Protein 1NVT (pdb70)

Secondary structure (DSSP, 8-state):
--SSB---TT-EEEEEEESS-TT-SHHHHHHHHHHHTT--EEEEEEE--GGGGGGHHHHHHHHT--EEEE-TTSTTGGGGG-SEE-HHHHHHT---EEEEETTEEEEE--HHHHHHHHHHHHH----S-EEEEE--SHHHHHHHHHHTSSSEEEEE-SSHHHHHHHHHHHHHHHT--HHHHEEEE-TT---TT--EEEE-S-TT-TT--SSPPSS-STT--SSSEEEE---SSSS-HHHHHHHTTT-EEE-THHHHHHHHHHHHHHHHSS---HHHHHHHHHHHH--/--SSB---TT-EEEEEEESS-TT-SHHHHHHHHHHHTT--EEEEEEE--TTTGGGHHHHHHHHT--EEEE-TT-TTGGGGG-SEE-HHHHHHT---EEEEETTEEEEE--HHHHHHHHHHHHHS---S-EEEEE--SHHHHHHHHHHTTTSEEEEE-SSHHHHHHHHHHHHHHHT--TTTTEEEE-TT---TT--EEEE-S-TT-TT-TTS--SS-TTT--TT-EEEES--SSSS-HHHHHHHTTT-EEE-SHHHHHHHHHHHHHHHHSSPPPHHHHHHHHHHHH--

Structure (mmCIF, N/CA/C/O backbone):
data_1NVT
#
_entry.id   1NVT
#
_cell.length_a   74.650
_cell.length_b   75.620
_cell.length_c   118.790
_cell.angle_alpha   90.00
_cell.angle_beta   90.00
_cell.angle_gamma   90.00
#
_symmetry.space_group_name_H-M   'P 21 21 21'
#
loop_
_entity.id
_entity.type
_entity.pdbx_description
1 polymer "Shikimate 5'-dehydrogenase"
2 non-polymer 'ZINC ION'
3 non-polymer 'NADP NICOTINAMIDE-ADENINE-DINUCLEOTIDE PHOSPHATE'
4 water water
#
loop_
_atom_site.group_PDB
_atom_site.id
_atom_site.type_symbol
_atom_site.label_atom_id
_atom_site.label_alt_id
_atom_site.label_comp_id
_atom_site.label_asym_id
_atom_site.label_entity_id
_atom_site.label_seq_id
_atom_site.pdbx_PDB_ins_code
_atom_site.Cartn_x
_atom_site.Cartn_y
_atom_site.Cartn_z
_atom_site.occupancy
_atom_site.B_iso_or_equiv
_atom_site.auth_seq_id
_atom_site.auth_comp_id
_atom_site.auth_asym_id
_atom_site.auth_atom_id
_atom_site.pdbx_PDB_model_num
ATOM 1 N N . GLY A 1 1 ? 12.117 -29.715 32.964 1.00 50.08 1 GLY A N 1
ATOM 2 C CA . GLY A 1 1 ? 10.673 -29.609 33.318 1.00 50.62 1 GLY A CA 1
ATOM 3 C C . GLY A 1 1 ? 9.809 -29.030 32.208 1.00 51.55 1 GLY A C 1
ATOM 4 O O . GLY A 1 1 ? 10.201 -29.045 31.037 1.00 51.76 1 GLY A O 1
ATOM 5 N N . PRO A 1 2 ? 8.619 -28.507 32.547 1.00 51.64 2 PRO A N 1
ATOM 6 C CA . PRO A 1 2 ? 7.686 -27.919 31.576 1.00 50.82 2 PRO A CA 1
ATOM 7 C C . PRO A 1 2 ? 8.268 -26.693 30.867 1.00 50.30 2 PRO A C 1
ATOM 8 O O . PRO A 1 2 ? 9.233 -26.084 31.344 1.00 50.18 2 PRO A O 1
ATOM 12 N N . LEU A 1 3 ? 7.671 -26.336 29.732 1.00 48.89 3 LEU A N 1
ATOM 13 C CA . LEU A 1 3 ? 8.094 -25.159 28.976 1.00 46.18 3 LEU A CA 1
ATOM 14 C C . LEU A 1 3 ? 7.249 -23.974 29.440 1.00 44.73 3 LEU A C 1
ATOM 15 O O . LEU A 1 3 ? 6.051 -24.116 29.701 1.00 43.15 3 LEU A O 1
ATOM 20 N N . GLY A 1 4 ? 7.865 -22.802 29.541 1.00 44.51 4 GLY A N 1
ATOM 21 C CA . GLY A 1 4 ? 7.125 -21.641 29.999 1.00 44.50 4 GLY A CA 1
ATOM 22 C C . GLY A 1 4 ? 7.166 -21.603 31.515 1.00 44.72 4 GLY A C 1
ATOM 23 O O . GLY A 1 4 ? 7.269 -22.643 32.167 1.00 44.89 4 GLY A O 1
ATOM 24 N N . SER A 1 5 ? 7.072 -20.401 32.072 1.00 44.07 5 SER A N 1
ATOM 25 C CA . SER A 1 5 ? 7.134 -20.185 33.511 1.00 43.62 5 SER A CA 1
ATOM 26 C C . SER A 1 5 ? 5.905 -20.667 34.286 1.00 42.98 5 SER A C 1
ATOM 27 O O . SER A 1 5 ? 4.767 -20.333 33.934 1.00 42.58 5 SER A O 1
ATOM 30 N N . MET A 1 6 ? 6.146 -21.449 35.341 1.00 41.15 6 MET A N 1
ATOM 31 C CA . MET A 1 6 ? 5.069 -21.973 36.194 1.00 40.71 6 MET A CA 1
ATOM 32 C C . MET A 1 6 ? 4.823 -20.933 37.282 1.00 38.23 6 MET A C 1
ATOM 3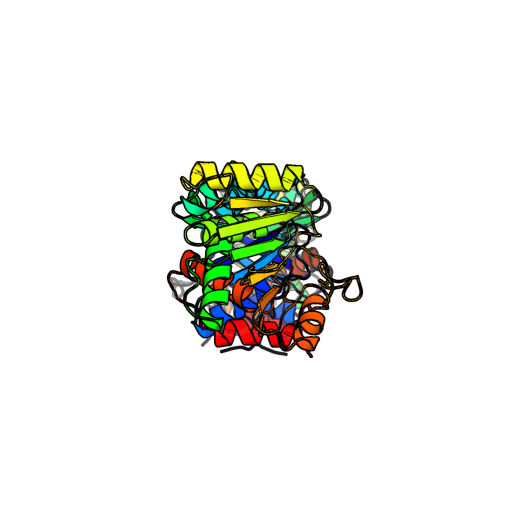3 O O . MET A 1 6 ? 5.400 -21.006 38.368 1.00 38.77 6 MET A O 1
ATOM 38 N N . ILE A 1 7 ? 3.957 -19.974 36.974 1.00 34.18 7 ILE A N 1
ATOM 39 C CA . ILE A 1 7 ? 3.635 -18.869 37.869 1.00 31.62 7 ILE A CA 1
ATOM 40 C C . ILE A 1 7 ? 2.604 -19.153 38.953 1.00 30.63 7 ILE A C 1
ATOM 41 O O . ILE A 1 7 ? 1.609 -19.844 38.729 1.00 30.82 7 ILE A O 1
ATOM 46 N N . ASN A 1 8 ? 2.856 -18.609 40.136 1.00 28.14 8 ASN A N 1
ATOM 47 C CA . ASN A 1 8 ? 1.945 -18.761 41.255 1.00 27.05 8 ASN A CA 1
ATOM 48 C C . ASN A 1 8 ? 2.007 -17.455 42.025 1.00 25.93 8 ASN A C 1
ATOM 49 O O . ASN A 1 8 ? 2.747 -16.545 41.640 1.00 25.38 8 ASN A O 1
ATOM 54 N N . ALA A 1 9 ? 1.250 -17.370 43.115 1.00 25.42 9 ALA A N 1
ATOM 55 C CA . ALA A 1 9 ? 1.175 -16.154 43.917 1.00 24.76 9 ALA A CA 1
ATOM 56 C C . ALA A 1 9 ? 2.475 -15.668 44.565 1.00 24.39 9 ALA A C 1
ATOM 57 O O . ALA A 1 9 ? 2.535 -14.544 45.067 1.00 26.44 9 ALA A O 1
ATOM 59 N N . LYS A 1 10 ? 3.516 -16.491 44.545 1.00 23.97 10 LYS A N 1
ATOM 60 C CA . LYS A 1 10 ? 4.798 -16.122 45.146 1.00 25.24 10 LYS A CA 1
ATOM 61 C C . LYS A 1 10 ? 5.864 -15.774 44.109 1.00 25.67 10 LYS A C 1
ATOM 62 O O . LYS A 1 10 ? 6.998 -15.447 44.464 1.00 24.20 10 LYS A O 1
ATOM 68 N N . THR A 1 11 ? 5.508 -15.854 42.828 1.00 26.07 11 THR A N 1
ATOM 69 C CA . THR A 1 11 ? 6.456 -15.546 41.761 1.00 26.84 11 THR A CA 1
ATOM 70 C C . THR A 1 11 ? 6.928 -14.091 41.847 1.00 27.47 11 THR A C 1
ATOM 71 O O . THR A 1 11 ? 6.109 -13.180 42.021 1.00 26.83 11 THR A O 1
ATOM 75 N N . LYS A 1 12 ? 8.239 -13.882 41.721 1.00 27.85 12 LYS A N 1
ATOM 76 C CA . LYS A 1 12 ? 8.833 -12.543 41.769 1.00 29.60 12 LYS A CA 1
ATOM 77 C C . LYS A 1 12 ? 9.035 -11.988 40.352 1.00 29.39 12 LYS A C 1
ATOM 78 O O . LYS A 1 12 ? 9.374 -12.723 39.414 1.00 28.45 12 LYS A O 1
ATOM 84 N N . VAL A 1 13 ? 8.844 -10.680 40.212 1.00 28.73 13 VAL A N 1
ATOM 85 C CA . VAL A 1 13 ? 8.957 -10.029 38.918 1.00 27.32 13 VAL A CA 1
ATOM 86 C C . VAL A 1 13 ? 10.228 -9.232 38.710 1.00 29.01 13 VAL A C 1
ATOM 87 O O . VAL A 1 13 ? 10.670 -8.482 39.588 1.00 29.05 13 VAL A O 1
ATOM 91 N N . ILE A 1 14 ? 10.793 -9.403 37.522 1.00 28.66 14 ILE A N 1
ATOM 92 C CA . ILE A 1 14 ? 11.983 -8.689 37.087 1.00 29.91 14 ILE A CA 1
ATOM 93 C C . ILE A 1 14 ? 11.608 -8.216 35.688 1.00 29.33 14 ILE A C 1
ATOM 94 O O . ILE A 1 14 ? 10.996 -8.966 34.928 1.00 29.88 14 ILE A O 1
ATOM 99 N N . GLY A 1 15 ? 11.954 -6.986 35.337 1.00 28.68 15 GLY A N 1
ATOM 100 C CA . GLY A 1 15 ? 11.590 -6.527 34.009 1.00 29.93 15 GLY A CA 1
ATOM 101 C C . GLY A 1 15 ? 12.614 -5.692 33.278 1.00 28.99 15 GLY A C 1
ATOM 102 O O . GLY A 1 15 ? 13.599 -5.245 33.848 1.00 30.38 15 GLY A O 1
ATOM 103 N N . LEU A 1 16 ? 12.383 -5.510 31.987 1.00 29.19 16 LEU A N 1
ATOM 104 C CA . LEU A 1 16 ? 13.242 -4.683 31.156 1.00 29.66 16 LEU A CA 1
ATOM 105 C C . LEU A 1 16 ? 12.485 -3.383 30.945 1.00 29.86 16 LEU A C 1
ATOM 106 O O . LEU A 1 16 ? 11.301 -3.393 30.586 1.00 26.59 16 LEU A O 1
ATOM 111 N N . ILE A 1 17 ? 13.141 -2.259 31.193 1.00 30.21 17 ILE A N 1
ATOM 112 C CA . ILE A 1 17 ? 12.478 -0.997 30.950 1.00 31.12 17 ILE A CA 1
ATOM 113 C C . ILE A 1 17 ? 13.225 -0.292 29.834 1.00 30.09 17 ILE A C 1
ATOM 114 O O . ILE A 1 17 ? 14.454 -0.286 29.792 1.00 31.85 17 ILE A O 1
ATOM 119 N N . GLY A 1 18 ? 12.459 0.261 28.905 1.00 28.63 18 GLY A N 1
ATOM 120 C CA . GLY A 1 18 ? 13.020 0.968 27.776 1.00 25.85 18 GLY A CA 1
ATOM 121 C C . GLY A 1 18 ? 11.868 1.360 26.879 1.00 25.83 18 GLY A C 1
ATOM 122 O O . GLY A 1 18 ? 10.700 1.147 27.236 1.00 23.66 18 GLY A O 1
ATOM 123 N N . HIS A 1 19 ? 12.187 1.936 25.723 1.00 24.77 19 HIS A N 1
ATOM 124 C CA . HIS A 1 19 ? 11.174 2.334 24.746 1.00 23.90 19 HIS A CA 1
ATOM 125 C C . HIS A 1 19 ? 11.836 2.410 23.373 1.00 25.29 19 HIS A C 1
ATOM 126 O O . HIS A 1 19 ? 12.567 3.359 23.093 1.00 26.35 19 HIS A O 1
ATOM 133 N N . PRO A 1 20 ? 11.573 1.435 22.486 1.00 24.66 20 PRO A N 1
ATOM 134 C CA . PRO A 1 20 ? 10.711 0.251 22.620 1.00 24.37 20 PRO A CA 1
ATOM 135 C C . PRO A 1 20 ? 11.441 -0.942 23.218 1.00 24.22 20 PRO A C 1
ATOM 136 O O . PRO A 1 20 ? 12.656 -0.894 23.420 1.00 26.32 20 PRO A O 1
ATOM 140 N N . VAL A 1 21 ? 10.706 -2.018 23.492 1.00 24.11 21 VAL A N 1
ATOM 141 C CA . VAL A 1 21 ? 11.311 -3.218 24.074 1.00 26.60 21 VAL A CA 1
ATOM 142 C C . VAL A 1 21 ? 10.678 -4.508 23.563 1.00 27.97 21 VAL A C 1
ATOM 143 O O . VAL A 1 21 ? 11.117 -5.605 23.920 1.00 26.28 21 VAL A O 1
ATOM 147 N N . GLU A 1 22 ? 9.650 -4.376 22.731 1.00 29.80 22 GLU A N 1
ATOM 148 C CA . GLU A 1 22 ? 8.937 -5.542 22.229 1.00 35.49 22 GLU A CA 1
ATOM 149 C C . GLU A 1 22 ? 9.753 -6.537 21.408 1.00 36.37 22 GLU A C 1
ATOM 150 O O . GLU A 1 22 ? 9.259 -7.618 21.089 1.00 37.13 22 GLU A O 1
ATOM 156 N N . HIS A 1 23 ? 10.992 -6.187 21.075 1.00 37.27 23 HIS A N 1
ATOM 157 C CA . HIS A 1 23 ? 11.846 -7.077 20.294 1.00 37.78 23 HIS A CA 1
ATOM 158 C C . HIS A 1 23 ? 13.048 -7.596 21.087 1.00 37.26 23 HIS A C 1
ATOM 159 O O . HIS A 1 23 ? 13.939 -8.240 20.531 1.00 36.02 23 HIS A O 1
ATOM 166 N N . SER A 1 24 ? 13.083 -7.325 22.383 1.00 36.08 24 SER A N 1
ATOM 167 C CA . SER A 1 24 ? 14.198 -7.796 23.198 1.00 36.66 24 SER A CA 1
ATOM 168 C C . SER A 1 24 ? 14.203 -9.315 23.336 1.00 36.78 24 SER A C 1
ATOM 169 O O . SER A 1 24 ? 13.152 -9.944 23.393 1.00 36.61 24 SER A O 1
ATOM 172 N N . PHE A 1 25 ? 15.392 -9.898 23.392 1.00 37.48 25 PHE A N 1
ATOM 173 C CA . PHE A 1 25 ? 15.517 -11.341 23.547 1.00 40.50 25 PHE A CA 1
ATOM 174 C C . PHE A 1 25 ? 15.673 -11.643 25.028 1.00 38.05 25 PHE A C 1
ATOM 175 O O . PHE A 1 25 ? 15.671 -12.801 25.441 1.00 38.62 25 PHE A O 1
ATOM 183 N N . SER A 1 26 ? 15.803 -10.585 25.823 1.00 36.01 26 SER A N 1
ATOM 184 C CA . SER A 1 26 ? 15.979 -10.722 27.260 1.00 33.41 26 SER A CA 1
ATOM 185 C C . SER A 1 26 ? 14.958 -11.599 27.981 1.00 32.09 26 SER A C 1
ATOM 186 O O . SER A 1 26 ? 15.331 -12.491 28.746 1.00 32.01 26 SER A O 1
ATOM 189 N N . PRO A 1 27 ? 13.657 -11.356 27.765 1.00 29.04 27 PRO A N 1
ATOM 190 C CA . PRO A 1 27 ? 12.687 -12.204 28.469 1.00 28.97 27 PRO A CA 1
ATOM 191 C C . PRO A 1 27 ? 12.950 -13.691 28.221 1.00 30.53 27 PRO A C 1
ATOM 192 O O . PRO A 1 27 ? 13.120 -14.477 29.169 1.00 27.85 27 PRO A O 1
ATOM 196 N N . ILE A 1 28 ? 12.987 -14.059 26.940 1.00 31.49 28 ILE A N 1
ATOM 197 C CA . ILE A 1 28 ? 13.225 -15.440 26.526 1.00 34.02 28 ILE A CA 1
ATOM 198 C C . ILE A 1 28 ? 14.433 -16.020 27.233 1.00 33.96 28 ILE A C 1
ATOM 199 O O . ILE A 1 28 ? 14.370 -17.084 27.839 1.00 34.87 28 ILE A O 1
ATOM 204 N N . MET A 1 29 ? 15.533 -15.288 27.146 1.00 35.50 29 MET A N 1
ATOM 205 C CA . MET A 1 29 ? 16.801 -15.684 27.735 1.00 36.34 29 MET A CA 1
ATOM 206 C C . MET A 1 29 ? 16.717 -15.930 29.239 1.00 35.50 29 MET A C 1
ATOM 207 O O . MET A 1 29 ? 17.074 -17.003 29.713 1.00 37.62 29 MET A O 1
ATOM 212 N N . HIS A 1 30 ? 16.235 -14.947 29.989 1.00 33.78 30 HIS A N 1
ATOM 213 C CA . HIS A 1 30 ? 16.144 -15.088 31.439 1.00 34.13 30 HIS A CA 1
ATOM 214 C C . HIS A 1 30 ? 15.094 -16.062 31.968 1.00 32.90 30 HIS A C 1
ATOM 215 O O . HIS A 1 30 ? 15.308 -16.689 33.002 1.00 31.47 30 HIS A O 1
ATOM 222 N N . ASN A 1 31 ? 13.960 -16.195 31.288 1.00 32.06 31 ASN A N 1
ATOM 223 C CA . ASN A 1 31 ? 12.948 -17.119 31.784 1.00 33.02 31 ASN A CA 1
ATOM 224 C C . ASN A 1 31 ? 13.435 -18.570 31.701 1.00 34.04 31 ASN A C 1
ATOM 225 O O . ASN A 1 31 ? 13.143 -19.382 32.582 1.00 34.32 31 ASN A O 1
ATOM 230 N N . ALA A 1 32 ? 14.189 -18.884 30.653 1.00 33.60 32 ALA A N 1
ATOM 231 C CA . ALA A 1 32 ? 14.749 -20.222 30.481 1.00 34.60 32 ALA A CA 1
ATOM 232 C C . ALA A 1 32 ? 15.777 -20.481 31.581 1.00 35.12 32 ALA A C 1
ATOM 233 O O . ALA A 1 32 ? 15.875 -21.587 32.107 1.00 36.17 32 ALA A O 1
ATOM 235 N N . ALA A 1 33 ? 16.537 -19.452 31.935 1.00 36.57 33 ALA A N 1
ATOM 236 C CA . ALA A 1 33 ? 17.555 -19.590 32.965 1.00 37.62 33 ALA A CA 1
ATOM 237 C C . ALA A 1 33 ? 16.940 -19.713 34.350 1.00 38.70 33 ALA A C 1
ATOM 238 O O . ALA A 1 33 ? 17.536 -20.315 35.248 1.00 37.37 33 ALA A O 1
ATOM 240 N N . PHE A 1 34 ? 15.753 -19.135 34.526 1.00 39.91 34 PHE A N 1
ATOM 241 C CA . PHE A 1 34 ? 15.055 -19.214 35.809 1.00 40.24 34 PHE A CA 1
ATOM 242 C C . PHE A 1 34 ? 14.560 -20.647 35.982 1.00 41.84 34 PHE A C 1
ATOM 243 O O . PHE A 1 34 ? 14.775 -21.269 37.027 1.00 41.42 34 PHE A O 1
ATOM 251 N N . LYS A 1 35 ? 13.894 -21.169 34.953 1.00 42.41 35 LYS A N 1
ATOM 252 C CA . LYS A 1 35 ? 13.383 -22.530 35.013 1.00 44.58 35 LYS A CA 1
ATOM 253 C C . LYS A 1 35 ? 14.499 -23.509 35.339 1.00 45.51 35 LYS A C 1
ATOM 254 O O . LYS A 1 35 ? 14.433 -24.228 36.337 1.00 45.14 35 LYS A O 1
ATOM 260 N N . ASP A 1 36 ? 15.522 -23.526 34.487 1.00 46.62 36 ASP A N 1
ATOM 261 C CA . ASP A 1 36 ? 16.671 -24.412 34.652 1.00 47.46 36 ASP A CA 1
ATOM 262 C C . ASP A 1 36 ? 17.146 -24.491 36.102 1.00 47.13 36 ASP A C 1
ATOM 263 O O . ASP A 1 36 ? 17.311 -25.588 36.640 1.00 48.60 36 ASP A O 1
ATOM 268 N N . LYS A 1 37 ? 17.365 -23.333 36.726 1.00 44.60 37 LYS A N 1
ATOM 269 C CA . LYS A 1 37 ? 17.819 -23.272 38.115 1.00 43.73 37 LYS A CA 1
ATOM 270 C C . LYS A 1 37 ? 16.662 -23.380 39.111 1.00 44.03 37 LYS A C 1
ATOM 271 O O . LYS A 1 37 ? 16.856 -23.226 40.323 1.00 43.04 37 LYS A O 1
ATOM 277 N N . GLY A 1 38 ? 15.462 -23.646 38.595 1.00 43.50 38 GLY A N 1
ATOM 278 C CA . GLY A 1 38 ? 14.286 -23.781 39.445 1.00 42.41 38 GLY A CA 1
ATOM 279 C C . GLY A 1 38 ? 13.942 -22.570 40.300 1.00 42.66 38 GLY A C 1
ATOM 280 O O . GLY A 1 38 ? 13.402 -22.715 41.402 1.00 43.66 38 GLY A O 1
ATOM 281 N N . LEU A 1 39 ? 14.245 -21.370 39.807 1.00 41.86 39 LEU A N 1
ATOM 282 C CA . LEU A 1 39 ? 13.945 -20.154 40.557 1.00 38.89 39 LEU A CA 1
ATOM 283 C C . LEU A 1 39 ? 12.565 -19.629 40.189 1.00 38.68 39 LEU A C 1
ATOM 284 O O . LEU A 1 39 ? 12.191 -19.628 39.010 1.00 37.85 39 LEU A O 1
ATOM 289 N N . ASN A 1 40 ? 11.814 -19.186 41.198 1.00 36.44 40 ASN A N 1
ATOM 290 C CA . ASN A 1 40 ? 10.462 -18.678 40.986 1.00 34.36 40 ASN A CA 1
ATOM 291 C C . ASN A 1 40 ? 10.432 -17.175 40.663 1.00 32.92 40 ASN A C 1
ATOM 292 O O . ASN A 1 40 ? 9.977 -16.354 41.465 1.00 28.57 40 ASN A O 1
ATOM 297 N N . TYR A 1 41 ? 10.925 -16.839 39.471 1.00 32.38 41 TYR A N 1
ATOM 298 C CA . TYR A 1 41 ? 10.959 -15.464 38.975 1.00 31.01 41 TYR A CA 1
ATOM 299 C C . TYR A 1 41 ? 10.440 -15.462 37.546 1.00 28.18 41 TYR A C 1
ATOM 300 O O . TYR A 1 41 ? 10.470 -16.488 36.855 1.00 23.99 41 TYR A O 1
ATOM 309 N N . VAL A 1 42 ? 9.979 -14.304 37.094 1.00 26.72 42 VAL A N 1
ATOM 310 C CA . VAL A 1 42 ? 9.522 -14.184 35.723 1.00 25.66 42 VAL A CA 1
ATOM 311 C C . VAL A 1 42 ? 10.101 -12.884 35.177 1.00 25.09 42 VAL A C 1
ATOM 312 O O . VAL A 1 42 ? 10.246 -11.892 35.910 1.00 23.60 42 VAL A O 1
ATOM 316 N N . TYR A 1 43 ? 10.450 -12.890 33.896 1.00 25.60 43 TYR A N 1
ATOM 317 C CA . TYR A 1 43 ? 11.028 -11.713 33.263 1.00 23.52 43 TYR A CA 1
ATOM 318 C C . TYR A 1 43 ? 10.078 -11.181 32.202 1.00 24.73 43 TYR A C 1
ATOM 319 O O . TYR A 1 43 ? 9.702 -11.905 31.272 1.00 25.61 43 TYR A O 1
ATOM 328 N N . VAL A 1 44 ? 9.709 -9.910 32.321 1.00 24.64 44 VAL A N 1
ATOM 329 C CA . VAL A 1 44 ? 8.784 -9.306 31.371 1.00 24.69 44 VAL A CA 1
ATOM 330 C C . VAL A 1 44 ? 9.320 -7.995 30.826 1.00 25.72 44 VAL A C 1
ATOM 331 O O . VAL A 1 44 ? 10.268 -7.432 31.365 1.00 26.08 44 VAL A O 1
ATOM 335 N N . ALA A 1 45 ? 8.713 -7.507 29.751 1.00 26.16 45 ALA A N 1
ATOM 336 C CA . ALA A 1 45 ? 9.174 -6.270 29.145 1.00 27.27 45 ALA A CA 1
ATOM 337 C C . ALA A 1 45 ? 8.182 -5.132 29.354 1.00 24.79 45 ALA A C 1
ATOM 338 O O . ALA A 1 45 ? 6.990 -5.275 29.103 1.00 25.10 45 ALA A O 1
ATOM 340 N N . PHE A 1 46 ? 8.688 -4.002 29.825 1.00 24.84 46 PHE A N 1
ATOM 341 C CA . PHE A 1 46 ? 7.856 -2.836 30.080 1.00 25.25 46 PHE A CA 1
ATOM 342 C C . PHE A 1 46 ? 8.240 -1.677 29.174 1.00 25.24 46 PHE A C 1
ATOM 343 O O . PHE A 1 46 ? 9.354 -1.167 29.253 1.00 27.17 46 PHE A O 1
ATOM 351 N N . ASP A 1 47 ? 7.320 -1.250 28.320 1.00 26.34 47 ASP A N 1
ATOM 352 C CA . ASP A 1 47 ? 7.597 -0.127 27.438 1.00 26.97 47 ASP A CA 1
ATOM 353 C C . ASP A 1 47 ? 7.289 1.142 28.238 1.00 25.63 47 ASP A C 1
ATOM 354 O O . ASP A 1 47 ? 6.127 1.450 28.520 1.00 25.98 47 ASP A O 1
ATOM 359 N N . VAL A 1 48 ? 8.336 1.874 28.606 1.00 26.11 48 VAL A N 1
ATOM 360 C CA . VAL A 1 48 ? 8.181 3.093 29.401 1.00 25.25 48 VAL A CA 1
ATOM 361 C C . VAL A 1 48 ? 8.492 4.385 28.659 1.00 24.78 48 VAL A C 1
ATOM 362 O O . VAL A 1 48 ? 9.573 4.550 28.099 1.00 24.51 48 VAL A O 1
ATOM 366 N N . LEU A 1 49 ? 7.535 5.304 28.653 1.00 25.05 49 LEU A N 1
ATOM 367 C CA . LEU A 1 49 ? 7.739 6.593 28.002 1.00 27.53 49 LEU A CA 1
ATOM 368 C C . LEU A 1 49 ? 8.623 7.456 28.904 1.00 28.92 49 LEU A C 1
ATOM 369 O O . LEU A 1 49 ? 8.530 7.376 30.133 1.00 30.81 49 LEU A O 1
ATOM 374 N N . PRO A 1 50 ? 9.504 8.281 28.304 1.00 28.87 50 PRO A N 1
ATOM 375 C CA . PRO A 1 50 ? 10.425 9.165 29.021 1.00 27.79 50 PRO A CA 1
ATOM 376 C C . PRO A 1 50 ? 9.839 9.965 30.179 1.00 27.67 50 PRO A C 1
ATOM 377 O O . PRO A 1 50 ? 10.482 10.101 31.214 1.00 25.00 50 PRO A O 1
ATOM 381 N N . GLU A 1 51 ? 8.629 10.491 30.006 1.00 29.13 51 GLU A N 1
ATOM 382 C CA . GLU A 1 51 ? 7.984 11.300 31.049 1.00 31.00 51 GLU A CA 1
ATOM 383 C C . GLU A 1 51 ? 7.534 10.467 32.227 1.00 31.40 51 GLU A C 1
ATOM 384 O O . GLU A 1 51 ? 7.309 10.994 33.318 1.00 31.37 51 GLU A O 1
ATOM 390 N N . ASN A 1 52 ? 7.383 9.168 32.004 1.00 29.66 52 ASN A N 1
ATOM 391 C CA . ASN A 1 52 ? 6.928 8.284 33.061 1.00 29.77 52 ASN A CA 1
ATOM 392 C C . ASN A 1 52 ? 8.060 7.592 33.805 1.00 27.91 52 ASN A C 1
ATOM 393 O O . ASN A 1 52 ? 7.814 6.855 34.751 1.00 25.43 52 ASN A O 1
ATOM 398 N N . LEU A 1 53 ? 9.297 7.833 33.385 1.00 27.07 53 LEU A N 1
ATOM 399 C CA . LEU A 1 53 ? 10.432 7.188 34.028 1.00 27.49 53 LEU A CA 1
ATOM 400 C C . LEU A 1 53 ? 10.526 7.555 35.508 1.00 27.19 53 LEU A C 1
ATOM 401 O O . LEU A 1 53 ? 10.975 6.757 36.335 1.00 27.99 53 LEU A O 1
ATOM 406 N N . LYS A 1 54 ? 10.076 8.756 35.843 1.00 27.42 54 LYS A N 1
ATOM 407 C CA . LYS A 1 54 ? 10.125 9.223 37.222 1.00 29.28 54 LYS A CA 1
ATOM 408 C C . LYS A 1 54 ? 9.235 8.425 38.180 1.00 28.94 54 LYS A C 1
ATOM 409 O O . LYS A 1 54 ? 9.369 8.554 39.392 1.00 29.98 54 LYS A O 1
ATOM 415 N N . TYR A 1 55 ? 8.338 7.596 37.652 1.00 31.06 55 TYR A N 1
ATOM 416 C CA . TYR A 1 55 ? 7.434 6.819 38.508 1.00 30.71 55 TYR A CA 1
ATOM 417 C C . TYR A 1 55 ? 7.785 5.344 38.681 1.00 30.56 55 TYR A C 1
ATOM 418 O O . TYR A 1 55 ? 7.149 4.651 39.479 1.00 30.28 55 TYR A O 1
ATOM 427 N N . VAL A 1 56 ? 8.784 4.858 37.953 1.00 29.09 56 VAL A N 1
ATOM 428 C CA . VAL A 1 56 ? 9.102 3.440 38.020 1.00 29.81 56 VAL A CA 1
ATOM 429 C C . VAL A 1 56 ? 9.754 2.916 39.289 1.00 29.74 56 VAL A C 1
ATOM 430 O O . VAL A 1 56 ? 9.311 1.900 39.828 1.00 31.90 56 VAL A O 1
ATOM 434 N N . ILE A 1 57 ? 10.786 3.589 39.780 1.00 28.94 57 ILE A N 1
ATOM 435 C CA . ILE A 1 57 ? 11.468 3.111 40.972 1.00 29.63 57 ILE A CA 1
ATOM 436 C C . ILE A 1 57 ? 10.532 2.983 42.165 1.00 30.70 57 ILE A C 1
ATOM 437 O O . ILE A 1 57 ? 10.460 1.923 42.784 1.00 30.94 57 ILE A O 1
ATOM 442 N N . ASP A 1 58 ? 9.804 4.043 42.491 1.00 31.20 58 ASP A N 1
ATOM 443 C CA . ASP A 1 58 ? 8.882 3.961 43.620 1.00 33.79 58 ASP A CA 1
ATOM 444 C C . ASP A 1 58 ? 7.744 2.977 43.359 1.00 33.41 58 ASP A C 1
ATOM 445 O O . ASP A 1 58 ? 7.124 2.479 44.290 1.00 33.74 58 ASP A O 1
ATOM 450 N N . GLY A 1 59 ? 7.466 2.695 42.092 1.00 33.35 59 GLY A N 1
ATOM 451 C CA . GLY A 1 59 ? 6.402 1.755 41.790 1.00 31.63 59 GLY A CA 1
ATOM 452 C C . GLY A 1 59 ? 6.931 0.355 42.027 1.00 30.63 59 GLY A C 1
ATOM 453 O O . GLY A 1 59 ? 6.255 -0.509 42.602 1.00 29.95 59 GLY A O 1
ATOM 454 N N . ALA A 1 60 ? 8.161 0.132 41.581 1.00 28.24 60 ALA A N 1
ATOM 455 C CA . ALA A 1 60 ? 8.800 -1.161 41.747 1.00 28.31 60 ALA A CA 1
ATOM 456 C C . ALA A 1 60 ? 8.955 -1.477 43.237 1.00 29.45 60 ALA A C 1
ATOM 457 O O . ALA A 1 60 ? 8.731 -2.612 43.669 1.00 29.66 60 ALA A O 1
ATOM 459 N N . LYS A 1 61 ? 9.336 -0.467 44.017 1.00 27.16 61 LYS A N 1
ATOM 460 C CA . LYS A 1 61 ? 9.526 -0.645 45.453 1.00 27.93 61 LYS A CA 1
ATOM 461 C C . LYS A 1 61 ? 8.213 -0.979 46.121 1.00 25.78 61 LYS A C 1
ATOM 462 O O . LYS A 1 61 ? 8.146 -1.872 46.965 1.00 25.11 61 LYS A O 1
ATOM 468 N N . ALA A 1 62 ? 7.170 -0.257 45.736 1.00 24.52 62 ALA A N 1
ATOM 469 C CA . ALA A 1 62 ? 5.848 -0.474 46.290 1.00 22.77 62 ALA A CA 1
ATOM 470 C C . ALA A 1 62 ? 5.293 -1.852 45.911 1.00 25.71 62 ALA A C 1
ATOM 471 O O . ALA A 1 62 ? 4.630 -2.512 46.716 1.00 25.22 62 ALA A O 1
ATOM 473 N N . LEU A 1 63 ? 5.584 -2.284 44.687 1.00 25.47 63 LEU A N 1
ATOM 474 C CA . LEU A 1 63 ? 5.088 -3.553 44.172 1.00 25.63 63 LEU A CA 1
ATOM 475 C C . LEU A 1 63 ? 5.896 -4.754 44.604 1.00 24.56 63 LEU A C 1
ATOM 476 O O . LEU A 1 63 ? 5.363 -5.848 44.730 1.00 23.32 63 LEU A O 1
ATOM 481 N N . GLY A 1 64 ? 7.185 -4.562 44.829 1.00 24.69 64 GLY A N 1
ATOM 482 C CA . GLY A 1 64 ? 7.992 -5.689 45.235 1.00 26.43 64 GLY A CA 1
ATOM 483 C C . GLY A 1 64 ? 8.700 -6.280 44.038 1.00 27.74 64 GLY A C 1
ATOM 484 O O . GLY A 1 64 ? 9.135 -7.442 44.061 1.00 25.52 64 GLY A O 1
ATOM 485 N N . ILE A 1 65 ? 8.793 -5.487 42.975 1.00 26.71 65 ILE A N 1
ATOM 486 C CA . ILE A 1 65 ? 9.489 -5.932 41.787 1.00 28.16 65 ILE A CA 1
ATOM 487 C C . ILE A 1 65 ? 10.945 -6.000 42.240 1.00 31.34 65 ILE A C 1
ATOM 488 O O . ILE A 1 65 ? 11.460 -5.045 42.830 1.00 32.24 65 ILE A O 1
ATOM 493 N N . VAL A 1 66 ? 11.605 -7.126 41.982 1.00 33.51 66 VAL A N 1
ATOM 494 C CA . VAL A 1 66 ? 12.979 -7.310 42.429 1.00 35.26 66 VAL A CA 1
ATOM 495 C C . VAL A 1 66 ? 14.061 -6.538 41.694 1.00 36.04 66 VAL A C 1
ATOM 496 O O . VAL A 1 66 ? 15.066 -6.173 42.298 1.00 37.90 66 VAL A O 1
ATOM 500 N N . GLY A 1 67 ? 13.875 -6.291 40.401 1.00 36.35 67 GLY A N 1
ATOM 501 C CA . GLY A 1 67 ? 14.885 -5.563 39.650 1.00 33.05 67 GLY A CA 1
ATOM 502 C C . GLY A 1 67 ? 14.503 -5.310 38.206 1.00 33.11 67 GLY A C 1
ATOM 503 O O . GLY A 1 67 ? 13.396 -5.633 37.788 1.00 35.04 67 GLY A O 1
ATOM 504 N N . PHE A 1 68 ? 15.424 -4.726 37.445 1.00 31.18 68 PHE A N 1
ATOM 505 C CA . PHE A 1 68 ? 15.199 -4.414 36.044 1.00 28.47 68 PHE A CA 1
ATOM 506 C C . PHE A 1 68 ? 16.482 -4.447 35.252 1.00 28.82 68 PHE A C 1
ATOM 507 O O . PHE A 1 68 ? 17.594 -4.482 35.788 1.00 27.54 68 PHE A O 1
ATOM 515 N N . ASN A 1 69 ? 16.283 -4.398 33.943 1.00 29.02 69 ASN A N 1
ATOM 516 C CA . ASN A 1 69 ? 17.357 -4.260 32.987 1.00 28.99 69 ASN A CA 1
ATOM 517 C C . ASN A 1 69 ? 16.867 -2.927 32.418 1.00 27.65 69 ASN A C 1
ATOM 518 O O . ASN A 1 69 ? 15.668 -2.671 32.414 1.00 24.64 69 ASN A O 1
ATOM 523 N N . VAL A 1 70 ? 17.787 -2.074 31.992 1.00 27.97 70 VAL A N 1
ATOM 524 C CA . VAL A 1 70 ? 17.443 -0.775 31.441 1.00 26.18 70 VAL A CA 1
ATOM 525 C C . VAL A 1 70 ? 18.093 -0.660 30.083 1.00 27.50 70 VAL A C 1
ATOM 526 O O . VAL A 1 70 ? 19.249 -1.044 29.915 1.00 27.79 70 VAL A O 1
ATOM 530 N N . THR A 1 71 ? 17.354 -0.141 29.110 1.00 26.60 71 THR A N 1
ATOM 531 C CA . THR A 1 71 ? 17.911 0.017 27.783 1.00 27.22 71 THR A CA 1
ATOM 532 C C . THR A 1 71 ? 17.480 1.373 27.205 1.00 27.91 71 THR A C 1
ATOM 533 O O . THR A 1 71 ? 16.898 2.189 27.921 1.00 26.29 71 THR A O 1
ATOM 537 N N . ILE A 1 72 ? 17.785 1.625 25.933 1.00 29.30 72 ILE A N 1
ATOM 538 C CA . ILE A 1 72 ? 17.437 2.902 25.306 1.00 30.26 72 ILE A CA 1
ATOM 539 C C . ILE A 1 72 ? 15.961 3.202 25.561 1.00 30.40 72 ILE A C 1
ATOM 540 O O . ILE A 1 72 ? 15.118 2.317 25.411 1.00 31.63 72 ILE A O 1
ATOM 545 N N . PRO A 1 73 ? 15.624 4.454 25.927 1.00 30.78 73 PRO A N 1
ATOM 546 C CA . PRO A 1 73 ? 16.515 5.610 26.118 1.00 31.76 73 PRO A CA 1
ATOM 547 C C . PRO A 1 73 ? 16.568 6.050 27.566 1.00 32.41 73 PRO A C 1
ATOM 548 O O . PRO A 1 73 ? 16.541 7.251 27.860 1.00 32.92 73 PRO A O 1
ATOM 552 N N . HIS A 1 74 ? 16.662 5.082 28.470 1.00 32.69 74 HIS A N 1
ATOM 553 C CA . HIS A 1 74 ? 16.657 5.403 29.889 1.00 31.58 74 HIS A CA 1
ATOM 554 C C . HIS A 1 74 ? 17.934 5.128 30.678 1.00 32.11 74 HIS A C 1
ATOM 555 O O . HIS A 1 74 ? 17.998 5.523 31.846 1.00 32.52 74 HIS A O 1
ATOM 562 N N . LYS A 1 75 ? 18.956 4.485 30.104 1.00 32.39 75 LYS A N 1
ATOM 563 C CA . LYS A 1 75 ? 20.123 4.189 30.960 1.00 35.58 75 LYS A CA 1
ATOM 564 C C . LYS A 1 75 ? 20.894 5.348 31.576 1.00 34.32 75 LYS A C 1
ATOM 565 O O . LYS A 1 75 ? 21.646 5.136 32.520 1.00 34.70 75 LYS A O 1
ATOM 571 N N . ILE A 1 76 ? 20.718 6.555 31.046 1.00 35.67 76 ILE A N 1
ATOM 572 C CA . ILE A 1 76 ? 21.375 7.742 31.595 1.00 37.09 76 ILE A CA 1
ATOM 573 C C . ILE A 1 76 ? 20.412 8.432 32.581 1.00 37.99 76 ILE A C 1
ATOM 574 O O . ILE A 1 76 ? 20.793 8.795 33.698 1.00 38.88 76 ILE A O 1
ATOM 579 N N . GLU A 1 77 ? 19.157 8.581 32.162 1.00 38.11 77 GLU A N 1
ATOM 580 C CA . GLU A 1 77 ? 18.136 9.257 32.966 1.00 37.39 77 GLU A CA 1
ATOM 581 C C . GLU A 1 77 ? 17.620 8.526 34.201 1.00 36.18 77 GLU A C 1
ATOM 582 O O . GLU A 1 77 ? 17.108 9.165 35.128 1.00 34.87 77 GLU A O 1
ATOM 588 N N . ILE A 1 78 ? 17.721 7.200 34.214 1.00 34.61 78 ILE A N 1
ATOM 589 C CA . ILE A 1 78 ? 17.242 6.416 35.360 1.00 33.84 78 ILE A CA 1
ATOM 590 C C . ILE A 1 78 ? 18.133 6.665 36.589 1.00 34.89 78 ILE A C 1
ATOM 591 O O . ILE A 1 78 ? 17.687 6.554 37.725 1.00 34.90 78 ILE A O 1
ATOM 596 N N . MET A 1 79 ? 19.394 7.011 36.350 1.00 36.42 79 MET A N 1
ATOM 597 C CA . MET A 1 79 ? 20.338 7.245 37.435 1.00 37.66 79 MET A CA 1
ATOM 598 C C . MET A 1 79 ? 19.897 8.230 38.513 1.00 38.65 79 MET A C 1
ATOM 599 O O . MET A 1 79 ? 20.228 8.047 39.687 1.00 38.79 79 MET A O 1
ATOM 604 N N . LYS A 1 80 ? 19.147 9.263 38.140 1.00 38.83 80 LYS A N 1
ATOM 605 C CA . LYS A 1 80 ? 18.717 10.245 39.133 1.00 39.69 80 LYS A CA 1
ATOM 606 C C . LYS A 1 80 ? 17.558 9.773 40.005 1.00 39.33 80 LYS A C 1
ATOM 607 O O . LYS A 1 80 ? 17.125 10.480 40.920 1.00 38.13 80 LYS A O 1
ATOM 613 N N . TYR A 1 81 ? 17.068 8.568 39.736 1.00 39.22 81 TYR A N 1
ATOM 614 C CA . TYR A 1 81 ? 15.953 8.016 40.501 1.00 38.53 81 TYR A CA 1
ATOM 615 C C . TYR A 1 81 ? 16.378 6.867 41.410 1.00 37.51 81 TYR A C 1
ATOM 616 O O . TYR A 1 81 ? 15.578 6.357 42.194 1.00 37.59 81 TYR A O 1
ATOM 625 N N . LEU A 1 82 ? 17.641 6.471 41.299 1.00 38.59 82 LEU A N 1
ATOM 626 C CA . LEU A 1 82 ? 18.189 5.378 42.098 1.00 40.62 82 LEU A CA 1
ATOM 627 C C . LEU A 1 82 ? 18.807 5.888 43.402 1.00 42.92 82 LEU A C 1
ATOM 628 O O . LEU A 1 82 ? 19.171 7.063 43.510 1.00 43.48 82 LEU A O 1
ATOM 633 N N . ASP A 1 83 ? 18.924 4.996 44.383 1.00 45.08 83 ASP A N 1
ATOM 634 C CA . ASP A 1 83 ? 19.491 5.331 45.689 1.00 47.10 83 ASP A CA 1
ATOM 635 C C . ASP A 1 83 ? 21.013 5.272 45.689 1.00 48.99 83 ASP A C 1
ATOM 636 O O . ASP A 1 83 ? 21.673 6.034 46.393 1.00 48.92 83 ASP A O 1
ATOM 641 N N . GLU A 1 84 ? 21.564 4.351 44.907 1.00 50.55 84 GLU A N 1
ATOM 642 C CA . GLU A 1 84 ? 23.008 4.185 44.816 1.00 52.55 84 GLU A CA 1
ATOM 643 C C . GLU A 1 84 ? 23.378 3.749 43.410 1.00 53.28 84 GLU A C 1
ATOM 644 O O . GLU A 1 84 ? 22.534 3.266 42.658 1.00 54.03 84 GLU A O 1
ATOM 650 N N . ILE A 1 85 ? 24.649 3.909 43.064 1.00 52.87 85 ILE A N 1
ATOM 651 C CA . ILE A 1 85 ? 25.134 3.498 41.761 1.00 52.66 85 ILE A CA 1
ATOM 652 C C . ILE A 1 85 ? 26.524 2.892 41.891 1.00 53.34 85 ILE A C 1
ATOM 653 O O . ILE A 1 85 ? 27.412 3.466 42.517 1.00 53.73 85 ILE A O 1
ATOM 658 N N . ASP A 1 86 ? 26.689 1.713 41.306 1.00 54.60 86 ASP A N 1
ATOM 659 C CA . ASP A 1 86 ? 27.951 0.989 41.330 1.00 56.59 86 ASP A CA 1
ATOM 660 C C . ASP A 1 86 ? 29.040 1.813 40.647 1.00 57.57 86 ASP A C 1
ATOM 661 O O . ASP A 1 86 ? 28.776 2.502 39.660 1.00 57.39 86 ASP A O 1
ATOM 666 N N . LYS A 1 87 ? 30.259 1.742 41.177 1.00 59.18 87 LYS A N 1
ATOM 667 C CA . LYS A 1 87 ? 31.396 2.475 40.612 1.00 60.62 87 LYS A CA 1
ATOM 668 C C . LYS A 1 87 ? 31.521 2.234 39.112 1.00 60.14 87 LYS A C 1
ATOM 669 O O . LYS A 1 87 ? 31.551 3.175 38.315 1.00 60.32 87 LYS A O 1
ATOM 675 N N . ASP A 1 88 ? 31.614 0.958 38.751 1.00 59.72 88 ASP A N 1
ATOM 676 C CA . ASP A 1 88 ? 31.748 0.536 37.365 1.00 58.90 88 ASP A CA 1
ATOM 677 C C . ASP A 1 88 ? 30.651 1.206 36.540 1.00 57.57 88 ASP A C 1
ATOM 678 O O . ASP A 1 88 ? 30.810 1.462 35.341 1.00 57.76 88 ASP A O 1
ATOM 683 N N . ALA A 1 89 ? 29.537 1.502 37.202 1.00 55.60 89 ALA A N 1
ATOM 684 C CA . ALA A 1 89 ? 28.419 2.156 36.550 1.00 54.01 89 ALA A CA 1
ATOM 685 C C . ALA A 1 89 ? 28.677 3.655 36.503 1.00 53.05 89 ALA A C 1
ATOM 686 O O . ALA A 1 89 ? 28.510 4.280 35.456 1.00 52.31 89 ALA A O 1
ATOM 688 N N . GLN A 1 90 ? 29.096 4.224 37.634 1.00 52.37 90 GLN A N 1
ATOM 689 C CA . GLN A 1 90 ? 29.377 5.659 37.713 1.00 51.80 90 GLN A CA 1
ATOM 690 C C . GLN A 1 90 ? 30.460 6.058 36.716 1.00 50.94 90 GLN A C 1
ATOM 691 O O . GLN A 1 90 ? 30.450 7.172 36.191 1.00 49.77 90 GLN A O 1
ATOM 697 N N . LEU A 1 91 ? 31.390 5.141 36.455 1.00 50.22 91 LEU A N 1
ATOM 698 C CA . LEU A 1 91 ? 32.469 5.402 35.511 1.00 49.27 91 LEU A CA 1
ATOM 699 C C . LEU A 1 91 ? 31.927 5.556 34.104 1.00 48.49 91 LEU A C 1
ATOM 700 O O . LEU A 1 91 ? 32.108 6.596 33.477 1.00 48.98 91 LEU A O 1
ATOM 705 N N . ILE A 1 92 ? 31.260 4.514 33.612 1.00 47.28 92 ILE A N 1
ATOM 706 C CA . ILE A 1 92 ? 30.692 4.523 32.267 1.00 44.81 92 ILE A CA 1
ATOM 707 C C . ILE A 1 92 ? 29.610 5.587 32.111 1.00 43.57 92 ILE A C 1
ATOM 708 O O . ILE A 1 92 ? 29.338 6.047 31.002 1.00 43.41 92 ILE A O 1
ATOM 713 N N . GLY A 1 93 ? 28.994 5.971 33.226 1.00 42.19 93 GLY A N 1
ATOM 714 C CA . GLY A 1 93 ? 27.951 6.982 33.196 1.00 40.21 93 GLY A CA 1
ATOM 715 C C . GLY A 1 93 ? 26.591 6.481 32.744 1.00 40.54 93 GLY A C 1
ATOM 716 O O . GLY A 1 93 ? 25.742 7.275 32.331 1.00 39.80 93 GLY A O 1
ATOM 717 N N . ALA A 1 94 ? 26.368 5.171 32.832 1.00 39.51 94 ALA A N 1
ATOM 718 C CA . ALA A 1 94 ? 25.093 4.590 32.410 1.00 39.47 94 ALA A CA 1
ATOM 719 C C . ALA A 1 94 ? 24.758 3.295 33.152 1.00 38.04 94 ALA A C 1
ATOM 720 O O . ALA A 1 94 ? 25.636 2.480 33.434 1.00 38.18 94 ALA A O 1
ATOM 722 N N . VAL A 1 95 ? 23.478 3.112 33.458 1.00 37.13 95 VAL A N 1
ATOM 723 C CA . VAL A 1 95 ? 23.006 1.923 34.170 1.00 36.40 95 VAL A CA 1
ATOM 724 C C . VAL A 1 95 ? 22.163 1.025 33.255 1.00 35.20 95 VAL A C 1
ATOM 725 O O . VAL A 1 95 ? 21.295 1.515 32.532 1.00 35.19 95 VAL A O 1
ATOM 729 N N . ASN A 1 96 ? 22.416 -0.282 33.275 1.00 33.36 96 ASN A N 1
ATOM 730 C CA . ASN A 1 96 ? 21.637 -1.208 32.444 1.00 32.04 96 ASN A CA 1
ATOM 731 C C . ASN A 1 96 ? 21.070 -2.349 33.283 1.00 31.16 96 ASN A C 1
ATOM 732 O O . ASN A 1 96 ? 20.419 -3.246 32.748 1.00 29.35 96 ASN A O 1
ATOM 737 N N . THR A 1 97 ? 21.321 -2.305 34.591 1.00 30.00 97 THR A N 1
ATOM 738 C CA . THR A 1 97 ? 20.852 -3.333 35.514 1.00 31.89 97 THR A CA 1
ATOM 739 C C . THR A 1 97 ? 20.507 -2.700 36.845 1.00 34.50 97 THR A C 1
ATOM 740 O O . THR A 1 97 ? 21.268 -1.882 37.362 1.00 36.63 97 THR A O 1
ATOM 744 N N . ILE A 1 98 ? 19.360 -3.074 37.401 1.00 35.61 98 ILE A N 1
ATOM 745 C CA . ILE A 1 98 ? 18.931 -2.514 38.675 1.00 37.18 98 ILE A CA 1
ATOM 746 C C . ILE A 1 98 ? 18.442 -3.593 39.624 1.00 37.88 98 ILE A C 1
ATOM 747 O O . ILE A 1 98 ? 17.790 -4.549 39.220 1.00 37.24 98 ILE A O 1
ATOM 752 N N . LYS A 1 99 ? 18.767 -3.424 40.896 1.00 41.20 99 LYS A N 1
ATOM 753 C CA . LYS A 1 99 ? 18.371 -4.373 41.917 1.00 43.21 99 LYS A CA 1
ATOM 754 C C . LYS A 1 99 ? 17.747 -3.558 43.029 1.00 43.66 99 LYS A C 1
ATOM 755 O O . LYS A 1 99 ? 18.311 -2.555 43.457 1.00 42.83 99 LYS A O 1
ATOM 761 N N . ILE A 1 100 ? 16.566 -3.971 43.470 1.00 46.36 100 ILE A N 1
ATOM 762 C CA . ILE A 1 100 ? 15.870 -3.286 44.551 1.00 49.32 100 ILE A CA 1
ATOM 763 C C . ILE A 1 100 ? 15.846 -4.208 45.770 1.00 51.89 100 ILE A C 1
ATOM 764 O O . ILE A 1 100 ? 15.316 -5.318 45.707 1.00 51.28 100 ILE A O 1
ATOM 769 N N . GLU A 1 101 ? 16.428 -3.746 46.874 1.00 54.86 101 GLU A N 1
ATOM 770 C CA . GLU A 1 101 ? 16.482 -4.543 48.094 1.00 57.69 101 GLU A CA 1
ATOM 771 C C . GLU A 1 101 ? 16.542 -3.669 49.335 1.00 58.41 101 GLU A C 1
ATOM 772 O O . GLU A 1 101 ? 17.433 -2.824 49.471 1.00 58.62 101 GLU A O 1
ATOM 778 N N . ASP A 1 102 ? 15.590 -3.881 50.239 1.00 58.33 102 ASP A N 1
ATOM 779 C CA . ASP A 1 102 ? 15.528 -3.119 51.477 1.00 58.13 102 ASP A CA 1
ATOM 780 C C . ASP A 1 102 ? 15.239 -1.647 51.235 1.00 56.59 102 ASP A C 1
ATOM 781 O O . ASP A 1 102 ? 15.857 -0.777 51.849 1.00 56.60 102 ASP A O 1
ATOM 786 N N . GLY A 1 103 ? 14.300 -1.377 50.334 1.00 54.84 103 GLY A N 1
ATOM 787 C CA . GLY A 1 103 ? 13.924 -0.005 50.039 1.00 52.58 103 GLY A CA 1
ATOM 788 C C . GLY A 1 103 ? 14.969 0.777 49.275 1.00 50.81 103 GLY A C 1
ATOM 789 O O . GLY A 1 103 ? 14.763 1.948 48.964 1.00 51.52 103 GLY A O 1
ATOM 790 N N . LYS A 1 104 ? 16.090 0.130 48.979 1.00 49.55 104 LYS A N 1
ATOM 791 C CA . LYS A 1 104 ? 17.179 0.756 48.244 1.00 48.71 104 LYS A CA 1
ATOM 792 C C . LYS A 1 104 ? 17.278 0.207 46.825 1.00 46.71 104 LYS A C 1
ATOM 793 O O . LYS A 1 104 ? 17.359 -1.005 46.629 1.00 45.90 104 LYS A O 1
ATOM 799 N N . ALA A 1 105 ? 17.267 1.101 45.841 1.00 44.28 105 ALA A N 1
ATOM 800 C CA . ALA A 1 105 ? 17.390 0.699 44.443 1.00 43.52 105 ALA A CA 1
ATOM 801 C C . ALA A 1 105 ? 18.821 1.008 44.017 1.00 43.26 105 ALA A C 1
ATOM 802 O O . ALA A 1 105 ? 19.239 2.167 44.021 1.00 43.13 105 ALA A O 1
ATOM 804 N N . ILE A 1 106 ? 19.572 -0.027 43.655 1.00 43.46 106 ILE A N 1
ATOM 805 C CA . ILE A 1 106 ? 20.966 0.148 43.255 1.00 43.68 106 ILE A CA 1
ATOM 806 C C . ILE A 1 106 ? 21.172 -0.060 41.760 1.00 42.43 106 ILE A C 1
ATOM 807 O O . ILE A 1 106 ? 20.637 -1.002 41.177 1.00 43.23 106 ILE A O 1
ATOM 812 N N . GLY A 1 107 ? 21.965 0.816 41.151 1.00 42.20 107 GLY A N 1
ATOM 813 C CA . GLY A 1 107 ? 22.247 0.708 39.732 1.00 41.84 107 GLY A CA 1
ATOM 814 C C . GLY A 1 107 ? 23.569 0.010 39.458 1.00 42.77 107 GLY A C 1
ATOM 815 O O . GLY A 1 107 ? 24.535 0.157 40.205 1.00 44.31 107 GLY A O 1
ATOM 816 N N . TYR A 1 108 ? 23.610 -0.756 38.375 1.00 42.07 108 TYR A N 1
ATOM 817 C CA . TYR A 1 108 ? 24.803 -1.490 37.979 1.00 40.69 108 TYR A CA 1
ATOM 818 C C . TYR A 1 108 ? 24.904 -1.378 36.469 1.00 40.92 108 TYR A C 1
ATOM 819 O O . TYR A 1 108 ? 23.986 -0.888 35.813 1.00 42.20 108 TYR A O 1
ATOM 828 N N . ASN A 1 109 ? 26.024 -1.829 35.920 1.00 39.13 109 ASN A N 1
ATOM 829 C CA . ASN A 1 109 ? 26.223 -1.826 34.480 1.00 38.53 109 ASN A CA 1
ATOM 830 C C . ASN A 1 109 ? 27.094 -3.035 34.204 1.00 39.13 109 ASN A C 1
ATOM 831 O O . ASN A 1 109 ? 28.260 -3.072 34.593 1.00 40.73 109 ASN A O 1
ATOM 836 N N . THR A 1 110 ? 26.510 -4.026 33.540 1.00 39.98 110 THR A N 1
ATOM 837 C CA . THR A 1 110 ? 27.202 -5.269 33.238 1.00 39.68 110 THR A CA 1
ATOM 838 C C . THR A 1 110 ? 27.645 -5.362 31.796 1.00 39.34 110 THR A C 1
ATOM 839 O O . THR A 1 110 ? 28.242 -6.356 31.401 1.00 40.65 110 THR A O 1
ATOM 843 N N . ASP A 1 111 ? 27.352 -4.340 31.003 1.00 40.63 111 ASP A N 1
ATOM 844 C CA . ASP A 1 111 ? 27.758 -4.359 29.607 1.00 42.18 111 ASP A CA 1
ATOM 845 C C . ASP A 1 111 ? 29.276 -4.485 29.517 1.00 43.25 111 ASP A C 1
ATOM 846 O O . ASP A 1 111 ? 29.802 -5.176 28.639 1.00 41.04 111 ASP A O 1
ATOM 851 N N . GLY A 1 112 ? 29.972 -3.820 30.440 1.00 44.47 112 GLY A N 1
ATOM 852 C CA . GLY A 1 112 ? 31.421 -3.875 30.465 1.00 45.67 112 GLY A CA 1
ATOM 853 C C . GLY A 1 112 ? 31.935 -5.278 30.731 1.00 45.29 112 GLY A C 1
ATOM 854 O O . GLY A 1 112 ? 32.642 -5.850 29.907 1.00 44.26 112 GLY A O 1
ATOM 855 N N . ILE A 1 113 ? 31.583 -5.837 31.883 1.00 47.67 113 ILE A N 1
ATOM 856 C CA . ILE A 1 113 ? 32.026 -7.184 32.236 1.00 50.21 113 ILE A CA 1
ATOM 857 C C . ILE A 1 113 ? 31.630 -8.186 31.154 1.00 50.33 113 ILE A C 1
ATOM 858 O O . ILE A 1 113 ? 32.403 -9.075 30.797 1.00 52.86 113 ILE A O 1
ATOM 863 N N . GLY A 1 114 ? 30.418 -8.035 30.636 1.00 49.94 114 GLY A N 1
ATOM 864 C CA . GLY A 1 114 ? 29.940 -8.930 29.604 1.00 49.03 114 GLY A CA 1
ATOM 865 C C . GLY A 1 114 ? 30.890 -9.073 28.433 1.00 48.62 114 GLY A C 1
ATOM 866 O O . GLY A 1 114 ? 31.264 -10.187 28.074 1.00 48.49 114 GLY A O 1
ATOM 867 N N . ALA A 1 115 ? 31.276 -7.951 27.832 1.00 49.42 115 ALA A N 1
ATOM 868 C CA . ALA A 1 115 ? 32.189 -7.963 26.687 1.00 50.09 115 ALA A CA 1
ATOM 869 C C . ALA A 1 115 ? 33.543 -8.573 27.059 1.00 50.39 115 ALA A C 1
ATOM 870 O O . ALA A 1 115 ? 34.271 -9.060 26.193 1.00 49.73 115 ALA A O 1
ATOM 872 N N . ARG A 1 116 ? 33.882 -8.534 28.344 1.00 51.14 116 ARG A N 1
ATOM 873 C CA . ARG A 1 116 ? 35.135 -9.114 28.800 1.00 53.32 116 ARG A CA 1
ATOM 874 C C . ARG A 1 116 ? 34.954 -10.622 28.843 1.00 54.57 116 ARG A C 1
ATOM 875 O O . ARG A 1 116 ? 35.721 -11.363 28.224 1.00 55.13 116 ARG A O 1
ATOM 883 N N . MET A 1 117 ? 33.932 -11.069 29.573 1.00 54.94 117 MET A N 1
ATOM 884 C CA . MET A 1 117 ? 33.652 -12.494 29.689 1.00 54.66 117 MET A CA 1
ATOM 885 C C . MET A 1 117 ? 33.482 -13.085 28.297 1.00 54.58 117 MET A C 1
ATOM 886 O O . MET A 1 117 ? 33.906 -14.209 28.039 1.00 55.37 117 MET A O 1
ATOM 891 N N . ALA A 1 118 ? 32.867 -12.325 27.397 1.00 54.57 118 ALA A N 1
ATOM 892 C CA . ALA A 1 118 ? 32.665 -12.796 26.030 1.00 56.24 118 ALA A CA 1
ATOM 893 C C . ALA A 1 118 ? 34.009 -13.216 25.444 1.00 57.32 118 ALA A C 1
ATOM 894 O O . ALA A 1 118 ? 34.086 -14.137 24.628 1.00 56.64 118 ALA A O 1
ATOM 896 N N . LEU A 1 119 ? 35.062 -12.525 25.875 1.00 58.67 119 LEU A N 1
ATOM 897 C CA . LEU A 1 119 ? 36.419 -12.792 25.420 1.00 59.16 119 LEU A CA 1
ATOM 898 C C . LEU A 1 119 ? 37.102 -13.868 26.245 1.00 59.91 119 LEU A C 1
ATOM 899 O O . LEU A 1 119 ? 37.353 -14.963 25.751 1.00 61.03 119 LEU A O 1
ATOM 904 N N . GLU A 1 120 ? 37.404 -13.553 27.502 1.00 60.57 120 GLU A N 1
ATOM 905 C CA . GLU A 1 120 ? 38.083 -14.496 28.381 1.00 62.55 120 GLU A CA 1
ATOM 906 C C . GLU A 1 120 ? 37.515 -15.914 28.263 1.00 64.61 120 GLU A C 1
ATOM 907 O O . GLU A 1 120 ? 38.234 -16.848 27.907 1.00 65.20 120 GLU A O 1
ATOM 913 N N . GLU A 1 121 ? 36.226 -16.074 28.539 1.00 66.60 121 GLU A N 1
ATOM 914 C CA . GLU A 1 121 ? 35.583 -17.384 28.457 1.00 68.42 121 GLU A CA 1
ATOM 915 C C . GLU A 1 121 ? 35.905 -18.104 27.150 1.00 69.04 121 GLU A C 1
ATOM 916 O O . GLU A 1 121 ? 35.630 -19.296 27.007 1.00 69.84 121 GLU A O 1
ATOM 922 N N . GLU A 1 122 ? 36.497 -17.379 26.206 1.00 68.92 122 GLU A N 1
ATOM 923 C CA . GLU A 1 122 ? 36.837 -17.942 24.905 1.00 69.07 122 GLU A CA 1
ATOM 924 C C . GLU A 1 122 ? 38.348 -17.964 24.623 1.00 68.51 122 GLU A C 1
ATOM 925 O O . GLU A 1 122 ? 38.810 -18.733 23.775 1.00 69.26 122 GLU A O 1
ATOM 931 N N . ILE A 1 123 ? 39.114 -17.125 25.323 1.00 66.31 123 ILE A N 1
ATOM 932 C CA . ILE A 1 123 ? 40.566 -17.060 25.120 1.00 63.85 123 ILE A CA 1
ATOM 933 C C . ILE A 1 123 ? 41.341 -16.806 26.411 1.00 62.47 123 ILE A C 1
ATOM 934 O O . ILE A 1 123 ? 42.505 -16.404 26.378 1.00 62.88 123 ILE A O 1
ATOM 939 N N . GLY A 1 124 ? 40.692 -17.032 27.545 1.00 60.85 124 GLY A N 1
ATOM 940 C CA . GLY A 1 124 ? 41.346 -16.832 28.824 1.00 58.94 124 GLY A CA 1
ATOM 941 C C . GLY A 1 124 ? 41.595 -15.384 29.197 1.00 58.18 124 GLY A C 1
ATOM 942 O O . GLY A 1 124 ? 41.446 -14.477 28.376 1.00 57.31 124 GLY A O 1
ATOM 943 N N . ARG A 1 125 ? 41.981 -15.188 30.455 1.00 58.06 125 ARG A N 1
ATOM 944 C CA . ARG A 1 125 ? 42.275 -13.878 31.028 1.00 58.66 125 ARG A CA 1
ATOM 945 C C . ARG A 1 125 ? 42.864 -12.907 30.007 1.00 59.64 125 ARG A C 1
ATOM 946 O O . ARG A 1 125 ? 43.750 -13.269 29.234 1.00 59.97 125 ARG A O 1
ATOM 954 N N . VAL A 1 126 ? 42.361 -11.675 30.008 1.00 61.45 126 VAL A N 1
ATOM 955 C CA . VAL A 1 126 ? 42.846 -10.642 29.099 1.00 62.35 126 VAL A CA 1
ATOM 956 C C . VAL A 1 126 ? 43.405 -9.455 29.883 1.00 63.78 126 VAL A C 1
ATOM 957 O O . VAL A 1 126 ? 42.667 -8.634 30.437 1.00 62.99 126 VAL A O 1
ATOM 961 N N . LYS A 1 127 ? 44.729 -9.390 29.923 1.00 65.66 127 LYS A N 1
ATOM 962 C CA . LYS A 1 127 ? 45.443 -8.336 30.623 1.00 66.41 127 LYS A CA 1
ATOM 963 C C . LYS A 1 127 ? 46.708 -8.041 29.818 1.00 66.22 127 LYS A C 1
ATOM 964 O O . LYS A 1 127 ? 47.217 -8.908 29.097 1.00 64.25 127 LYS A O 1
ATOM 970 N N . ASP A 1 128 ? 47.196 -6.809 29.929 1.00 67.33 128 ASP A N 1
ATOM 971 C CA . ASP A 1 128 ? 48.394 -6.386 29.211 1.00 68.95 128 ASP A CA 1
ATOM 972 C C . ASP A 1 128 ? 48.399 -6.918 27.783 1.00 68.01 128 ASP A C 1
ATOM 973 O O . ASP A 1 128 ? 49.088 -7.889 27.466 1.00 69.23 128 ASP A O 1
ATOM 978 N N . LYS A 1 129 ? 47.605 -6.283 26.931 1.00 65.96 129 LYS A N 1
ATOM 979 C CA . LYS A 1 129 ? 47.519 -6.665 25.534 1.00 63.89 129 LYS A CA 1
ATOM 980 C C . LYS A 1 129 ? 47.138 -5.459 24.697 1.00 62.49 129 LYS A C 1
ATOM 981 O O . LYS A 1 129 ? 46.664 -4.451 25.222 1.00 61.53 129 LYS A O 1
ATOM 987 N N . ASN A 1 130 ? 47.361 -5.569 23.392 1.00 61.24 130 ASN A N 1
ATOM 988 C CA . ASN A 1 130 ? 47.047 -4.500 22.456 1.00 59.64 130 ASN A CA 1
ATOM 989 C C . ASN A 1 130 ? 45.665 -4.756 21.886 1.00 58.09 130 ASN A C 1
ATOM 990 O O . ASN A 1 130 ? 45.478 -5.675 21.086 1.00 57.49 130 ASN A O 1
ATOM 995 N N . ILE A 1 131 ? 44.699 -3.940 22.298 1.00 55.93 131 ILE A N 1
ATOM 996 C CA . ILE A 1 131 ? 43.325 -4.097 21.833 1.00 54.10 131 ILE A CA 1
ATOM 997 C C . ILE A 1 131 ? 42.780 -2.842 21.162 1.00 51.85 131 ILE A C 1
ATOM 998 O O . ILE A 1 131 ? 42.860 -1.742 21.710 1.00 50.61 131 ILE A O 1
ATOM 1003 N N . VAL A 1 132 ? 42.221 -3.026 19.972 1.00 50.45 132 VAL A N 1
ATOM 1004 C CA . VAL A 1 132 ? 41.639 -1.931 19.206 1.00 50.38 132 VAL A CA 1
ATOM 1005 C C . VAL A 1 132 ? 40.110 -2.038 19.211 1.00 49.85 132 VAL A C 1
ATOM 1006 O O . VAL A 1 132 ? 39.547 -3.093 18.903 1.00 49.54 132 VAL A O 1
ATOM 1010 N N . ILE A 1 133 ? 39.450 -0.941 19.576 1.00 49.61 133 ILE A N 1
ATOM 1011 C CA . ILE A 1 133 ? 37.990 -0.878 19.630 1.00 47.44 133 ILE A CA 1
ATOM 1012 C C . ILE A 1 133 ? 37.452 0.051 18.547 1.00 46.20 133 ILE A C 1
ATOM 1013 O O . ILE A 1 133 ? 37.633 1.265 18.622 1.00 45.92 133 ILE A O 1
ATOM 1018 N N . TYR A 1 134 ? 36.804 -0.522 17.540 1.00 46.04 134 TYR A N 1
ATOM 1019 C CA . TYR A 1 134 ? 36.220 0.270 16.463 1.00 46.62 134 TYR A CA 1
ATOM 1020 C C . TYR A 1 134 ? 34.868 0.790 16.934 1.00 45.10 134 TYR A C 1
ATOM 1021 O O . TYR A 1 134 ? 34.005 0.015 17.340 1.00 45.59 134 TYR A O 1
ATOM 1030 N N . GLY A 1 135 ? 34.692 2.105 16.890 1.00 43.50 135 GLY A N 1
ATOM 1031 C CA . GLY A 1 135 ? 33.440 2.694 17.328 1.00 41.62 135 GLY A CA 1
ATOM 1032 C C . GLY A 1 135 ? 33.662 3.526 18.574 1.00 39.78 135 GLY A C 1
ATOM 1033 O O . GLY A 1 135 ? 34.717 3.441 19.197 1.00 40.87 135 GLY A O 1
ATOM 1034 N N . ALA A 1 136 ? 32.674 4.324 18.952 1.00 38.17 136 ALA A N 1
ATOM 1035 C CA . ALA A 1 136 ? 32.822 5.164 20.128 1.00 37.81 136 ALA A CA 1
ATOM 1036 C C . ALA A 1 136 ? 31.487 5.439 20.807 1.00 36.59 136 ALA A C 1
ATOM 1037 O O . ALA A 1 136 ? 31.394 6.303 21.680 1.00 36.99 136 ALA A O 1
ATOM 1039 N N . GLY A 1 137 ? 30.458 4.697 20.410 1.00 37.22 137 GLY A N 1
ATOM 1040 C CA . GLY A 1 137 ? 29.142 4.880 20.996 1.00 34.83 137 GLY A CA 1
ATOM 1041 C C . GLY A 1 137 ? 29.035 4.206 22.350 1.00 36.21 137 GLY A C 1
ATOM 1042 O O . GLY A 1 137 ? 30.049 3.925 22.998 1.00 37.29 137 GLY A O 1
ATOM 1043 N N . GLY A 1 138 ? 27.807 3.938 22.777 1.00 34.59 138 GLY A N 1
ATOM 1044 C CA . GLY A 1 138 ? 27.591 3.293 24.058 1.00 36.20 138 GLY A CA 1
ATOM 1045 C C . GLY A 1 138 ? 28.274 1.946 24.233 1.00 35.56 138 GLY A C 1
ATOM 1046 O O . GLY A 1 138 ? 28.771 1.642 25.318 1.00 35.05 138 GLY A O 1
ATOM 1047 N N . ALA A 1 139 ? 28.297 1.132 23.185 1.00 35.68 139 ALA A N 1
ATOM 1048 C CA . ALA A 1 139 ? 28.932 -0.186 23.281 1.00 37.55 139 ALA A CA 1
ATOM 1049 C C . ALA A 1 139 ? 30.442 -0.051 23.440 1.00 38.03 139 ALA A C 1
ATOM 1050 O O . ALA A 1 139 ? 31.019 -0.582 24.389 1.00 40.67 139 ALA A O 1
ATOM 1052 N N . ALA A 1 140 ? 31.080 0.664 22.518 1.00 38.05 140 ALA A N 1
ATOM 1053 C CA . ALA A 1 140 ? 32.523 0.857 22.578 1.00 38.10 140 ALA A CA 1
ATOM 1054 C C . ALA A 1 140 ? 32.930 1.503 23.900 1.00 39.39 140 ALA A C 1
ATOM 1055 O O . ALA A 1 140 ? 34.014 1.242 24.425 1.00 40.27 140 ALA A O 1
ATOM 1057 N N . ARG A 1 141 ? 32.053 2.341 24.442 1.00 39.04 141 ARG A N 1
ATOM 1058 C CA . ARG A 1 141 ? 32.340 3.020 25.696 1.00 38.54 141 ARG A CA 1
ATOM 1059 C C . ARG A 1 141 ? 32.396 2.055 26.882 1.00 39.65 141 ARG A C 1
ATOM 1060 O O . ARG A 1 141 ? 33.342 2.088 27.670 1.00 38.78 141 ARG A O 1
ATOM 1068 N N . ALA A 1 142 ? 31.392 1.194 27.015 1.00 40.21 142 ALA A N 1
ATOM 1069 C CA . ALA A 1 142 ? 31.374 0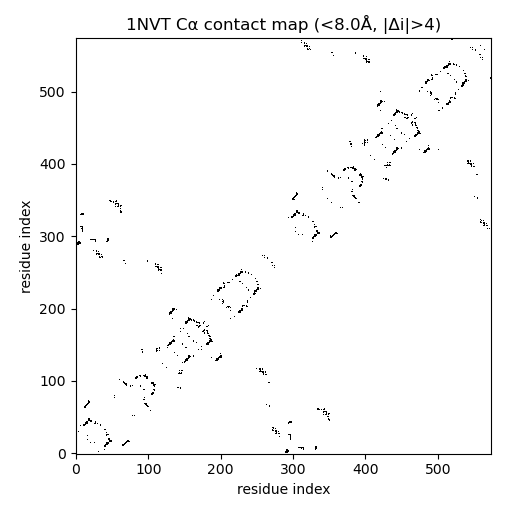.237 28.115 1.00 39.76 142 ALA A CA 1
ATOM 1070 C C . ALA A 1 142 ? 32.550 -0.734 27.980 1.00 40.56 142 ALA A C 1
ATOM 1071 O O . ALA A 1 142 ? 33.241 -1.026 28.955 1.00 40.13 142 ALA A O 1
ATOM 1073 N N . VAL A 1 143 ? 32.762 -1.237 26.769 1.00 40.97 143 VAL A N 1
ATOM 1074 C CA . VAL A 1 143 ? 33.860 -2.159 26.494 1.00 43.60 143 VAL A CA 1
ATOM 1075 C C . VAL A 1 143 ? 35.209 -1.540 26.899 1.00 45.13 143 VAL A C 1
ATOM 1076 O O . VAL A 1 143 ? 35.982 -2.125 27.670 1.00 45.83 143 VAL A O 1
ATOM 1080 N N . ALA A 1 144 ? 35.476 -0.353 26.362 1.00 44.32 144 ALA A N 1
ATOM 1081 C CA . ALA A 1 144 ? 36.708 0.376 26.629 1.00 44.09 144 ALA A CA 1
ATOM 1082 C C . ALA A 1 144 ? 36.962 0.598 28.120 1.00 45.12 144 ALA A C 1
ATOM 1083 O O . ALA A 1 144 ? 38.045 0.286 28.623 1.00 44.32 144 ALA A O 1
ATOM 1085 N N . PHE A 1 145 ? 35.974 1.134 28.832 1.00 45.53 145 PHE A N 1
ATOM 1086 C CA . PHE A 1 145 ? 36.149 1.381 30.257 1.00 48.00 145 PHE A CA 1
ATOM 1087 C C . PHE A 1 145 ? 36.514 0.119 31.028 1.00 49.16 145 PHE A C 1
ATOM 1088 O O . PHE A 1 145 ? 37.088 0.201 32.118 1.00 50.19 145 PHE A O 1
ATOM 1096 N N . GLU A 1 146 ? 36.184 -1.043 30.469 1.00 48.68 146 GLU A N 1
ATOM 1097 C CA . GLU A 1 146 ? 36.483 -2.307 31.140 1.00 50.15 146 GLU A CA 1
ATOM 1098 C C . GLU A 1 146 ? 37.826 -2.889 30.722 1.00 49.50 146 GLU A C 1
ATOM 1099 O O . GLU A 1 146 ? 38.624 -3.263 31.573 1.00 47.81 146 GLU A O 1
ATOM 1105 N N . LEU A 1 147 ? 38.069 -2.963 29.415 1.00 50.45 147 LEU A N 1
ATOM 1106 C CA . LEU A 1 147 ? 39.320 -3.507 28.899 1.00 52.11 147 LEU A CA 1
ATOM 1107 C C . LEU A 1 147 ? 40.513 -2.570 29.092 1.00 54.32 147 LEU A C 1
ATOM 1108 O O . LEU A 1 147 ? 41.659 -2.988 28.932 1.00 53.98 147 LEU A O 1
ATOM 1113 N N . ALA A 1 148 ? 40.249 -1.310 29.431 1.00 55.57 148 ALA A N 1
ATOM 1114 C CA . ALA A 1 148 ? 41.324 -0.345 29.639 1.00 56.28 148 ALA A CA 1
ATOM 1115 C C . ALA A 1 148 ? 41.874 -0.451 31.052 1.00 57.33 148 ALA A C 1
ATOM 1116 O O . ALA A 1 148 ? 42.942 0.090 31.351 1.00 58.02 148 ALA A O 1
ATOM 1118 N N . LYS A 1 149 ? 41.141 -1.144 31.921 1.00 57.52 149 LYS A N 1
ATOM 1119 C CA . LYS A 1 149 ? 41.569 -1.318 33.310 1.00 57.25 149 LYS A CA 1
ATOM 1120 C C . LYS A 1 149 ? 42.912 -2.037 33.391 1.00 56.58 149 LYS A C 1
ATOM 1121 O O . LYS A 1 149 ? 43.715 -1.772 34.291 1.00 55.58 149 LYS A O 1
ATOM 1127 N N . ASP A 1 150 ? 43.148 -2.939 32.442 1.00 55.70 150 ASP A N 1
ATOM 1128 C CA . ASP A 1 150 ? 44.370 -3.724 32.427 1.00 55.18 150 ASP A CA 1
ATOM 1129 C C . ASP A 1 150 ? 44.913 -4.003 31.030 1.00 55.40 150 ASP A C 1
ATOM 1130 O O . ASP A 1 150 ? 45.692 -4.942 30.838 1.00 55.66 150 ASP A O 1
ATOM 1135 N N . ASN A 1 151 ? 44.506 -3.201 30.053 1.00 54.38 151 ASN A N 1
ATOM 1136 C CA . ASN A 1 151 ? 44.986 -3.389 28.689 1.00 53.86 151 ASN A CA 1
ATOM 1137 C C . ASN A 1 151 ? 45.271 -2.079 27.971 1.00 53.24 151 ASN A C 1
ATOM 1138 O O . ASN A 1 151 ? 44.845 -1.001 28.393 1.00 52.09 151 ASN A O 1
ATOM 1143 N N . ASN A 1 152 ? 46.020 -2.192 26.884 1.00 53.03 152 ASN A N 1
ATOM 1144 C CA . ASN A 1 152 ? 46.340 -1.048 26.047 1.00 54.39 152 ASN A CA 1
ATOM 1145 C C . ASN A 1 152 ? 45.219 -1.041 25.015 1.00 53.37 152 ASN A C 1
ATOM 1146 O O . ASN A 1 152 ? 45.078 -1.986 24.234 1.00 52.86 152 ASN A O 1
ATOM 1151 N N . ILE A 1 153 ? 44.411 0.010 25.020 1.00 52.71 153 ILE A N 1
ATOM 1152 C CA . ILE A 1 153 ? 43.306 0.085 24.078 1.00 51.36 153 ILE A CA 1
ATOM 1153 C C . ILE A 1 153 ? 43.442 1.269 23.137 1.00 51.04 153 ILE A C 1
ATOM 1154 O O . ILE A 1 153 ? 43.956 2.329 23.510 1.00 50.07 153 ILE A O 1
ATOM 1159 N N . ILE A 1 154 ? 42.987 1.068 21.907 1.00 50.53 154 ILE A N 1
ATOM 1160 C CA . ILE A 1 154 ? 43.010 2.113 20.901 1.00 49.48 154 ILE A CA 1
ATOM 1161 C C . ILE A 1 154 ? 41.599 2.264 20.355 1.00 49.31 154 ILE A C 1
ATOM 1162 O O . ILE A 1 154 ? 41.082 1.373 19.674 1.00 49.35 154 ILE A O 1
ATOM 1167 N N . ILE A 1 155 ? 40.976 3.392 20.678 1.00 48.01 155 ILE A N 1
ATOM 1168 C CA . ILE A 1 155 ? 39.627 3.684 20.225 1.00 46.02 155 ILE A CA 1
ATOM 1169 C C . ILE A 1 155 ? 39.677 4.342 18.851 1.00 45.77 155 ILE A C 1
ATOM 1170 O O . ILE A 1 155 ? 40.055 5.505 18.731 1.00 44.67 155 ILE A O 1
ATOM 1175 N N . ALA A 1 156 ? 39.309 3.583 17.821 1.00 45.78 156 ALA A N 1
ATOM 1176 C CA . ALA A 1 156 ? 39.292 4.072 16.445 1.00 45.10 156 ALA A CA 1
ATOM 1177 C C . ALA A 1 156 ? 37.852 4.398 16.054 1.00 45.15 156 ALA A C 1
ATOM 1178 O O . ALA A 1 156 ? 36.938 3.620 16.332 1.00 45.64 156 ALA A O 1
ATOM 1180 N N . ASN A 1 157 ? 37.644 5.536 15.403 1.00 44.11 157 ASN A N 1
ATOM 1181 C CA . ASN A 1 157 ? 36.292 5.921 15.030 1.00 44.44 157 ASN A CA 1
ATOM 1182 C C . ASN A 1 157 ? 36.219 6.794 13.771 1.00 45.68 157 ASN A C 1
ATOM 1183 O O . ASN A 1 157 ? 37.201 7.432 13.375 1.00 45.44 157 ASN A O 1
ATOM 1188 N N . ARG A 1 158 ? 35.041 6.819 13.149 1.00 45.19 158 ARG A N 1
ATOM 1189 C CA . ARG A 1 158 ? 34.832 7.627 11.957 1.00 43.93 158 ARG A CA 1
ATOM 1190 C C . ARG A 1 158 ? 35.071 9.095 12.317 1.00 44.96 158 ARG A C 1
ATOM 1191 O O . ARG A 1 158 ? 35.830 9.796 11.644 1.00 45.68 158 ARG A O 1
ATOM 1199 N N . THR A 1 159 ? 34.420 9.560 13.376 1.00 44.54 159 THR A N 1
ATOM 1200 C CA . THR A 1 159 ? 34.604 10.938 13.824 1.00 46.45 159 THR A CA 1
ATOM 1201 C C . THR A 1 159 ? 35.637 10.902 14.962 1.00 45.71 159 THR A C 1
ATOM 1202 O O . THR A 1 159 ? 35.298 10.592 16.107 1.00 43.89 159 THR A O 1
ATOM 1206 N N . VAL A 1 160 ? 36.895 11.208 14.640 1.00 46.29 160 VAL A N 1
ATOM 1207 C CA . VAL A 1 160 ? 37.971 11.162 15.634 1.00 48.55 160 VAL A CA 1
ATOM 1208 C C . VAL A 1 160 ? 37.701 11.961 16.895 1.00 49.41 160 VAL A C 1
ATOM 1209 O O . VAL A 1 160 ? 38.014 11.509 17.997 1.00 50.33 160 VAL A O 1
ATOM 1213 N N . GLU A 1 161 ? 37.124 13.144 16.736 1.00 50.46 161 GLU A N 1
ATOM 1214 C CA . GLU A 1 161 ? 36.824 13.999 17.877 1.00 52.56 161 GLU A CA 1
ATOM 1215 C C . GLU A 1 161 ? 36.191 13.149 18.979 1.00 52.13 161 GLU A C 1
ATOM 1216 O O . GLU A 1 161 ? 36.551 13.264 20.152 1.00 50.88 161 GLU A O 1
ATOM 1222 N N . LYS A 1 162 ? 35.255 12.287 18.584 1.00 51.08 162 LYS A N 1
ATOM 1223 C CA . LYS A 1 162 ? 34.566 11.410 19.523 1.00 50.53 162 LYS A CA 1
ATOM 1224 C C . LYS A 1 162 ? 35.540 10.413 20.132 1.00 50.13 162 LYS A C 1
ATOM 1225 O O . LYS A 1 162 ? 35.477 10.117 21.326 1.00 49.24 162 LYS A O 1
ATOM 1231 N N . ALA A 1 163 ? 36.441 9.897 19.303 1.00 50.14 163 ALA A N 1
ATOM 1232 C CA . ALA A 1 163 ? 37.438 8.939 19.761 1.00 49.90 163 ALA A CA 1
ATOM 1233 C C . ALA A 1 163 ? 38.362 9.602 20.772 1.00 49.56 163 ALA A C 1
ATOM 1234 O O . ALA A 1 163 ? 38.595 9.060 21.849 1.00 50.04 163 ALA A O 1
ATOM 1236 N N . GLU A 1 164 ? 38.883 10.779 20.422 1.00 50.22 164 GLU A N 1
ATOM 1237 C CA . GLU A 1 164 ? 39.784 11.512 21.307 1.00 50.11 164 GLU A CA 1
ATOM 1238 C C . GLU A 1 164 ? 39.128 11.758 22.662 1.00 49.16 164 GLU A C 1
ATOM 1239 O O . GLU A 1 164 ? 39.714 11.478 23.710 1.00 48.81 164 GLU A O 1
ATOM 1245 N N . ALA A 1 165 ? 37.908 12.280 22.635 1.00 48.59 165 ALA A N 1
ATOM 1246 C CA . ALA A 1 165 ? 37.172 12.570 23.857 1.00 48.33 165 ALA A CA 1
ATOM 1247 C C . ALA A 1 165 ? 37.021 11.345 24.759 1.00 48.29 165 ALA A C 1
ATOM 1248 O O . ALA A 1 165 ? 37.186 11.442 25.977 1.00 49.17 165 ALA A O 1
ATOM 1250 N N . LEU A 1 166 ? 36.712 10.192 24.174 1.00 47.75 166 LEU A N 1
ATOM 1251 C CA . LEU A 1 166 ? 36.542 8.984 24.978 1.00 48.59 166 LEU A CA 1
ATOM 1252 C C . LEU A 1 166 ? 37.856 8.504 25.580 1.00 49.89 166 LEU A C 1
ATOM 1253 O O . LEU A 1 166 ? 37.909 8.137 26.756 1.00 49.65 166 LEU A O 1
ATOM 1258 N N . ALA A 1 167 ? 38.917 8.506 24.777 1.00 51.76 167 ALA A N 1
ATOM 1259 C CA . ALA A 1 167 ? 40.230 8.066 25.248 1.00 53.37 167 ALA A CA 1
ATOM 1260 C C . ALA A 1 167 ? 40.731 8.913 26.418 1.00 54.33 167 ALA A C 1
ATOM 1261 O O . ALA A 1 167 ? 41.358 8.392 27.338 1.00 54.66 167 ALA A O 1
ATOM 1263 N N . LYS A 1 168 ? 40.446 10.212 26.383 1.00 55.78 168 LYS A N 1
ATOM 1264 C CA . LYS A 1 168 ? 40.864 11.121 27.447 1.00 56.56 168 LYS A CA 1
ATOM 1265 C C . LYS A 1 168 ? 40.096 10.849 28.733 1.00 56.44 168 LYS A C 1
ATOM 1266 O O . LYS A 1 168 ? 40.669 10.864 29.828 1.00 57.02 168 LYS A O 1
ATOM 1272 N N . GLU A 1 169 ? 38.797 10.601 28.596 1.00 55.60 169 GLU A N 1
ATOM 1273 C CA . GLU A 1 169 ? 37.948 10.338 29.749 1.00 54.25 169 GLU A CA 1
ATOM 1274 C C . GLU A 1 169 ? 38.365 9.043 30.438 1.00 53.66 169 GLU A C 1
ATOM 1275 O O . GLU A 1 169 ? 38.318 8.938 31.664 1.00 53.48 169 GLU A O 1
ATOM 1281 N N . ILE A 1 170 ? 38.772 8.059 29.645 1.00 52.82 170 ILE A N 1
ATOM 1282 C CA . ILE A 1 170 ? 39.189 6.774 30.186 1.00 53.22 170 ILE A CA 1
ATOM 1283 C C . ILE A 1 170 ? 40.535 6.892 30.905 1.00 54.22 170 ILE A C 1
ATOM 1284 O O . ILE A 1 170 ? 40.664 6.505 32.072 1.00 53.40 170 ILE A O 1
ATOM 1289 N N . ALA A 1 171 ? 41.533 7.430 30.208 1.00 54.99 171 ALA A N 1
ATOM 1290 C CA . ALA A 1 171 ? 42.861 7.615 30.789 1.00 55.91 171 ALA A CA 1
ATOM 1291 C C . ALA A 1 171 ? 42.738 8.390 32.098 1.00 56.69 171 ALA A C 1
ATOM 1292 O O . ALA A 1 171 ? 43.340 8.028 33.110 1.00 56.65 171 ALA A O 1
ATOM 1294 N N . GLU A 1 172 ? 41.943 9.455 32.071 1.00 56.97 172 GLU A N 1
ATOM 1295 C CA . GLU A 1 172 ? 41.730 10.283 33.250 1.00 58.01 172 GLU A CA 1
ATOM 1296 C C . GLU A 1 172 ? 41.108 9.466 34.378 1.00 58.78 172 GLU A C 1
ATOM 1297 O O . GLU A 1 172 ? 41.770 9.162 35.372 1.00 59.68 172 GLU A O 1
ATOM 1303 N N . LYS A 1 173 ? 39.838 9.102 34.214 1.00 58.47 173 LYS A N 1
ATOM 1304 C CA . LYS A 1 173 ? 39.115 8.347 35.231 1.00 57.47 173 LYS A CA 1
ATOM 1305 C C . LYS A 1 173 ? 39.807 7.089 35.733 1.00 57.02 173 LYS A C 1
ATOM 1306 O O . LYS A 1 173 ? 39.767 6.800 36.925 1.00 57.25 173 LYS A O 1
ATOM 1312 N N . LEU A 1 174 ? 40.443 6.339 34.842 1.00 57.05 174 LEU A N 1
ATOM 1313 C CA . LEU A 1 174 ? 41.126 5.122 35.265 1.00 58.03 174 LEU A CA 1
ATOM 1314 C C . LEU A 1 174 ? 42.607 5.369 35.578 1.00 59.79 174 LEU A C 1
ATOM 1315 O O . LEU A 1 174 ? 43.327 4.452 35.989 1.00 59.62 174 LEU A O 1
ATOM 1320 N N . ASN A 1 175 ? 43.050 6.610 35.387 1.00 60.76 175 ASN A N 1
ATOM 1321 C CA . ASN A 1 175 ? 44.437 6.989 35.636 1.00 62.15 175 ASN A CA 1
ATOM 1322 C C . ASN A 1 175 ? 45.433 6.168 34.813 1.00 62.86 175 ASN A C 1
ATOM 1323 O O . ASN A 1 175 ? 46.106 5.268 35.325 1.00 63.31 175 ASN A O 1
ATOM 1328 N N . LYS A 1 176 ? 45.509 6.488 33.527 1.00 62.71 176 LYS A N 1
ATOM 1329 C CA . LYS A 1 176 ? 46.416 5.819 32.603 1.00 63.30 176 LYS A CA 1
ATOM 1330 C C . LYS A 1 176 ? 47.089 6.868 31.723 1.00 63.30 176 LYS A C 1
ATOM 1331 O O . LYS A 1 176 ? 46.675 8.032 31.694 1.00 62.13 176 LYS A O 1
ATOM 1337 N N . LYS A 1 177 ? 48.130 6.450 31.010 1.00 63.79 177 LYS A N 1
ATOM 1338 C CA . LYS A 1 177 ? 48.857 7.351 30.127 1.00 64.21 177 LYS A CA 1
ATOM 1339 C C . LYS A 1 177 ? 48.058 7.514 28.847 1.00 63.66 177 LYS A C 1
ATOM 1340 O O . LYS A 1 177 ? 47.772 6.536 28.159 1.00 62.21 177 LYS A O 1
ATOM 1346 N N . PHE A 1 178 ? 47.7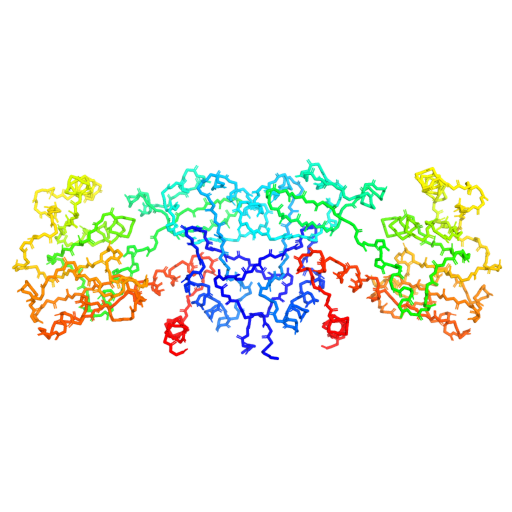02 8.757 28.539 1.00 64.00 178 PHE A N 1
ATOM 1347 C CA . PHE A 1 178 ? 46.919 9.057 27.352 1.00 64.46 178 PHE A CA 1
ATOM 1348 C C . PHE A 1 178 ? 47.495 8.470 26.066 1.00 64.31 178 PHE A C 1
ATOM 1349 O O . PHE A 1 178 ? 47.164 7.350 25.688 1.00 65.67 178 PHE A O 1
ATOM 1357 N N . GLY A 1 179 ? 48.362 9.222 25.399 1.00 64.41 179 GLY A N 1
ATOM 1358 C CA . GLY A 1 179 ? 48.937 8.759 24.147 1.00 63.09 179 GLY A CA 1
ATOM 1359 C C . GLY A 1 179 ? 49.624 7.404 24.152 1.00 62.61 179 GLY A C 1
ATOM 1360 O O . GLY A 1 179 ? 50.224 7.021 23.146 1.00 61.84 179 GLY A O 1
ATOM 1361 N N . GLU A 1 180 ? 49.538 6.667 25.256 1.00 62.29 180 GLU A N 1
ATOM 1362 C CA . GLU A 1 180 ? 50.194 5.363 25.328 1.00 62.84 180 GLU A CA 1
ATOM 1363 C C . GLU A 1 180 ? 49.282 4.185 25.676 1.00 61.77 180 GLU A C 1
ATOM 1364 O O . GLU A 1 180 ? 49.115 3.276 24.864 1.00 61.14 180 GLU A O 1
ATOM 1370 N N . GLU A 1 181 ? 48.703 4.192 26.876 1.00 60.66 181 GLU A N 1
ATOM 1371 C CA . GLU A 1 181 ? 47.815 3.105 27.300 1.00 61.02 181 GLU A CA 1
ATOM 1372 C C . GLU A 1 181 ? 46.422 3.217 26.675 1.00 60.09 181 GLU A C 1
ATOM 1373 O O . GLU A 1 181 ? 45.821 2.214 26.284 1.00 60.07 181 GLU A O 1
ATOM 1379 N N . VAL A 1 182 ? 45.923 4.444 26.585 1.00 58.64 182 VAL A N 1
ATOM 1380 C CA . VAL A 1 182 ? 44.616 4.720 26.011 1.00 57.25 182 VAL A CA 1
ATOM 1381 C C . VAL A 1 182 ? 44.795 5.654 24.813 1.00 56.99 182 VAL A C 1
ATOM 1382 O O . VAL A 1 182 ? 44.920 6.872 24.973 1.00 56.63 182 VAL A O 1
ATOM 1386 N N . LYS A 1 183 ? 44.808 5.080 23.615 1.00 56.11 183 LYS A N 1
ATOM 1387 C CA . LYS A 1 183 ? 44.981 5.862 22.401 1.00 55.21 183 LYS A CA 1
ATOM 1388 C C . LYS A 1 183 ? 43.682 6.004 21.621 1.00 55.55 183 LYS A C 1
ATOM 1389 O O . LYS A 1 183 ? 42.684 5.342 21.917 1.00 54.32 183 LYS A O 1
ATOM 1395 N N . PHE A 1 184 ? 43.709 6.880 20.621 1.00 55.66 184 PHE A N 1
ATOM 1396 C CA . PHE A 1 184 ? 42.560 7.119 19.762 1.00 55.68 184 PHE A CA 1
ATOM 1397 C C . PHE A 1 184 ? 43.093 7.266 18.349 1.00 55.63 184 PHE A C 1
ATOM 1398 O O . PHE A 1 184 ? 44.282 7.509 18.160 1.00 55.08 184 PHE A O 1
ATOM 1406 N N . SER A 1 185 ? 42.217 7.127 17.361 1.00 56.94 185 SER A N 1
ATOM 1407 C CA . SER A 1 185 ? 42.620 7.256 15.964 1.00 58.36 185 SER A CA 1
ATOM 1408 C C . SER A 1 185 ? 41.428 7.091 15.037 1.00 59.06 185 SER A C 1
ATOM 1409 O O . SER A 1 185 ? 40.302 6.871 15.487 1.00 59.05 185 SER A O 1
ATOM 1412 N N . GLY A 1 186 ? 41.685 7.209 13.739 1.00 59.70 186 GLY A N 1
ATOM 1413 C CA . GLY A 1 186 ? 40.632 7.043 12.760 1.00 60.36 186 GLY A CA 1
ATOM 1414 C C . GLY A 1 186 ? 40.491 5.560 12.504 1.00 61.62 186 GLY A C 1
ATOM 1415 O O . GLY A 1 186 ? 41.196 4.759 13.114 1.00 61.86 186 GLY A O 1
ATOM 1416 N N . LEU A 1 187 ? 39.589 5.186 11.608 1.00 62.87 187 LEU A N 1
ATOM 1417 C CA . LEU A 1 187 ? 39.374 3.783 11.285 1.00 64.99 187 LEU A CA 1
ATOM 1418 C C . LEU A 1 187 ? 40.531 3.239 10.456 1.00 67.53 187 LEU A C 1
ATOM 1419 O O . LEU A 1 187 ? 40.559 2.060 10.103 1.00 67.64 187 LEU A O 1
ATOM 1424 N N . ASP A 1 188 ? 41.487 4.112 10.162 1.00 70.64 188 ASP A N 1
ATOM 1425 C CA . ASP A 1 188 ? 42.652 3.765 9.360 1.00 74.10 188 ASP A CA 1
ATOM 1426 C C . ASP A 1 188 ? 43.790 3.080 10.117 1.00 75.19 188 ASP A C 1
ATOM 1427 O O . ASP A 1 188 ? 44.624 2.416 9.502 1.00 75.63 188 ASP A O 1
ATOM 1432 N N . VAL A 1 189 ? 43.825 3.238 11.438 1.00 76.46 189 VAL A N 1
ATOM 1433 C CA . VAL A 1 189 ? 44.877 2.642 12.270 1.00 77.38 189 VAL A CA 1
ATOM 1434 C C . VAL A 1 189 ? 45.283 1.230 11.824 1.00 78.19 189 VAL A C 1
ATOM 1435 O O . VAL A 1 189 ? 44.434 0.411 11.466 1.00 78.73 189 VAL A O 1
ATOM 1439 N N . ASP A 1 190 ? 46.587 0.954 11.852 1.00 78.95 190 ASP A N 1
ATOM 1440 C CA . ASP A 1 190 ? 47.117 -0.348 11.441 1.00 78.98 190 ASP A CA 1
ATOM 1441 C C . ASP A 1 190 ? 47.192 -1.326 12.609 1.00 78.60 190 ASP A C 1
ATOM 1442 O O . ASP A 1 190 ? 47.384 -0.932 13.762 1.00 78.09 190 ASP A O 1
ATOM 1447 N N . LEU A 1 191 ? 47.068 -2.608 12.291 1.00 78.50 191 LEU A N 1
ATOM 1448 C CA . LEU A 1 191 ? 47.064 -3.655 13.301 1.00 78.63 191 LEU A CA 1
ATOM 1449 C C . LEU A 1 191 ? 48.388 -4.388 13.517 1.00 79.19 191 LEU A C 1
ATOM 1450 O O . LEU A 1 191 ? 48.404 -5.590 13.792 1.00 79.37 191 LEU A O 1
ATOM 1455 N N . ASP A 1 192 ? 49.499 -3.669 13.401 1.00 79.39 192 ASP A N 1
ATOM 1456 C CA . ASP A 1 192 ? 50.801 -4.286 13.608 1.00 79.31 192 ASP A CA 1
ATOM 1457 C C . ASP A 1 192 ? 51.073 -4.407 15.103 1.00 78.19 192 ASP A C 1
ATOM 1458 O O . ASP A 1 192 ? 51.328 -3.412 15.786 1.00 77.79 192 ASP A O 1
ATOM 1463 N N . GLY A 1 193 ? 51.005 -5.636 15.604 1.00 76.70 193 GLY A N 1
ATOM 1464 C CA . GLY A 1 193 ? 51.229 -5.875 17.018 1.00 75.22 193 GLY A CA 1
ATOM 1465 C C . GLY A 1 193 ? 49.919 -5.910 17.787 1.00 74.00 193 GLY A C 1
ATOM 1466 O O . GLY A 1 193 ? 49.909 -6.102 19.007 1.00 74.23 193 GLY A O 1
ATOM 1467 N N . VAL A 1 194 ? 48.812 -5.725 17.068 1.00 72.49 194 VAL A N 1
ATOM 1468 C CA . VAL A 1 194 ? 47.479 -5.728 17.669 1.00 70.36 194 VAL A CA 1
ATOM 1469 C C . VAL A 1 194 ? 46.976 -7.146 17.920 1.00 68.52 194 VAL A C 1
ATOM 1470 O O . VAL A 1 194 ? 46.750 -7.923 16.989 1.00 68.45 194 VAL A O 1
ATOM 1474 N N . ASP A 1 195 ? 46.793 -7.467 19.194 1.00 66.64 195 ASP A N 1
ATOM 1475 C CA . ASP A 1 195 ? 46.338 -8.785 19.603 1.00 65.34 195 ASP A CA 1
ATOM 1476 C C . ASP A 1 195 ? 44.844 -9.035 19.380 1.00 64.43 195 ASP A C 1
ATOM 1477 O O . ASP A 1 195 ? 44.452 -10.134 18.979 1.00 65.47 195 ASP A O 1
ATOM 1482 N N . ILE A 1 196 ? 44.013 -8.023 19.631 1.00 62.21 196 ILE A N 1
ATOM 1483 C CA . ILE A 1 196 ? 42.563 -8.172 19.473 1.00 58.65 196 ILE A CA 1
ATOM 1484 C C . ILE A 1 196 ? 41.840 -6.916 18.974 1.00 56.11 196 ILE A C 1
ATOM 1485 O O . ILE A 1 196 ? 42.094 -5.812 19.457 1.00 54.01 196 ILE A O 1
ATOM 1490 N N . ILE A 1 197 ? 40.932 -7.100 18.017 1.00 53.79 197 ILE A N 1
ATOM 1491 C CA . ILE A 1 197 ? 40.123 -6.000 17.498 1.00 52.84 197 ILE A CA 1
ATOM 1492 C C . ILE A 1 197 ? 38.654 -6.309 17.802 1.00 51.15 197 ILE A C 1
ATOM 1493 O O . ILE A 1 197 ? 38.198 -7.444 17.632 1.00 50.30 197 ILE A O 1
ATOM 1498 N N . ILE A 1 198 ? 37.924 -5.297 18.264 1.00 49.21 198 ILE A N 1
ATOM 1499 C CA . ILE A 1 198 ? 36.512 -5.449 18.602 1.00 45.82 198 ILE A CA 1
ATOM 1500 C C . ILE A 1 198 ? 35.681 -4.423 17.836 1.00 46.07 198 ILE A C 1
ATOM 1501 O O . ILE A 1 198 ? 35.902 -3.218 17.959 1.00 45.84 198 ILE A O 1
ATOM 1506 N N . ASN A 1 199 ? 34.733 -4.904 17.039 1.00 45.40 199 ASN A N 1
ATOM 1507 C CA . ASN A 1 199 ? 33.873 -4.016 16.265 1.00 45.22 199 ASN A CA 1
ATOM 1508 C C . ASN A 1 199 ? 32.653 -3.596 17.085 1.00 45.28 199 ASN A C 1
ATOM 1509 O O . ASN A 1 199 ? 31.786 -4.412 17.396 1.00 45.58 199 ASN A O 1
ATOM 1514 N N . ALA A 1 200 ? 32.607 -2.320 17.453 1.00 44.53 200 ALA A N 1
ATOM 1515 C CA . ALA A 1 200 ? 31.496 -1.793 18.232 1.00 44.05 200 ALA A CA 1
ATOM 1516 C C . ALA A 1 200 ? 30.707 -0.805 17.378 1.00 43.54 200 ALA A C 1
ATOM 1517 O O . ALA A 1 200 ? 30.256 0.237 17.868 1.00 43.13 200 ALA A O 1
ATOM 1519 N N . THR A 1 201 ? 30.569 -1.138 16.095 1.00 43.15 201 THR A N 1
ATOM 1520 C CA . THR A 1 201 ? 29.824 -0.320 15.140 1.00 44.43 201 THR A CA 1
ATOM 1521 C C . THR A 1 201 ? 28.772 -1.212 14.486 1.00 46.31 201 THR A C 1
ATOM 1522 O O . THR A 1 201 ? 28.862 -2.438 14.551 1.00 45.46 201 THR A O 1
ATOM 1526 N N . PRO A 1 202 ? 27.757 -0.605 13.851 1.00 48.35 202 PRO A N 1
ATOM 1527 C CA . PRO A 1 202 ? 26.686 -1.356 13.185 1.00 49.35 202 PRO A CA 1
ATOM 1528 C C . PRO A 1 202 ? 27.020 -1.830 11.771 1.00 50.39 202 PRO A C 1
ATOM 1529 O O . PRO A 1 202 ? 26.148 -2.341 11.072 1.00 51.63 202 PRO A O 1
ATOM 1533 N N . ILE A 1 203 ? 28.264 -1.659 11.337 1.00 51.32 203 ILE A N 1
ATOM 1534 C CA . ILE A 1 203 ? 28.632 -2.077 9.986 1.00 53.66 203 ILE A CA 1
ATOM 1535 C C . ILE A 1 203 ? 28.502 -3.586 9.796 1.00 54.16 203 ILE A C 1
ATOM 1536 O O . ILE A 1 203 ? 29.155 -4.370 10.486 1.00 55.10 203 ILE A O 1
ATOM 1541 N N . GLY A 1 204 ? 27.651 -3.984 8.855 1.00 54.65 204 GLY A N 1
ATOM 1542 C CA . GLY A 1 204 ? 27.440 -5.398 8.599 1.00 55.50 204 GLY A CA 1
ATOM 1543 C C . GLY A 1 204 ? 26.169 -5.924 9.243 1.00 55.82 204 GLY A C 1
ATOM 1544 O O . GLY A 1 204 ? 25.716 -7.026 8.931 1.00 55.70 204 GLY A O 1
ATOM 1545 N N . MET A 1 205 ? 25.598 -5.134 10.149 1.00 56.05 205 MET A N 1
ATOM 1546 C CA . MET A 1 205 ? 24.367 -5.496 10.849 1.00 55.77 205 MET A CA 1
ATOM 1547 C C . MET A 1 205 ? 23.153 -5.358 9.924 1.00 57.62 205 MET A C 1
ATOM 1548 O O . MET A 1 205 ? 23.093 -4.450 9.091 1.00 57.04 205 MET A O 1
ATOM 1553 N N . TYR A 1 206 ? 22.197 -6.270 10.073 1.00 60.20 206 TYR A N 1
ATOM 1554 C CA . TYR A 1 206 ? 20.968 -6.277 9.275 1.00 63.01 206 TYR A CA 1
ATOM 1555 C C . TYR A 1 206 ? 20.275 -4.914 9.369 1.00 65.06 206 TYR A C 1
ATOM 1556 O O . TYR A 1 206 ? 20.280 -4.291 10.431 1.00 65.27 206 TYR A O 1
ATOM 1565 N N . PRO A 1 207 ? 19.650 -4.439 8.272 1.00 66.87 207 PRO A N 1
ATOM 1566 C CA . PRO A 1 207 ? 19.496 -5.008 6.924 1.00 68.63 207 PRO A CA 1
ATOM 1567 C C . PRO A 1 207 ? 20.651 -4.720 5.960 1.00 70.65 207 PRO A C 1
ATOM 1568 O O . PRO A 1 207 ? 20.661 -5.213 4.827 1.00 70.53 207 PRO A O 1
ATOM 1572 N N . ASN A 1 208 ? 21.609 -3.910 6.398 1.00 72.32 208 ASN A N 1
ATOM 1573 C CA . ASN A 1 208 ? 22.754 -3.564 5.559 1.00 73.86 208 ASN A CA 1
ATOM 1574 C C . ASN A 1 208 ? 23.910 -4.525 5.810 1.00 74.69 208 ASN A C 1
ATOM 1575 O O . ASN A 1 208 ? 24.980 -4.128 6.275 1.00 74.94 208 ASN A O 1
ATOM 1580 N N . ILE A 1 209 ? 23.677 -5.792 5.481 1.00 75.87 209 ILE A N 1
ATOM 1581 C CA . ILE A 1 209 ? 24.656 -6.856 5.675 1.00 76.93 209 ILE A CA 1
ATOM 1582 C C . ILE A 1 209 ? 25.662 -7.004 4.534 1.00 78.12 209 ILE A C 1
ATOM 1583 O O . ILE A 1 209 ? 26.793 -7.439 4.750 1.00 78.02 209 ILE A O 1
ATOM 1588 N N . ASP A 1 210 ? 25.247 -6.641 3.325 1.00 79.28 210 ASP A N 1
ATOM 1589 C CA . ASP A 1 210 ? 26.107 -6.761 2.151 1.00 80.30 210 ASP A CA 1
ATOM 1590 C C . ASP A 1 210 ? 27.067 -5.593 1.913 1.00 80.07 210 ASP A C 1
ATOM 1591 O O . ASP A 1 210 ? 27.421 -5.296 0.771 1.00 80.12 210 ASP A O 1
ATOM 1596 N N . VAL A 1 211 ? 27.490 -4.934 2.987 1.00 79.69 211 VAL A N 1
ATOM 1597 C CA . VAL A 1 211 ? 28.429 -3.821 2.878 1.00 79.15 211 VAL A CA 1
ATOM 1598 C C . VAL A 1 211 ? 29.823 -4.366 3.166 1.00 79.30 211 VAL A C 1
ATOM 1599 O O . VAL A 1 211 ? 29.955 -5.429 3.770 1.00 79.22 211 VAL A O 1
ATOM 1603 N N . GLU A 1 212 ? 30.861 -3.651 2.739 1.00 79.71 212 GLU A N 1
ATOM 1604 C CA . GLU A 1 212 ? 32.227 -4.109 2.982 1.00 80.00 212 GLU A CA 1
ATOM 1605 C C . GLU A 1 212 ? 32.634 -3.905 4.440 1.00 79.56 212 GLU A C 1
ATOM 1606 O O . GLU A 1 212 ? 32.326 -2.881 5.047 1.00 79.63 212 GLU A O 1
ATOM 1612 N N . PRO A 1 213 ? 33.346 -4.887 5.013 1.00 79.48 213 PRO A N 1
ATOM 1613 C CA . PRO A 1 213 ? 33.822 -4.894 6.402 1.00 79.40 213 PRO A CA 1
ATOM 1614 C C . PRO A 1 213 ? 34.530 -3.641 6.910 1.00 78.93 213 PRO A C 1
ATOM 1615 O O . PRO A 1 213 ? 34.970 -2.794 6.134 1.00 78.10 213 PRO A O 1
ATOM 1619 N N . ILE A 1 214 ? 34.629 -3.548 8.233 1.00 78.77 214 ILE A N 1
ATOM 1620 C CA . ILE A 1 214 ? 35.272 -2.425 8.901 1.00 79.07 214 ILE A CA 1
ATOM 1621 C C . ILE A 1 214 ? 36.776 -2.450 8.626 1.00 79.42 214 ILE A C 1
ATOM 1622 O O . ILE A 1 214 ? 37.477 -1.461 8.844 1.00 79.31 214 ILE A O 1
ATOM 1627 N N . VAL A 1 215 ? 37.263 -3.592 8.151 1.00 80.19 215 VAL A N 1
ATOM 1628 C CA . VAL A 1 215 ? 38.678 -3.765 7.826 1.00 81.09 215 VAL A CA 1
ATOM 1629 C C . VAL A 1 215 ? 38.826 -4.884 6.796 1.00 81.66 215 VAL A C 1
ATOM 1630 O O . VAL A 1 215 ? 38.299 -5.980 6.981 1.00 81.40 215 VAL A O 1
ATOM 1634 N N . LYS A 1 216 ? 39.535 -4.597 5.708 1.00 82.71 216 LYS A N 1
ATOM 1635 C CA . LYS A 1 216 ? 39.739 -5.572 4.637 1.00 83.57 216 LYS A CA 1
ATOM 1636 C C . LYS A 1 216 ? 40.578 -6.772 5.081 1.00 83.95 216 LYS A C 1
ATOM 1637 O O . LYS A 1 216 ? 41.030 -6.844 6.225 1.00 83.73 216 LYS A O 1
ATOM 1643 N N . ALA A 1 217 ? 40.779 -7.713 4.163 1.00 84.58 217 ALA A N 1
ATOM 1644 C CA . ALA A 1 217 ? 41.555 -8.916 4.444 1.00 84.74 217 ALA A CA 1
ATOM 1645 C C . ALA A 1 217 ? 43.038 -8.608 4.621 1.00 84.84 217 ALA A C 1
ATOM 1646 O O . ALA A 1 217 ? 43.697 -9.184 5.487 1.00 84.76 217 ALA A O 1
ATOM 1648 N N . GLU A 1 218 ? 43.554 -7.698 3.801 1.00 84.91 218 GLU A N 1
ATOM 1649 C CA . GLU A 1 218 ? 44.963 -7.315 3.851 1.00 85.35 218 GLU A CA 1
ATOM 1650 C C . GLU A 1 218 ? 45.525 -7.076 5.255 1.00 84.94 218 GLU A C 1
ATOM 1651 O O . GLU A 1 218 ? 46.623 -7.534 5.568 1.00 85.24 218 GLU A O 1
ATOM 1657 N N . LYS A 1 219 ? 44.788 -6.359 6.097 1.00 84.25 219 LYS A N 1
ATOM 1658 C CA . LYS A 1 219 ? 45.269 -6.072 7.447 1.00 84.09 219 LYS A CA 1
ATOM 1659 C C . LYS A 1 219 ? 44.992 -7.173 8.464 1.00 84.23 219 LYS A C 1
ATOM 1660 O O . LYS A 1 219 ? 45.459 -7.108 9.604 1.00 83.88 219 LYS A O 1
ATOM 1666 N N . LEU A 1 220 ? 44.243 -8.187 8.050 1.00 84.52 220 LEU A N 1
ATOM 1667 C CA . LEU A 1 220 ? 43.901 -9.289 8.940 1.00 84.98 220 LEU A CA 1
ATOM 1668 C C . LEU A 1 220 ? 44.970 -10.380 8.974 1.00 85.05 220 LEU A C 1
ATOM 1669 O O . LEU A 1 220 ? 45.637 -10.645 7.970 1.00 85.12 220 LEU A O 1
ATOM 1674 N N . ARG A 1 221 ? 45.123 -11.006 10.140 1.00 84.49 221 ARG A N 1
ATOM 1675 C CA . ARG A 1 221 ? 46.102 -12.071 10.339 1.00 84.09 221 ARG A CA 1
ATOM 1676 C C . ARG A 1 221 ? 45.459 -13.236 11.090 1.00 83.89 221 ARG A C 1
ATOM 1677 O O . ARG A 1 221 ? 44.295 -13.161 11.481 1.00 84.26 221 ARG A O 1
ATOM 1685 N N . GLU A 1 222 ? 46.218 -14.310 11.292 1.00 83.45 222 GLU A N 1
ATOM 1686 C CA . GLU A 1 222 ? 45.707 -15.478 12.005 1.00 82.54 222 GLU A CA 1
ATOM 1687 C C . GLU A 1 222 ? 45.935 -15.340 13.504 1.00 81.97 222 GLU A C 1
ATOM 1688 O O . GLU A 1 222 ? 45.054 -15.645 14.308 1.00 81.78 222 GLU A O 1
ATOM 1694 N N . ASP A 1 223 ? 47.130 -14.887 13.867 1.00 81.15 223 ASP A N 1
ATOM 1695 C CA . ASP A 1 223 ? 47.510 -14.706 15.263 1.00 80.88 223 ASP A CA 1
ATOM 1696 C C . ASP A 1 223 ? 46.612 -13.735 16.030 1.00 80.75 223 ASP A C 1
ATOM 1697 O O . ASP A 1 223 ? 46.850 -13.468 17.211 1.00 80.21 223 ASP A O 1
ATOM 1702 N N . MET A 1 224 ? 45.585 -13.209 15.365 1.00 80.17 224 MET A N 1
ATOM 1703 C CA . MET A 1 224 ? 44.667 -12.265 16.004 1.00 79.10 224 MET A CA 1
ATOM 1704 C C . MET A 1 224 ? 43.342 -12.880 16.450 1.00 77.11 224 MET A C 1
ATOM 1705 O O . MET A 1 224 ? 43.046 -14.046 16.177 1.00 76.75 224 MET A O 1
ATOM 1710 N N . VAL A 1 225 ? 42.555 -12.063 17.142 1.00 74.85 225 VAL A N 1
ATOM 1711 C CA . VAL A 1 225 ? 41.237 -12.441 17.637 1.00 72.00 225 VAL A CA 1
ATOM 1712 C C . VAL A 1 225 ? 40.294 -11.314 17.237 1.00 70.07 225 VAL A C 1
ATOM 1713 O O . VAL A 1 225 ? 40.463 -10.176 17.677 1.00 69.58 225 VAL A O 1
ATOM 1717 N N . VAL A 1 226 ? 39.307 -11.627 16.404 1.00 67.70 226 VAL A N 1
ATOM 1718 C CA . VAL A 1 226 ? 38.356 -10.620 15.939 1.00 65.14 226 VAL A CA 1
ATOM 1719 C C . VAL A 1 226 ? 36.939 -10.827 16.467 1.00 63.10 226 VAL A C 1
ATOM 1720 O O . VAL A 1 226 ? 36.197 -11.656 15.943 1.00 63.15 226 VAL A O 1
ATOM 1724 N N . MET A 1 227 ? 36.563 -10.069 17.496 1.00 59.95 227 MET A N 1
ATOM 1725 C CA . MET A 1 227 ? 35.221 -10.179 18.063 1.00 57.17 227 MET A CA 1
ATOM 1726 C C . MET A 1 227 ? 34.323 -9.076 17.518 1.00 56.67 227 MET A C 1
ATOM 1727 O O . MET A 1 227 ? 34.726 -7.914 17.433 1.00 56.80 227 MET A O 1
ATOM 1732 N N . ASP A 1 228 ? 33.106 -9.453 17.148 1.00 55.79 228 ASP A N 1
ATOM 1733 C CA . ASP A 1 228 ? 32.137 -8.514 16.598 1.00 55.38 228 ASP A CA 1
ATOM 1734 C C . ASP A 1 228 ? 30.914 -8.475 17.501 1.00 54.23 228 ASP A C 1
ATOM 1735 O O . ASP A 1 228 ? 30.250 -9.493 17.685 1.00 54.89 228 ASP A O 1
ATOM 1740 N N . LEU A 1 229 ? 30.617 -7.306 18.062 1.00 52.36 229 LEU A N 1
ATOM 1741 C CA . LEU A 1 229 ? 29.477 -7.160 18.958 1.00 51.45 229 LEU A CA 1
ATOM 1742 C C . LEU A 1 229 ? 28.122 -7.366 18.272 1.00 51.15 229 LEU A C 1
ATOM 1743 O O . LEU A 1 229 ? 27.124 -7.666 18.925 1.00 50.09 229 LEU A O 1
ATOM 1748 N N . ILE A 1 230 ? 28.087 -7.209 16.956 1.00 51.89 230 ILE A N 1
ATOM 1749 C CA . ILE A 1 230 ? 26.848 -7.400 16.211 1.00 53.59 230 ILE A CA 1
ATOM 1750 C C . ILE A 1 230 ? 26.365 -8.839 16.389 1.00 54.97 230 ILE A C 1
ATOM 1751 O O . ILE A 1 230 ? 27.170 -9.749 16.609 1.00 53.79 230 ILE A O 1
ATOM 1756 N N . TYR A 1 231 ? 25.051 -9.037 16.315 1.00 56.92 231 TYR A N 1
ATOM 1757 C CA . TYR A 1 231 ? 24.474 -10.374 16.428 1.00 59.15 231 TYR A CA 1
ATOM 1758 C C . TYR A 1 231 ? 23.264 -10.568 15.517 1.00 60.29 231 TYR A C 1
ATOM 1759 O O . TYR A 1 231 ? 22.326 -11.291 15.851 1.00 60.91 231 TYR A O 1
ATOM 1768 N N . ASN A 1 232 ? 23.299 -9.911 14.362 1.00 61.53 232 ASN A N 1
ATOM 1769 C CA . ASN A 1 232 ? 22.236 -10.020 13.373 1.00 64.11 232 ASN A CA 1
ATOM 1770 C C . ASN A 1 232 ? 22.754 -9.556 12.014 1.00 65.01 232 ASN A C 1
ATOM 1771 O O . ASN A 1 232 ? 22.670 -8.373 11.679 1.00 64.28 232 ASN A O 1
ATOM 1776 N N . PRO A 1 233 ? 23.303 -10.485 11.213 1.00 66.03 233 PRO A N 1
ATOM 1777 C CA . PRO A 1 233 ? 23.462 -11.916 11.508 1.00 67.45 233 PRO A CA 1
ATOM 1778 C C . PRO A 1 233 ? 24.696 -12.198 12.365 1.00 68.64 233 PRO A C 1
ATOM 1779 O O . PRO A 1 233 ? 25.603 -11.368 12.444 1.00 68.40 233 PRO A O 1
ATOM 1783 N N . LEU A 1 234 ? 24.729 -13.371 12.996 1.00 69.66 234 LEU A N 1
ATOM 1784 C CA . LEU A 1 234 ? 25.850 -13.752 13.853 1.00 71.51 234 LEU A CA 1
ATOM 1785 C C . LEU A 1 234 ? 27.203 -13.665 13.154 1.00 72.31 234 LEU A C 1
ATOM 1786 O O . LEU A 1 234 ? 28.134 -13.040 13.670 1.00 72.54 234 LEU A O 1
ATOM 1791 N N . GLU A 1 235 ? 27.317 -14.298 11.990 1.00 73.42 235 GLU A N 1
ATOM 1792 C CA . GLU A 1 235 ? 28.561 -14.255 11.229 1.00 74.36 235 GLU A CA 1
ATOM 1793 C C . GLU A 1 235 ? 28.479 -13.118 10.215 1.00 74.01 235 GLU A C 1
ATOM 1794 O O . GLU A 1 235 ? 27.859 -13.247 9.156 1.00 73.24 235 GLU A O 1
ATOM 1800 N N . THR A 1 236 ? 29.108 -11.999 10.558 1.00 73.63 236 THR A N 1
ATOM 1801 C CA . THR A 1 236 ? 29.107 -10.811 9.713 1.00 73.71 236 THR A CA 1
ATOM 1802 C C . THR A 1 236 ? 30.141 -10.873 8.595 1.00 73.23 236 THR A C 1
ATOM 1803 O O . THR A 1 236 ? 30.864 -11.858 8.449 1.00 73.57 236 THR A O 1
ATOM 1807 N N . VAL A 1 237 ? 30.201 -9.808 7.805 1.00 72.56 237 VAL A N 1
ATOM 1808 C CA . VAL A 1 237 ? 31.157 -9.723 6.714 1.00 72.04 237 VAL A CA 1
ATOM 1809 C C . VAL A 1 237 ? 32.544 -9.534 7.310 1.00 71.92 237 VAL A C 1
ATOM 1810 O O . VAL A 1 237 ? 33.551 -9.779 6.650 1.00 72.18 237 VAL A O 1
ATOM 1814 N N . LEU A 1 238 ? 32.586 -9.091 8.563 1.00 71.68 238 LEU A N 1
ATOM 1815 C CA . LEU A 1 238 ? 33.848 -8.880 9.256 1.00 71.42 238 LEU A CA 1
ATOM 1816 C C . LEU A 1 238 ? 34.430 -10.214 9.702 1.00 72.99 238 LEU A C 1
ATOM 1817 O O . LEU A 1 238 ? 35.648 -10.407 9.678 1.00 73.27 238 LEU A O 1
ATOM 1822 N N . LEU A 1 239 ? 33.559 -11.128 10.120 1.00 73.68 239 LEU A N 1
ATOM 1823 C CA . LEU A 1 239 ? 34.000 -12.442 10.570 1.00 74.85 239 LEU A CA 1
ATOM 1824 C C . LEU A 1 239 ? 34.377 -13.332 9.391 1.00 76.09 239 LEU A C 1
ATOM 1825 O O . LEU A 1 239 ? 35.194 -14.245 9.527 1.00 76.88 239 LEU A O 1
ATOM 1830 N N . LYS A 1 240 ? 33.773 -13.070 8.237 1.00 76.70 240 LYS A N 1
ATOM 1831 C CA . LYS A 1 240 ? 34.084 -13.833 7.038 1.00 77.23 240 LYS A CA 1
ATOM 1832 C C . LYS A 1 240 ? 35.522 -13.468 6.685 1.00 77.91 240 LYS A C 1
ATOM 1833 O O . LYS A 1 240 ? 36.396 -14.328 6.580 1.00 77.89 240 LYS A O 1
ATOM 1839 N N . GLU A 1 241 ? 35.751 -12.170 6.526 1.00 78.62 241 GLU A N 1
ATOM 1840 C CA . GLU A 1 241 ? 37.060 -11.633 6.190 1.00 79.59 241 GLU A CA 1
ATOM 1841 C C . GLU A 1 241 ? 38.127 -12.171 7.141 1.00 79.19 241 GLU A C 1
ATOM 1842 O O . GLU A 1 241 ? 39.285 -12.320 6.762 1.00 79.56 241 GLU A O 1
ATOM 1848 N N . ALA A 1 242 ? 37.731 -12.463 8.375 1.00 79.65 242 ALA A N 1
ATOM 1849 C CA . ALA A 1 242 ? 38.661 -12.967 9.382 1.00 80.18 242 ALA A CA 1
ATOM 1850 C C . ALA A 1 242 ? 38.780 -14.488 9.376 1.00 80.65 242 ALA A C 1
ATOM 1851 O O . ALA A 1 242 ? 39.679 -15.052 10.007 1.00 80.02 242 ALA A O 1
ATOM 1853 N N . LYS A 1 243 ? 37.868 -15.149 8.671 1.00 81.37 243 LYS A N 1
ATOM 1854 C CA . LYS A 1 243 ? 37.885 -16.605 8.587 1.00 82.00 243 LYS A CA 1
ATOM 1855 C C . LYS A 1 243 ? 38.826 -17.043 7.466 1.00 81.77 243 LYS A C 1
ATOM 1856 O O . LYS A 1 243 ? 39.397 -18.135 7.509 1.00 82.22 243 LYS A O 1
ATOM 1862 N N . LYS A 1 244 ? 38.991 -16.178 6.469 1.00 80.75 244 LYS A N 1
ATOM 1863 C CA . LYS A 1 244 ? 39.878 -16.462 5.348 1.00 79.41 244 LYS A CA 1
ATOM 1864 C C . LYS A 1 244 ? 41.327 -16.203 5.765 1.00 78.97 244 LYS A C 1
ATOM 1865 O O . LYS A 1 244 ? 42.191 -15.930 4.927 1.00 78.46 244 LYS A O 1
ATOM 1871 N N . VAL A 1 245 ? 41.578 -16.292 7.069 1.00 78.03 245 VAL A N 1
ATOM 1872 C CA . VAL A 1 245 ? 42.908 -16.086 7.632 1.00 78.01 245 VAL A CA 1
ATOM 1873 C C . VAL A 1 245 ? 43.036 -16.774 8.992 1.00 78.09 245 VAL A C 1
ATOM 1874 O O . VAL A 1 245 ? 43.889 -16.413 9.804 1.00 77.83 245 VAL A O 1
ATOM 1878 N N . ASN A 1 246 ? 42.172 -17.759 9.231 1.00 78.23 246 ASN A N 1
ATOM 1879 C CA . ASN A 1 246 ? 42.171 -18.540 10.471 1.00 78.74 246 ASN A CA 1
ATOM 1880 C C . ASN A 1 246 ? 42.229 -17.767 11.788 1.00 78.03 246 ASN A C 1
ATOM 1881 O O . ASN A 1 246 ? 42.821 -18.241 12.763 1.00 77.79 246 ASN A O 1
ATOM 1886 N N . ALA A 1 247 ? 41.614 -16.591 11.828 1.00 76.90 247 ALA A N 1
ATOM 1887 C CA . ALA A 1 247 ? 41.610 -15.799 13.052 1.00 74.88 247 ALA A CA 1
ATOM 1888 C C . ALA A 1 247 ? 40.522 -16.324 13.983 1.00 73.69 247 ALA A C 1
ATOM 1889 O O . ALA A 1 247 ? 39.508 -16.849 13.526 1.00 72.84 247 ALA A O 1
ATOM 1891 N N . LYS A 1 248 ? 40.735 -16.190 15.288 1.00 72.88 248 LYS A N 1
ATOM 1892 C CA . LYS A 1 248 ? 39.751 -16.655 16.262 1.00 72.72 248 LYS A CA 1
ATOM 1893 C C . LYS A 1 248 ? 38.557 -15.703 16.321 1.00 72.25 248 LYS A C 1
ATOM 1894 O O . LYS A 1 248 ? 38.616 -14.661 16.978 1.00 72.10 248 LYS A O 1
ATOM 1900 N N . THR A 1 249 ? 37.474 -16.068 15.635 1.00 71.31 249 THR A N 1
ATOM 1901 C CA . THR A 1 249 ? 36.272 -15.238 15.600 1.00 70.10 249 THR A CA 1
ATOM 1902 C C . THR A 1 249 ? 35.330 -15.452 16.785 1.00 68.98 249 THR A C 1
ATOM 1903 O O . THR A 1 249 ? 35.227 -16.550 17.337 1.00 67.70 249 THR A O 1
ATOM 1907 N N . ILE A 1 250 ? 34.648 -14.376 17.163 1.00 67.51 250 ILE A N 1
ATOM 1908 C CA . ILE A 1 250 ? 33.693 -14.383 18.262 1.00 65.85 250 ILE A CA 1
ATOM 1909 C C . ILE A 1 250 ? 32.543 -13.479 17.829 1.00 65.53 250 ILE A C 1
ATOM 1910 O O . ILE A 1 250 ? 32.769 -12.333 17.434 1.00 65.70 250 ILE A O 1
ATOM 1915 N N . ASN A 1 251 ? 31.315 -13.986 17.884 1.00 63.88 251 ASN A N 1
ATOM 1916 C CA . ASN A 1 251 ? 30.176 -13.177 17.480 1.00 61.93 251 ASN A CA 1
ATOM 1917 C C . ASN A 1 251 ? 29.552 -12.453 18.670 1.00 60.41 251 ASN A C 1
ATOM 1918 O O . ASN A 1 251 ? 29.937 -12.676 19.820 1.00 59.48 251 ASN A O 1
ATOM 1923 N N . GLY A 1 252 ? 28.596 -11.575 18.379 1.00 59.31 252 GLY A N 1
ATOM 1924 C CA . GLY A 1 252 ? 27.946 -10.794 19.416 1.00 57.61 252 GLY A CA 1
ATOM 1925 C C . GLY A 1 252 ? 27.215 -11.576 20.483 1.00 56.92 252 GLY A C 1
ATOM 1926 O O . GLY A 1 252 ? 26.950 -11.054 21.570 1.00 56.41 252 GLY A O 1
ATOM 1927 N N . LEU A 1 253 ? 26.889 -12.827 20.183 1.00 56.13 253 LEU A N 1
ATOM 1928 C CA . LEU A 1 253 ? 26.169 -13.669 21.130 1.00 55.72 253 LEU A CA 1
ATOM 1929 C C . LEU A 1 253 ? 26.836 -13.671 22.509 1.00 54.48 253 LEU A C 1
ATOM 1930 O O . LEU A 1 253 ? 26.160 -13.694 23.543 1.00 54.87 253 LEU A O 1
ATOM 1935 N N . GLY A 1 254 ? 28.164 -13.628 22.517 1.00 52.47 254 GLY A N 1
ATOM 1936 C CA . GLY A 1 254 ? 28.900 -13.640 23.768 1.00 49.78 254 GLY A CA 1
ATOM 1937 C C . GLY A 1 254 ? 28.592 -12.500 24.720 1.00 48.41 254 GLY A C 1
ATOM 1938 O O . GLY A 1 254 ? 28.299 -12.732 25.894 1.00 47.51 254 GLY A O 1
ATOM 1939 N N . MET A 1 255 ? 28.664 -11.265 24.229 1.00 46.46 255 MET A N 1
ATOM 1940 C CA . MET A 1 255 ? 28.397 -10.116 25.085 1.00 45.48 255 MET A CA 1
ATOM 1941 C C . MET A 1 255 ? 26.945 -10.113 25.551 1.00 44.68 255 MET A C 1
ATOM 1942 O O . MET A 1 255 ? 26.672 -9.954 26.744 1.00 45.15 255 MET A O 1
ATOM 1947 N N . LEU A 1 256 ? 26.025 -10.301 24.608 1.00 43.58 256 LEU A N 1
ATOM 1948 C CA . LEU A 1 256 ? 24.587 -10.317 24.902 1.00 44.73 256 LEU A CA 1
ATOM 1949 C C . LEU A 1 256 ? 24.217 -11.265 26.041 1.00 45.15 256 LEU A C 1
ATOM 1950 O O . LEU A 1 256 ? 23.494 -10.886 26.970 1.00 45.60 256 LEU A O 1
ATOM 1955 N N . ILE A 1 257 ? 24.717 -12.496 25.964 1.00 45.07 257 ILE A N 1
ATOM 1956 C CA . ILE A 1 257 ? 24.431 -13.511 26.973 1.00 45.26 257 ILE A CA 1
ATOM 1957 C C . ILE A 1 257 ? 25.086 -13.225 28.314 1.00 43.82 257 ILE A C 1
ATOM 1958 O O . ILE A 1 257 ? 24.408 -13.173 29.335 1.00 43.17 257 ILE A O 1
ATOM 1963 N N . TYR A 1 258 ? 26.402 -13.035 28.309 1.00 43.71 258 TYR A N 1
ATOM 1964 C CA . TYR A 1 258 ? 27.139 -12.748 29.538 1.00 43.26 258 TYR A CA 1
ATOM 1965 C C . TYR A 1 258 ? 26.673 -11.457 30.214 1.00 41.73 258 TYR A C 1
ATOM 1966 O O . TYR A 1 258 ? 26.617 -11.367 31.443 1.00 41.14 258 TYR A O 1
ATOM 1975 N N . GLN A 1 259 ? 26.339 -10.454 29.416 1.00 40.47 259 GLN A N 1
ATOM 1976 C CA . GLN A 1 259 ? 25.837 -9.205 29.975 1.00 40.37 259 GLN A CA 1
ATOM 1977 C C . GLN A 1 259 ? 24.647 -9.581 30.870 1.00 40.36 259 GLN A C 1
ATOM 1978 O O . GLN A 1 259 ? 24.509 -9.094 31.994 1.00 40.87 259 GLN A O 1
ATOM 1984 N N . GLY A 1 260 ? 23.801 -10.471 30.362 1.00 38.79 260 GLY A N 1
ATOM 1985 C CA . GLY A 1 260 ? 22.649 -10.911 31.123 1.00 39.03 260 GLY A CA 1
ATOM 1986 C C . GLY A 1 260 ? 23.030 -11.797 32.292 1.00 37.81 260 GLY A C 1
ATOM 1987 O O . GLY A 1 260 ? 22.483 -11.654 33.387 1.00 39.82 260 GLY A O 1
ATOM 1988 N N . ALA A 1 261 ? 23.974 -12.705 32.065 1.00 36.24 261 ALA A N 1
ATOM 1989 C CA . ALA A 1 261 ? 24.423 -13.631 33.101 1.00 37.36 261 ALA A CA 1
ATOM 1990 C C . ALA A 1 261 ? 24.818 -12.936 34.403 1.00 37.15 261 ALA A C 1
ATOM 1991 O O . ALA A 1 261 ? 24.521 -13.426 35.492 1.00 37.58 261 ALA A O 1
ATOM 1993 N N . VAL A 1 262 ? 25.483 -11.791 34.293 1.00 36.83 262 VAL A N 1
ATOM 1994 C CA . VAL A 1 262 ? 25.906 -11.061 35.476 1.00 35.73 262 VAL A CA 1
ATOM 1995 C C . VAL A 1 262 ? 24.693 -10.434 36.160 1.00 38.42 262 VAL A C 1
ATOM 1996 O O . VAL A 1 262 ? 24.601 -10.425 37.390 1.00 40.07 262 VAL A O 1
ATOM 2000 N N . ALA A 1 263 ? 23.757 -9.908 35.372 1.00 38.44 263 ALA A N 1
ATOM 2001 C CA . ALA A 1 263 ? 22.554 -9.308 35.950 1.00 38.87 263 ALA A CA 1
ATOM 2002 C C . ALA A 1 263 ? 21.801 -10.402 36.720 1.00 37.96 263 ALA A C 1
ATOM 2003 O O . ALA A 1 263 ? 21.372 -10.197 37.861 1.00 34.82 263 ALA A O 1
ATOM 2005 N N . PHE A 1 264 ? 21.661 -11.563 36.085 1.00 37.77 264 PHE A N 1
ATOM 2006 C CA . PHE A 1 264 ? 20.991 -12.711 36.691 1.00 39.66 264 PHE A CA 1
ATOM 2007 C C . PHE A 1 264 ? 21.561 -12.953 38.089 1.00 40.89 264 PHE A C 1
ATOM 2008 O O . PHE A 1 264 ? 20.818 -13.091 39.064 1.00 40.11 264 PHE A O 1
ATOM 2016 N N . LYS A 1 265 ? 22.889 -13.000 38.171 1.00 41.84 265 LYS A N 1
ATOM 2017 C CA . LYS A 1 265 ? 23.588 -13.212 39.435 1.00 41.98 265 LYS A CA 1
ATOM 2018 C C . LYS A 1 265 ? 23.173 -12.143 40.443 1.00 42.28 265 LYS A C 1
ATOM 2019 O O . LYS A 1 265 ? 22.844 -12.445 41.586 1.00 42.58 265 LYS A O 1
ATOM 2025 N N . ILE A 1 266 ? 23.174 -10.890 40.009 1.00 41.87 266 ILE A N 1
ATOM 2026 C CA . ILE A 1 266 ? 22.798 -9.790 40.885 1.00 40.73 266 ILE A CA 1
ATOM 2027 C C . ILE A 1 266 ? 21.380 -9.885 41.451 1.00 40.11 266 ILE A C 1
ATOM 2028 O O . ILE A 1 266 ? 21.140 -9.545 42.615 1.00 40.51 266 ILE A O 1
ATOM 2033 N N . TRP A 1 267 ? 20.436 -10.338 40.634 1.00 38.75 267 TRP A N 1
ATOM 2034 C CA . TRP A 1 267 ? 19.057 -10.445 41.089 1.00 37.36 267 TRP A CA 1
ATOM 2035 C C . TRP A 1 267 ? 18.812 -11.662 41.980 1.00 38.62 267 TRP A C 1
ATOM 2036 O O . TRP A 1 267 ? 18.216 -11.546 43.050 1.00 38.72 267 TRP A O 1
ATOM 2047 N N . THR A 1 268 ? 19.278 -12.822 41.526 1.00 39.21 268 THR A N 1
ATOM 2048 C CA . THR A 1 268 ? 19.060 -14.086 42.219 1.00 41.28 268 THR A CA 1
ATOM 2049 C C . THR A 1 268 ? 20.145 -14.578 43.167 1.00 44.35 268 THR A C 1
ATOM 2050 O O . THR A 1 268 ? 19.884 -15.423 44.030 1.00 44.70 268 THR A O 1
ATOM 2054 N N . GLY A 1 269 ? 21.361 -14.072 43.005 1.00 46.14 269 GLY A N 1
ATOM 2055 C CA . GLY A 1 269 ? 22.448 -14.514 43.857 1.00 46.37 269 GLY A CA 1
ATOM 2056 C C . GLY A 1 269 ? 22.971 -15.856 43.380 1.00 47.72 269 GLY A C 1
ATOM 2057 O O . GLY A 1 269 ? 23.807 -16.473 44.039 1.00 47.51 269 GLY A O 1
ATOM 2058 N N . VAL A 1 270 ? 22.478 -16.315 42.232 1.00 47.54 270 VAL A N 1
ATOM 2059 C CA . VAL A 1 270 ? 22.915 -17.596 41.690 1.00 48.59 270 VAL A CA 1
ATOM 2060 C C . VAL A 1 270 ? 23.380 -17.430 40.255 1.00 49.02 270 VAL A C 1
ATOM 2061 O O . VAL A 1 270 ? 22.843 -16.606 39.514 1.00 49.40 270 VAL A O 1
ATOM 2065 N N . GLU A 1 271 ? 24.382 -18.211 39.865 1.00 49.21 271 GLU A N 1
ATOM 2066 C CA . GLU A 1 271 ? 24.900 -18.134 38.509 1.00 50.46 271 GLU A CA 1
ATOM 2067 C C . GLU A 1 271 ? 24.058 -18.996 37.581 1.00 49.48 271 GLU A C 1
ATOM 2068 O O . GLU A 1 271 ? 23.755 -20.147 37.877 1.00 50.88 271 GLU A O 1
ATOM 2074 N N . PRO A 1 272 ? 23.663 -18.436 36.438 1.00 48.23 272 PRO A N 1
ATOM 2075 C CA . PRO A 1 272 ? 22.842 -19.140 35.453 1.00 47.34 272 PRO A CA 1
ATOM 2076 C C . PRO A 1 272 ? 23.639 -20.002 34.481 1.00 47.41 272 PRO A C 1
ATOM 2077 O O . PRO A 1 272 ? 24.841 -19.811 34.301 1.00 47.24 272 PRO A O 1
ATOM 2081 N N . ASN A 1 273 ? 22.958 -20.953 33.854 1.00 46.62 273 ASN A N 1
ATOM 2082 C CA . ASN A 1 273 ? 23.594 -21.835 32.890 1.00 47.46 273 ASN A CA 1
ATOM 2083 C C . ASN A 1 273 ? 23.710 -21.133 31.533 1.00 48.02 273 ASN A C 1
ATOM 2084 O O . ASN A 1 273 ? 22.705 -20.859 30.872 1.00 47.76 273 ASN A O 1
ATOM 2089 N N . ILE A 1 274 ? 24.945 -20.863 31.119 1.00 47.95 274 ILE A N 1
ATOM 2090 C CA . ILE A 1 274 ? 25.215 -20.171 29.858 1.00 49.29 274 ILE A CA 1
ATOM 2091 C C . ILE A 1 274 ? 24.670 -20.828 28.588 1.00 50.26 274 ILE A C 1
ATOM 2092 O O . ILE A 1 274 ? 24.283 -20.130 27.648 1.00 50.93 274 ILE A O 1
ATOM 2097 N N . GLU A 1 275 ? 24.645 -22.156 28.548 1.00 50.87 275 GLU A N 1
ATOM 2098 C CA . GLU A 1 275 ? 24.152 -22.850 27.363 1.00 52.23 275 GLU A CA 1
ATOM 2099 C C . GLU A 1 275 ? 22.636 -22.755 27.244 1.00 50.44 275 GLU A C 1
ATOM 2100 O O . GLU A 1 275 ? 22.091 -22.707 26.139 1.00 49.48 275 GLU A O 1
ATOM 2106 N N . VAL A 1 276 ? 21.954 -22.739 28.384 1.00 49.40 276 VAL A N 1
ATOM 2107 C CA . VAL A 1 276 ? 20.502 -22.625 28.380 1.00 48.50 276 VAL A CA 1
ATOM 2108 C C . VAL A 1 276 ? 20.168 -21.296 27.719 1.00 47.57 276 VAL A C 1
ATOM 2109 O O . VAL A 1 276 ? 19.378 -21.234 26.772 1.00 47.87 276 VAL A O 1
ATOM 2113 N N . MET A 1 277 ? 20.792 -20.234 28.215 1.00 47.08 277 MET A N 1
ATOM 2114 C CA . MET A 1 277 ? 20.580 -18.905 27.662 1.00 46.18 277 MET A CA 1
ATOM 2115 C C . MET A 1 277 ? 20.838 -18.871 26.157 1.00 47.21 277 MET A C 1
ATOM 2116 O O . MET A 1 277 ? 19.999 -18.391 25.393 1.00 46.89 277 MET A O 1
ATOM 2121 N N . LYS A 1 278 ? 21.992 -19.385 25.732 1.00 47.48 278 LYS A N 1
ATOM 2122 C CA . LYS A 1 278 ? 22.341 -19.402 24.315 1.00 47.44 278 LYS A CA 1
ATOM 2123 C C . LYS A 1 278 ? 21.340 -20.184 23.468 1.00 48.10 278 LYS A C 1
ATOM 2124 O O . LYS A 1 278 ? 20.880 -19.705 22.427 1.00 45.31 278 LYS A O 1
ATOM 2130 N N . ASN A 1 279 ? 21.021 -21.398 23.909 1.00 48.98 279 ASN A N 1
ATOM 2131 C CA . ASN A 1 279 ? 20.092 -22.250 23.181 1.00 49.46 279 ASN A CA 1
ATOM 2132 C C . ASN A 1 279 ? 18.708 -21.623 23.083 1.00 48.71 279 ASN A C 1
ATOM 2133 O O . ASN A 1 279 ? 17.994 -21.818 22.096 1.00 46.68 279 ASN A O 1
ATOM 2138 N N . ALA A 1 280 ? 18.327 -20.865 24.105 1.00 48.85 280 ALA A N 1
ATOM 2139 C CA . ALA A 1 280 ? 17.026 -20.204 24.099 1.00 49.70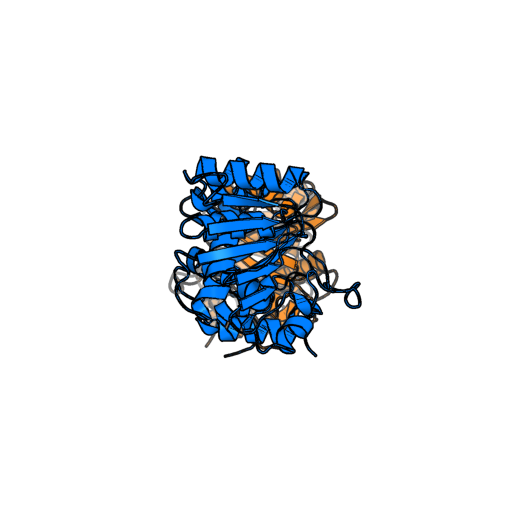 280 ALA A CA 1
ATOM 2140 C C . ALA A 1 280 ? 17.020 -19.045 23.094 1.00 49.64 280 ALA A C 1
ATOM 2141 O O . ALA A 1 280 ? 16.048 -18.846 22.361 1.00 47.21 280 ALA A O 1
ATOM 2143 N N . ILE A 1 281 ? 18.118 -18.295 23.064 1.00 51.70 281 ILE A N 1
ATOM 2144 C CA . ILE A 1 281 ? 18.270 -17.144 22.173 1.00 55.41 281 ILE A CA 1
ATOM 2145 C C . ILE A 1 281 ? 18.593 -17.541 20.736 1.00 58.09 281 ILE A C 1
ATOM 2146 O O . ILE A 1 281 ? 17.961 -17.063 19.793 1.00 57.25 281 ILE A O 1
ATOM 2151 N N . ILE A 1 282 ? 19.585 -18.413 20.579 1.00 61.78 282 ILE A N 1
ATOM 2152 C CA . ILE A 1 282 ? 20.010 -18.874 19.262 1.00 65.91 282 ILE A CA 1
ATOM 2153 C C . ILE A 1 282 ? 18.856 -19.572 18.540 1.00 69.05 282 ILE A C 1
ATOM 2154 O O . ILE A 1 282 ? 18.761 -19.535 17.309 1.00 69.03 282 ILE A O 1
ATOM 2159 N N . ASP A 1 283 ? 17.975 -20.200 19.317 1.00 72.58 283 ASP A N 1
ATOM 2160 C CA . ASP A 1 283 ? 16.821 -20.899 18.761 1.00 75.89 283 ASP A CA 1
ATOM 2161 C C . ASP A 1 283 ? 15.784 -19.875 18.313 1.00 77.80 283 ASP A C 1
ATOM 2162 O O . ASP A 1 283 ? 14.993 -20.135 17.404 1.00 78.32 283 ASP A O 1
ATOM 2167 N N . LYS A 1 284 ? 15.797 -18.711 18.961 1.00 79.51 284 LYS A N 1
ATOM 2168 C CA . LYS A 1 284 ? 14.871 -17.632 18.631 1.00 80.60 284 LYS A CA 1
ATOM 2169 C C . LYS A 1 284 ? 15.305 -16.947 17.332 1.00 80.88 284 LYS A C 1
ATOM 2170 O O . LYS A 1 284 ? 14.467 -16.538 16.531 1.00 80.29 284 LYS A O 1
ATOM 2176 N N . ILE A 1 285 ? 16.616 -16.825 17.130 1.00 82.11 285 ILE A N 1
ATOM 2177 C CA . ILE A 1 285 ? 17.149 -16.202 15.919 1.00 83.63 285 ILE A CA 1
ATOM 2178 C C . ILE A 1 285 ? 16.840 -17.068 14.698 1.00 85.54 285 ILE A C 1
ATOM 2179 O O . ILE A 1 285 ? 16.248 -16.590 13.728 1.00 85.90 285 ILE A O 1
ATOM 2184 N N . THR A 1 286 ? 17.238 -18.338 14.748 1.00 87.26 286 THR A N 1
ATOM 2185 C CA . THR A 1 286 ? 16.990 -19.265 13.642 1.00 89.01 286 THR A CA 1
ATOM 2186 C C . THR A 1 286 ? 15.543 -19.761 13.675 1.00 90.04 286 THR A C 1
ATOM 2187 O O . THR A 1 286 ? 14.783 -19.416 14.581 1.00 90.18 286 THR A O 1
ATOM 2191 N N . LYS A 1 287 ? 15.168 -20.568 12.685 1.00 90.99 287 LYS A N 1
ATOM 2192 C CA . LYS A 1 287 ? 13.810 -21.104 12.608 1.00 91.76 287 LYS A CA 1
ATOM 2193 C C . LYS A 1 287 ? 13.419 -21.820 13.904 1.00 92.03 287 LYS A C 1
ATOM 2194 O O . LYS A 1 287 ? 12.350 -21.482 14.462 1.00 91.92 287 LYS A O 1
ATOM 2201 N N . GLY B 1 1 ? -1.227 -26.000 24.413 1.00 57.61 1 GLY B N 1
ATOM 2202 C CA . GLY B 1 1 ? 0.017 -25.176 24.550 1.00 57.92 1 GLY B CA 1
ATOM 2203 C C . GLY B 1 1 ? 0.952 -25.683 25.635 1.00 57.61 1 GLY B C 1
ATOM 2204 O O . GLY B 1 1 ? 0.742 -26.773 26.172 1.00 57.71 1 GLY B O 1
ATOM 2205 N N . PRO B 1 2 ? 2.006 -24.918 25.978 1.00 57.71 2 PRO B N 1
ATOM 2206 C CA . PRO B 1 2 ? 2.967 -25.319 27.017 1.00 56.34 2 PRO B CA 1
ATOM 2207 C C . PRO B 1 2 ? 2.278 -25.472 28.377 1.00 55.51 2 PRO B C 1
ATOM 2208 O O . PRO B 1 2 ? 1.168 -24.974 28.572 1.00 55.12 2 PRO B O 1
ATOM 2212 N N . LEU B 1 3 ? 2.930 -26.150 29.317 1.00 53.22 3 LEU B N 1
ATOM 2213 C CA . LEU B 1 3 ? 2.341 -26.329 30.640 1.00 51.90 3 LEU B CA 1
ATOM 2214 C C . LEU B 1 3 ? 2.335 -24.982 31.389 1.00 50.85 3 LEU B C 1
ATOM 2215 O O . LEU B 1 3 ? 1.325 -24.587 31.978 1.00 49.38 3 LEU B O 1
ATOM 2220 N N . GLY B 1 4 ? 3.464 -24.279 31.351 1.00 49.75 4 GLY B N 1
ATOM 2221 C CA . GLY B 1 4 ? 3.557 -22.985 32.005 1.00 49.02 4 GLY B CA 1
ATOM 2222 C C . GLY B 1 4 ? 3.244 -21.868 31.020 1.00 48.87 4 GLY B C 1
ATOM 2223 O O . GLY B 1 4 ? 2.809 -22.130 29.895 1.00 48.95 4 GLY B O 1
ATOM 2224 N N . SER B 1 5 ? 3.464 -20.622 31.432 1.00 47.90 5 SER B N 1
ATOM 2225 C CA . SER B 1 5 ? 3.204 -19.470 30.568 1.00 46.09 5 SER B CA 1
ATOM 2226 C C . SER B 1 5 ? 4.412 -19.149 29.681 1.00 46.25 5 SER B C 1
ATOM 2227 O O . SER B 1 5 ? 5.517 -18.939 30.182 1.00 46.03 5 SER B O 1
ATOM 2230 N N . MET B 1 6 ? 4.214 -19.125 28.364 1.00 47.17 6 MET B N 1
ATOM 2231 C CA . MET B 1 6 ? 5.313 -18.797 27.451 1.00 45.76 6 MET B CA 1
ATOM 2232 C C . MET B 1 6 ? 5.380 -17.275 27.282 1.00 42.71 6 MET B C 1
ATOM 2233 O O . MET B 1 6 ? 4.715 -16.698 26.423 1.00 43.13 6 MET B O 1
ATOM 2238 N N . ILE B 1 7 ? 6.191 -16.638 28.119 1.00 39.20 7 ILE B N 1
ATOM 2239 C CA . ILE B 1 7 ? 6.350 -15.193 28.103 1.00 34.90 7 ILE B CA 1
ATOM 2240 C C . ILE B 1 7 ? 7.309 -14.733 27.018 1.00 33.18 7 ILE B C 1
ATOM 2241 O O . ILE B 1 7 ? 8.305 -15.397 26.739 1.00 34.68 7 ILE B O 1
ATOM 2246 N N . ASN B 1 8 ? 6.990 -13.604 26.396 1.00 28.97 8 ASN B N 1
ATOM 2247 C CA . ASN B 1 8 ? 7.843 -13.013 25.378 1.00 28.49 8 ASN B CA 1
ATOM 2248 C C . ASN B 1 8 ? 7.874 -11.515 25.693 1.00 27.16 8 ASN B C 1
ATOM 2249 O O . ASN B 1 8 ? 7.320 -11.090 26.707 1.00 26.41 8 ASN B O 1
ATOM 2254 N N . ALA B 1 9 ? 8.510 -10.716 24.843 1.00 25.20 9 ALA B N 1
ATOM 2255 C CA . ALA B 1 9 ? 8.621 -9.281 25.104 1.00 23.57 9 ALA B CA 1
ATOM 2256 C C . ALA B 1 9 ? 7.338 -8.478 24.878 1.00 22.51 9 ALA B C 1
ATOM 2257 O O . ALA B 1 9 ? 7.316 -7.258 25.052 1.00 21.36 9 ALA B O 1
ATOM 2259 N N . LYS B 1 10 ? 6.268 -9.164 24.500 1.00 23.05 10 LYS B N 1
ATOM 2260 C CA . LYS B 1 10 ? 4.989 -8.508 24.264 1.00 25.02 10 LYS B CA 1
ATOM 2261 C C . LYS B 1 10 ? 3.943 -8.870 25.319 1.00 23.17 10 LYS B C 1
ATOM 2262 O O . LYS B 1 10 ? 2.878 -8.266 25.386 1.00 23.98 10 LYS B O 1
ATOM 2268 N N . THR B 1 11 ? 4.252 -9.857 26.146 1.00 21.47 11 THR B N 1
ATOM 2269 C CA . THR B 1 11 ? 3.324 -10.294 27.173 1.00 21.72 11 THR B CA 1
ATOM 2270 C C . THR B 1 11 ? 2.940 -9.101 28.055 1.00 23.38 11 THR B C 1
ATOM 2271 O O . THR B 1 11 ? 3.805 -8.334 28.482 1.00 22.69 11 THR B O 1
ATOM 2275 N N . LYS B 1 12 ? 1.639 -8.929 28.287 1.00 21.95 12 LYS B N 1
ATOM 2276 C CA . LYS B 1 12 ? 1.146 -7.845 29.127 1.00 22.96 12 LYS B CA 1
ATOM 2277 C C . LYS B 1 12 ? 1.011 -8.368 30.550 1.00 20.85 12 LYS B C 1
ATOM 2278 O O . LYS B 1 12 ? 0.730 -9.542 30.750 1.00 21.44 12 LYS B O 1
ATOM 2284 N N . VAL B 1 13 ? 1.194 -7.495 31.535 1.00 20.67 13 VAL B N 1
ATOM 2285 C CA . VAL B 1 13 ? 1.104 -7.897 32.936 1.00 18.98 13 VAL B CA 1
ATOM 2286 C C . VAL B 1 13 ? -0.142 -7.425 33.663 1.00 19.44 13 VAL B C 1
ATOM 2287 O O . VAL B 1 13 ? -0.526 -6.261 33.567 1.00 21.78 13 VAL B O 1
ATOM 2291 N N . ILE B 1 14 ? -0.776 -8.342 34.385 1.00 19.84 14 ILE B N 1
ATOM 2292 C CA . ILE B 1 14 ? -1.940 -8.016 35.203 1.00 19.57 14 ILE B CA 1
ATOM 2293 C C . ILE B 1 14 ? -1.578 -8.532 36.588 1.00 21.59 14 ILE B C 1
ATOM 2294 O O . ILE B 1 14 ? -1.065 -9.645 36.734 1.00 19.08 14 ILE B O 1
ATOM 2299 N N . GLY B 1 15 ? -1.826 -7.733 37.614 1.00 22.08 15 GLY B N 1
ATOM 2300 C CA . GLY B 1 15 ? -1.463 -8.197 38.935 1.00 23.20 15 GLY B CA 1
ATOM 2301 C C . GLY B 1 15 ? -2.519 -8.077 40.004 1.00 23.00 15 GLY B C 1
ATOM 2302 O O . GLY B 1 15 ? -3.576 -7.485 39.823 1.00 24.09 15 GLY B O 1
ATOM 2303 N N . LEU B 1 16 ? -2.207 -8.677 41.135 1.00 24.35 16 LEU B N 1
ATOM 2304 C CA . LEU B 1 16 ? -3.052 -8.645 42.303 1.00 25.83 16 LEU B CA 1
ATOM 2305 C C . LEU B 1 16 ? -2.251 -7.821 43.291 1.00 26.32 16 LEU B C 1
ATOM 2306 O O . LEU B 1 16 ? -1.062 -8.091 43.501 1.00 24.56 16 LEU B O 1
ATOM 2311 N N . ILE B 1 17 ? -2.874 -6.809 43.878 1.00 25.85 17 ILE B N 1
ATOM 2312 C CA . ILE B 1 17 ? -2.178 -6.014 44.876 1.00 27.42 17 ILE B CA 1
ATOM 2313 C C . ILE B 1 17 ? -2.912 -6.238 46.193 1.00 29.49 17 ILE B C 1
ATOM 2314 O O . ILE B 1 17 ? -4.148 -6.280 46.240 1.00 28.53 17 ILE B O 1
ATOM 2319 N N . GLY B 1 18 ? -2.144 -6.414 47.259 1.00 31.13 18 GLY B N 1
ATOM 2320 C CA . GLY B 1 18 ? -2.745 -6.650 48.555 1.00 32.91 18 GLY B CA 1
ATOM 2321 C C . GLY B 1 18 ? -1.663 -6.985 49.548 1.00 32.64 18 GLY B C 1
ATOM 2322 O O . GLY B 1 18 ? -0.486 -6.916 49.220 1.00 32.14 18 GLY B O 1
ATOM 2323 N N . HIS B 1 19 ? -2.062 -7.355 50.758 1.00 34.21 19 HIS B N 1
ATOM 2324 C CA . HIS B 1 19 ? -1.108 -7.688 51.809 1.00 34.66 19 HIS B CA 1
ATOM 2325 C C . HIS B 1 19 ? -1.797 -8.549 52.870 1.00 33.64 19 HIS B C 1
ATOM 2326 O O . HIS B 1 19 ? -2.669 -8.066 53.594 1.00 32.62 19 HIS B O 1
ATOM 2333 N N . PRO B 1 20 ? -1.452 -9.848 52.941 1.00 31.45 20 PRO B N 1
ATOM 2334 C CA . PRO B 1 20 ? -0.474 -10.530 52.089 1.00 29.21 20 PRO B CA 1
ATOM 2335 C C . PRO B 1 20 ? -1.167 -11.004 50.806 1.00 28.48 20 PRO B C 1
ATOM 2336 O O . PRO B 1 20 ? -2.373 -10.820 50.647 1.00 26.41 20 PRO B O 1
ATOM 2340 N N . VAL B 1 21 ? -0.405 -11.610 49.901 1.00 26.37 21 VAL B N 1
ATOM 2341 C CA . VAL B 1 21 ? -0.974 -12.112 48.660 1.00 28.56 21 VAL B CA 1
ATOM 2342 C C . VAL B 1 21 ? -0.374 -13.459 48.292 1.00 29.50 21 VAL B C 1
ATOM 2343 O O . VAL B 1 21 ? -0.763 -14.064 47.286 1.00 29.91 21 VAL B O 1
ATOM 2347 N N . GLU B 1 22 ? 0.561 -13.935 49.110 1.00 30.09 22 GLU B N 1
ATOM 2348 C CA . GLU B 1 22 ? 1.236 -15.199 48.825 1.00 30.60 22 GLU B CA 1
ATOM 2349 C C . GLU B 1 22 ? 0.348 -16.431 48.714 1.00 30.70 22 GLU B C 1
ATOM 2350 O O . GLU B 1 22 ? 0.701 -17.380 48.019 1.00 32.03 22 GLU B O 1
ATOM 2356 N N . HIS B 1 23 ? -0.802 -16.437 49.379 1.00 29.66 23 HIS B N 1
ATOM 2357 C CA . HIS B 1 23 ? -1.656 -17.618 49.293 1.00 30.52 23 HIS B CA 1
ATOM 2358 C C . HIS B 1 23 ? -2.839 -17.454 48.319 1.00 29.37 23 HIS B C 1
ATOM 2359 O O . HIS B 1 23 ? -3.815 -18.206 48.373 1.00 29.37 23 HIS B O 1
ATOM 2366 N N . SER B 1 24 ? -2.750 -16.478 47.424 1.00 26.96 24 SER B N 1
ATOM 2367 C CA . SER B 1 24 ? -3.828 -16.238 46.472 1.00 25.36 24 SER B CA 1
ATOM 2368 C C . SER B 1 24 ? -3.851 -17.276 45.353 1.00 23.86 24 SER B C 1
ATOM 2369 O O . SER B 1 24 ? -2.807 -17.695 44.867 1.00 25.53 24 SER B O 1
ATOM 2372 N N . PHE B 1 25 ? -5.044 -17.684 44.942 1.00 24.99 25 PHE B N 1
ATOM 2373 C CA . PHE B 1 25 ? -5.184 -18.653 43.861 1.00 26.79 25 PHE B CA 1
ATOM 2374 C C . PHE B 1 25 ? -5.541 -17.943 42.571 1.00 26.98 25 PHE B C 1
ATOM 2375 O O . PHE B 1 25 ? -5.700 -18.582 41.529 1.00 28.28 25 PHE B O 1
ATOM 2383 N N . SER B 1 26 ? -5.676 -16.623 42.641 1.00 24.91 26 SER B N 1
ATOM 2384 C CA . SER B 1 26 ? -6.026 -15.850 41.453 1.00 26.05 26 SER B CA 1
ATOM 2385 C C . SER B 1 26 ? -5.035 -15.997 40.295 1.00 26.12 26 SER B C 1
ATOM 2386 O O . SER B 1 26 ? -5.450 -16.112 39.145 1.00 28.69 26 SER B O 1
ATOM 2389 N N . PRO B 1 27 ? -3.720 -16.009 40.583 1.00 24.88 27 PRO B N 1
ATOM 2390 C CA . PRO B 1 27 ? -2.744 -16.147 39.505 1.00 25.51 27 PRO B CA 1
ATOM 2391 C C . PRO B 1 27 ? -2.959 -17.451 38.763 1.00 26.46 27 PRO B C 1
ATOM 2392 O O . PRO B 1 27 ? -2.796 -17.523 37.540 1.00 27.80 27 PRO B O 1
ATOM 2396 N N . ILE B 1 28 ? -3.333 -18.481 39.519 1.00 28.28 28 ILE B N 1
ATOM 2397 C CA . ILE B 1 28 ? -3.584 -19.813 38.977 1.00 25.97 28 ILE B CA 1
ATOM 2398 C C . ILE B 1 28 ? -4.804 -19.807 38.076 1.00 27.32 28 ILE B C 1
ATOM 2399 O O . ILE B 1 28 ? -4.781 -20.350 36.963 1.00 26.10 28 ILE B O 1
ATOM 2404 N N . MET B 1 29 ? -5.870 -19.187 38.574 1.00 26.66 29 MET B N 1
ATOM 2405 C CA . MET B 1 29 ? -7.136 -19.088 37.853 1.00 27.56 29 MET B CA 1
ATOM 2406 C C . MET B 1 29 ? -6.911 -18.408 36.498 1.00 28.00 29 MET B C 1
ATOM 2407 O O . MET B 1 29 ? -7.139 -19.008 35.447 1.00 27.25 29 MET B O 1
ATOM 2412 N N . HIS B 1 30 ? -6.424 -17.165 36.541 1.00 24.40 30 HIS B N 1
ATOM 2413 C CA . HIS B 1 30 ? -6.213 -16.364 35.350 1.00 23.87 30 HIS B CA 1
ATOM 2414 C C . HIS B 1 30 ? -5.166 -16.795 34.347 1.00 22.88 30 HIS B C 1
ATOM 2415 O O . HIS B 1 30 ? -5.370 -16.643 33.148 1.00 23.76 30 HIS B O 1
ATOM 2422 N N . ASN B 1 31 ? -4.038 -17.315 34.799 1.00 22.69 31 ASN B N 1
ATOM 2423 C CA . ASN B 1 31 ? -3.057 -17.744 33.817 1.00 23.67 31 ASN B CA 1
ATOM 2424 C C . ASN B 1 31 ? -3.608 -18.937 33.039 1.00 22.55 31 ASN B C 1
ATOM 2425 O O . ASN B 1 31 ? -3.384 -19.072 31.841 1.00 22.04 31 ASN B O 1
ATOM 2430 N N . ALA B 1 32 ? -4.347 -19.796 33.728 1.00 20.70 32 ALA B N 1
ATOM 2431 C CA . ALA B 1 32 ? -4.938 -20.965 33.097 1.00 19.80 32 ALA B CA 1
ATOM 2432 C C . ALA B 1 32 ? -5.908 -20.514 32.020 1.00 19.70 32 ALA B C 1
ATOM 2433 O O . ALA B 1 32 ? -5.914 -21.050 30.911 1.00 20.81 32 ALA B O 1
ATOM 2435 N N . ALA B 1 33 ? -6.717 -19.507 32.337 1.00 19.51 33 ALA B N 1
ATOM 2436 C CA . ALA B 1 33 ? -7.685 -18.997 31.381 1.00 20.92 33 ALA B CA 1
ATOM 2437 C C . ALA B 1 33 ? -7.023 -18.216 30.244 1.00 23.01 33 ALA B C 1
ATOM 2438 O O . ALA B 1 33 ? -7.510 -18.235 29.117 1.00 22.47 33 ALA B O 1
ATOM 2440 N N . PHE B 1 34 ? -5.929 -17.516 30.542 1.00 25.21 34 PHE B N 1
ATOM 2441 C CA . PHE B 1 34 ? -5.206 -16.754 29.517 1.00 25.10 34 PHE B CA 1
ATOM 2442 C C . PHE B 1 34 ? -4.710 -17.724 28.453 1.00 25.92 34 PHE B C 1
ATOM 2443 O O . PHE B 1 34 ? -4.921 -17.509 27.263 1.00 26.31 34 PHE B O 1
ATOM 2451 N N . LYS B 1 35 ? -4.044 -18.786 28.901 1.00 25.83 35 LYS B N 1
ATOM 2452 C CA . LYS B 1 35 ? -3.494 -19.811 28.012 1.00 27.50 35 LYS B CA 1
ATOM 2453 C C . LYS B 1 35 ? -4.549 -20.532 27.180 1.00 28.95 35 LYS B C 1
ATOM 2454 O O . LYS B 1 35 ? -4.369 -20.745 25.978 1.00 28.68 35 LYS B O 1
ATOM 2460 N N . ASP B 1 36 ? -5.653 -20.905 27.817 1.00 29.60 36 ASP B N 1
ATOM 2461 C CA . ASP B 1 36 ? -6.725 -21.592 27.116 1.00 29.12 36 ASP B CA 1
ATOM 2462 C C . ASP B 1 36 ? -7.263 -20.757 25.944 1.00 29.17 36 ASP B C 1
ATOM 2463 O O . ASP B 1 36 ? -7.741 -21.301 24.945 1.00 25.26 36 ASP B O 1
ATOM 2468 N N . LYS B 1 37 ? -7.173 -19.438 26.072 1.00 29.52 37 LYS B N 1
ATOM 2469 C CA . LYS B 1 37 ? -7.677 -18.526 25.049 1.00 29.72 37 LYS B CA 1
ATOM 2470 C C . LYS B 1 37 ? -6.605 -17.991 24.112 1.00 29.89 37 LYS B C 1
ATOM 2471 O O . LYS B 1 37 ? -6.914 -17.245 23.174 1.00 31.19 37 LYS B O 1
ATOM 2477 N N . GLY B 1 38 ? -5.355 -18.369 24.362 1.00 29.20 38 GLY B N 1
ATOM 2478 C CA . GLY B 1 38 ? -4.259 -17.916 23.519 1.00 27.95 38 GLY B CA 1
ATOM 2479 C C . GLY B 1 38 ? -3.904 -16.457 23.724 1.00 29.77 38 GLY B C 1
ATOM 2480 O O . GLY B 1 38 ? -3.251 -15.846 22.873 1.00 29.72 38 GLY B O 1
ATOM 2481 N N . LEU B 1 39 ? -4.324 -15.888 24.855 1.00 28.51 39 LEU B N 1
ATOM 2482 C CA . LEU B 1 39 ? -4.041 -14.483 25.139 1.00 26.74 39 LEU B CA 1
ATOM 2483 C C . LEU B 1 39 ? -2.631 -14.281 25.726 1.00 24.54 39 LEU B C 1
ATOM 2484 O O . LEU B 1 39 ? -2.176 -15.050 26.580 1.00 21.94 39 LEU B O 1
ATOM 2489 N N . ASN B 1 40 ? -1.948 -13.243 25.252 1.00 21.76 40 ASN B N 1
ATOM 2490 C CA . ASN B 1 40 ? -0.583 -12.959 25.690 1.00 24.18 40 ASN B CA 1
ATOM 2491 C C . ASN B 1 40 ? -0.489 -12.077 26.947 1.00 23.65 40 ASN B C 1
ATOM 2492 O O . ASN B 1 40 ? 0.032 -10.968 26.912 1.00 23.97 40 ASN B O 1
ATOM 2497 N N . TYR B 1 41 ? -0.992 -12.596 28.065 1.00 25.89 41 TYR B N 1
ATOM 2498 C CA . TYR B 1 41 ? -0.970 -11.886 29.341 1.00 24.11 41 TYR B CA 1
ATOM 2499 C C . TYR B 1 41 ? -0.449 -12.834 30.396 1.00 23.89 41 TYR B C 1
ATOM 2500 O O . TYR B 1 41 ? -0.527 -14.061 30.242 1.00 21.34 41 TYR B O 1
ATOM 2509 N N . VAL B 1 42 ? 0.064 -12.258 31.476 1.00 20.85 42 VAL B N 1
ATOM 2510 C CA . VAL B 1 42 ? 0.523 -13.052 32.599 1.00 22.22 42 VAL B CA 1
ATOM 2511 C C . VAL B 1 42 ? -0.030 -12.361 33.849 1.00 21.73 42 VAL B C 1
ATOM 2512 O O . VAL B 1 42 ? -0.038 -11.132 33.937 1.00 21.38 42 VAL B O 1
ATOM 2516 N N . TYR B 1 43 ? -0.543 -13.157 34.782 1.00 20.84 43 TYR B N 1
ATOM 2517 C CA . TYR B 1 43 ? -1.112 -12.647 36.030 1.00 20.42 43 TYR B CA 1
ATOM 2518 C C . TYR B 1 43 ? -0.169 -12.981 37.188 1.00 19.53 43 TYR B C 1
ATOM 2519 O O . TYR B 1 43 ? 0.151 -14.148 37.409 1.00 19.40 43 TYR B O 1
ATOM 2528 N N . VAL B 1 44 ? 0.280 -11.964 37.915 1.00 21.05 44 VAL B N 1
ATOM 2529 C CA . VAL B 1 44 ? 1.194 -12.159 39.041 1.00 19.80 44 VAL B CA 1
ATOM 2530 C C . VAL B 1 44 ? 0.659 -11.473 40.302 1.00 22.90 44 VAL B C 1
ATOM 2531 O O . VAL B 1 44 ? -0.302 -10.705 40.234 1.00 22.24 44 VAL B O 1
ATOM 2535 N N . ALA B 1 45 ? 1.287 -11.734 41.451 1.00 24.43 45 ALA B N 1
ATOM 2536 C CA . ALA B 1 45 ? 0.840 -11.135 42.711 1.00 24.90 45 ALA B CA 1
ATOM 2537 C C . ALA B 1 45 ? 1.860 -10.168 43.303 1.00 24.70 45 ALA B C 1
ATOM 2538 O O . ALA B 1 45 ? 3.050 -10.472 43.394 1.00 25.96 45 ALA B O 1
ATOM 2540 N N . PHE B 1 46 ? 1.388 -8.996 43.713 1.00 26.39 46 PHE B N 1
ATOM 2541 C CA . PHE B 1 46 ? 2.268 -7.978 44.291 1.00 28.03 46 PHE B CA 1
ATOM 2542 C C . PHE B 1 46 ? 1.933 -7.684 45.769 1.00 29.67 46 PHE B C 1
ATOM 2543 O O . PHE B 1 46 ? 0.815 -7.282 46.094 1.00 27.74 46 PHE B O 1
ATOM 2551 N N . ASP B 1 47 ? 2.912 -7.874 46.651 1.00 31.54 47 ASP B N 1
ATOM 2552 C CA . ASP B 1 47 ? 2.731 -7.618 48.083 1.00 32.69 47 ASP B CA 1
ATOM 2553 C C . ASP B 1 47 ? 2.993 -6.126 48.344 1.00 32.91 47 ASP B C 1
ATOM 2554 O O . ASP B 1 47 ? 4.143 -5.683 48.374 1.00 33.59 47 ASP B O 1
ATOM 2559 N N . VAL B 1 48 ? 1.921 -5.361 48.538 1.00 33.08 48 VAL B N 1
ATOM 2560 C CA . VAL B 1 48 ? 2.016 -3.913 48.745 1.00 32.69 48 VAL B CA 1
ATOM 2561 C C . VAL B 1 48 ? 1.619 -3.438 50.139 1.00 33.83 48 VAL B C 1
ATOM 2562 O O . VAL B 1 48 ? 0.470 -3.610 50.543 1.00 34.06 48 VAL B O 1
ATOM 2566 N N . LEU B 1 49 ? 2.552 -2.810 50.853 1.00 34.32 49 LEU B N 1
ATOM 2567 C CA . LEU B 1 49 ? 2.268 -2.270 52.186 1.00 36.03 49 LEU B CA 1
ATOM 2568 C C . LEU B 1 49 ? 1.347 -1.051 52.070 1.00 36.05 49 LEU B C 1
ATOM 2569 O O . LEU B 1 49 ? 1.463 -0.259 51.134 1.00 36.76 49 LEU B O 1
ATOM 2574 N N . PRO B 1 50 ? 0.433 -0.874 53.038 1.00 36.55 50 PRO B N 1
ATOM 2575 C CA . PRO B 1 50 ? -0.503 0.255 53.042 1.00 36.39 50 PRO B CA 1
ATOM 2576 C C . PRO B 1 50 ? 0.174 1.615 52.818 1.00 36.56 50 PRO B C 1
ATOM 2577 O O . PRO B 1 50 ? -0.401 2.515 52.205 1.00 35.54 50 PRO B O 1
ATOM 2581 N N . GLU B 1 51 ? 1.395 1.758 53.328 1.00 38.20 51 GLU B N 1
ATOM 2582 C CA . GLU B 1 51 ? 2.136 3.011 53.217 1.00 40.52 51 GLU B CA 1
ATOM 2583 C C . GLU B 1 51 ? 2.662 3.286 51.810 1.00 40.61 51 GLU B C 1
ATOM 2584 O O . GLU B 1 51 ? 2.972 4.426 51.465 1.00 40.66 51 GLU B O 1
ATOM 2590 N N . ASN B 1 52 ? 2.758 2.243 50.995 1.00 40.79 52 ASN B N 1
ATOM 2591 C CA . ASN B 1 52 ? 3.256 2.397 49.635 1.00 39.22 52 ASN B CA 1
ATOM 2592 C C . ASN B 1 52 ? 2.167 2.340 48.580 1.00 37.50 52 ASN B C 1
ATOM 2593 O O . ASN B 1 52 ? 2.442 2.515 47.397 1.00 38.63 52 ASN B O 1
ATOM 2598 N N . LEU B 1 53 ? 0.935 2.104 49.005 1.00 35.37 53 LEU B N 1
ATOM 2599 C CA . LEU B 1 53 ? -0.174 2.009 48.069 1.00 34.94 53 LEU B CA 1
ATOM 2600 C C . LEU B 1 53 ? -0.260 3.194 47.111 1.00 34.29 53 LEU B C 1
ATOM 2601 O O . LEU B 1 53 ? -0.699 3.043 45.970 1.00 32.61 53 LEU B O 1
ATOM 2606 N N . LYS B 1 54 ? 0.164 4.364 47.576 1.00 33.99 54 LYS B N 1
ATOM 2607 C CA . LYS B 1 54 ? 0.096 5.583 46.775 1.00 35.02 54 LYS B CA 1
ATOM 2608 C C . LYS B 1 54 ? 1.029 5.641 45.568 1.00 35.37 54 LYS B C 1
ATOM 2609 O O . LYS B 1 54 ? 0.865 6.505 44.702 1.00 34.14 54 LYS B O 1
ATOM 2615 N N . TYR B 1 55 ? 2.001 4.733 45.498 1.00 35.14 55 TYR B N 1
ATOM 2616 C CA . TYR B 1 55 ? 2.939 4.724 44.378 1.00 35.46 55 TYR B CA 1
ATOM 2617 C C . TYR B 1 55 ? 2.575 3.727 43.277 1.00 34.26 55 TYR B C 1
ATOM 2618 O O . TYR B 1 55 ? 3.165 3.764 42.201 1.00 34.41 55 TYR B O 1
ATOM 2627 N N . VAL B 1 56 ? 1.603 2.855 43.533 1.00 33.80 56 VAL B N 1
ATOM 2628 C CA . VAL B 1 56 ? 1.232 1.804 42.576 1.00 33.32 56 VAL B CA 1
ATOM 2629 C C 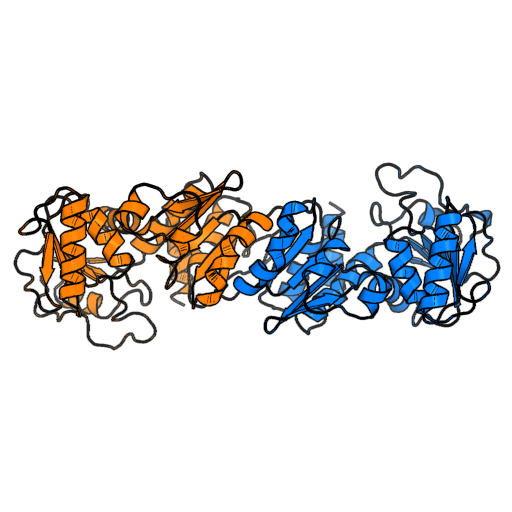. VAL B 1 56 ? 0.566 2.172 41.240 1.00 32.04 56 VAL B C 1
ATOM 2630 O O . VAL B 1 56 ? 0.950 1.638 40.197 1.00 32.05 56 VAL B O 1
ATOM 2634 N N . ILE B 1 57 ? -0.425 3.056 41.260 1.00 28.32 57 ILE B N 1
ATOM 2635 C CA . ILE B 1 57 ? -1.116 3.423 40.031 1.00 28.30 57 ILE B CA 1
ATOM 2636 C C . ILE B 1 57 ? -0.224 4.158 39.031 1.00 28.37 57 ILE B C 1
ATOM 2637 O O . ILE B 1 57 ? -0.239 3.854 37.840 1.00 28.19 57 ILE B O 1
ATOM 2642 N N . ASP B 1 58 ? 0.545 5.129 39.501 1.00 29.11 58 ASP B N 1
ATOM 2643 C CA . ASP B 1 58 ? 1.446 5.847 38.609 1.00 28.61 58 ASP B CA 1
ATOM 2644 C C . ASP B 1 58 ? 2.500 4.845 38.140 1.00 27.07 58 ASP B C 1
ATOM 2645 O O . ASP B 1 58 ? 2.943 4.886 36.997 1.00 26.23 58 ASP B O 1
ATOM 2650 N N . GLY B 1 59 ? 2.881 3.931 39.029 1.00 25.94 59 GLY B N 1
ATOM 2651 C CA . GLY B 1 59 ? 3.869 2.933 38.672 1.00 24.26 59 GLY B CA 1
ATOM 2652 C C . GLY B 1 59 ? 3.307 2.058 37.573 1.00 25.85 59 GLY B C 1
ATOM 2653 O O . GLY B 1 59 ? 3.964 1.817 36.555 1.00 27.05 59 GLY B O 1
ATOM 2654 N N . ALA B 1 60 ? 2.080 1.589 37.777 1.00 23.43 60 ALA B N 1
ATOM 2655 C CA . ALA B 1 60 ? 1.418 0.750 36.795 1.00 25.15 60 ALA B CA 1
ATOM 2656 C C . ALA B 1 60 ? 1.326 1.477 35.452 1.00 24.55 60 ALA B C 1
ATOM 2657 O O . ALA B 1 60 ? 1.660 0.910 34.405 1.00 23.66 60 ALA B O 1
ATOM 2659 N N . LYS B 1 61 ? 0.886 2.733 35.483 1.00 24.15 61 LYS B N 1
ATOM 2660 C CA . LYS B 1 61 ? 0.752 3.511 34.255 1.00 25.30 61 LYS B CA 1
ATOM 2661 C C . LYS B 1 61 ? 2.077 3.655 33.542 1.00 25.33 61 LYS B C 1
ATOM 2662 O O . LYS B 1 61 ? 2.142 3.585 32.314 1.00 28.08 61 LYS B O 1
ATOM 2668 N N . ALA B 1 62 ? 3.132 3.859 34.322 1.00 23.08 62 ALA B N 1
ATOM 2669 C CA . ALA B 1 62 ? 4.470 4.026 33.782 1.00 21.61 62 ALA B CA 1
ATOM 2670 C C . ALA B 1 62 ? 4.994 2.779 33.078 1.00 21.97 62 ALA B C 1
ATOM 2671 O O . ALA B 1 62 ? 5.554 2.863 31.983 1.00 21.90 62 ALA B O 1
ATOM 2673 N N . LEU B 1 63 ? 4.803 1.626 33.715 1.00 22.35 63 LEU B N 1
ATOM 2674 C CA . LEU B 1 63 ? 5.274 0.342 33.205 1.00 21.09 63 LEU B CA 1
ATOM 2675 C C . LEU B 1 63 ? 4.411 -0.317 32.130 1.00 21.80 63 LEU B C 1
ATOM 2676 O O . LEU B 1 63 ? 4.888 -1.175 31.384 1.00 23.18 63 LEU B O 1
ATOM 2681 N N . GLY B 1 64 ? 3.147 0.067 32.043 1.00 22.39 64 GLY B N 1
ATOM 2682 C CA . GLY B 1 64 ? 2.283 -0.555 31.058 1.00 21.81 64 GLY B CA 1
ATOM 2683 C C . GLY B 1 64 ? 1.578 -1.775 31.633 1.00 24.01 64 GLY B C 1
ATOM 2684 O O . GLY B 1 64 ? 1.281 -2.737 30.914 1.00 23.08 64 GLY B O 1
ATOM 2685 N N . ILE B 1 65 ? 1.341 -1.767 32.941 1.00 22.31 65 ILE B N 1
ATOM 2686 C CA . ILE B 1 65 ? 0.619 -2.864 33.560 1.00 22.95 65 ILE B CA 1
ATOM 2687 C C . ILE B 1 65 ? -0.816 -2.492 33.198 1.00 23.78 65 ILE B C 1
ATOM 2688 O O . ILE B 1 65 ? -1.241 -1.355 33.418 1.00 23.16 65 ILE B O 1
ATOM 2693 N N . VAL B 1 66 ? -1.548 -3.439 32.616 1.00 23.19 66 VAL B N 1
ATOM 2694 C CA . VAL B 1 66 ? -2.898 -3.178 32.138 1.00 22.92 66 VAL B CA 1
ATOM 2695 C C . VAL B 1 66 ? -4.046 -3.272 33.128 1.00 24.00 66 VAL B C 1
ATOM 2696 O O . VAL B 1 66 ? -5.127 -2.714 32.886 1.00 23.68 66 VAL B O 1
ATOM 2700 N N . GLY B 1 67 ? -3.830 -3.969 34.237 1.00 21.86 67 GLY B N 1
ATOM 2701 C CA . GLY B 1 67 ? -4.892 -4.090 35.216 1.00 21.07 67 GLY B CA 1
ATOM 2702 C C . GLY B 1 67 ? -4.436 -4.733 36.506 1.00 20.37 67 GLY B C 1
ATOM 2703 O O . GLY B 1 67 ? -3.320 -5.236 36.604 1.00 20.76 67 GLY B O 1
ATOM 2704 N N . PHE B 1 68 ? -5.317 -4.709 37.497 1.00 21.83 68 PHE B N 1
ATOM 2705 C CA . PHE B 1 68 ? -5.053 -5.292 38.803 1.00 21.41 68 PHE B CA 1
ATOM 2706 C C . PHE B 1 68 ? -6.361 -5.815 39.358 1.00 23.56 68 PHE B C 1
ATOM 2707 O O . PHE B 1 68 ? -7.439 -5.476 38.876 1.00 21.23 68 PHE B O 1
ATOM 2715 N N . ASN B 1 69 ? -6.233 -6.621 40.404 1.00 25.09 69 ASN B N 1
ATOM 2716 C CA . ASN B 1 69 ? -7.364 -7.105 41.179 1.00 26.02 69 ASN B CA 1
ATOM 2717 C C . ASN B 1 69 ? -6.904 -6.521 42.521 1.00 27.10 69 ASN B C 1
ATOM 2718 O O . ASN B 1 69 ? -5.698 -6.453 42.783 1.00 27.67 69 ASN B O 1
ATOM 2723 N N . VAL B 1 70 ? -7.830 -6.079 43.355 1.00 26.25 70 VAL B N 1
ATOM 2724 C CA . VAL B 1 70 ? -7.446 -5.515 44.642 1.00 25.99 70 VAL B CA 1
ATOM 2725 C C . VAL B 1 70 ? -8.035 -6.366 45.754 1.00 26.07 70 VAL B C 1
ATOM 2726 O O . VAL B 1 70 ? -9.227 -6.675 45.734 1.00 26.82 70 VAL B O 1
ATOM 2730 N N . THR B 1 71 ? -7.208 -6.778 46.708 1.00 26.06 71 THR B N 1
ATOM 2731 C CA . THR B 1 71 ? -7.728 -7.566 47.817 1.00 29.00 71 THR B CA 1
ATOM 2732 C C . THR B 1 71 ? -7.339 -6.910 49.151 1.00 29.41 71 THR B C 1
ATOM 2733 O O . THR B 1 71 ? -6.724 -5.841 49.167 1.00 27.97 71 THR B O 1
ATOM 2737 N N . ILE B 1 72 ? -7.717 -7.537 50.263 1.00 30.41 72 ILE B N 1
ATOM 2738 C CA . ILE B 1 72 ? -7.405 -7.006 51.594 1.00 32.18 72 ILE B CA 1
ATOM 2739 C C . ILE B 1 72 ? -5.947 -6.544 51.680 1.00 30.56 72 ILE B C 1
ATOM 2740 O O . ILE B 1 72 ? -5.040 -7.272 51.290 1.00 30.77 72 ILE B O 1
ATOM 2745 N N . PRO B 1 73 ? -5.699 -5.351 52.243 1.00 30.85 73 PRO B N 1
ATOM 2746 C CA . PRO B 1 73 ? -6.640 -4.380 52.819 1.00 31.54 73 PRO B CA 1
ATOM 2747 C C . PRO B 1 73 ? -6.758 -3.091 52.016 1.00 31.97 73 PRO B C 1
ATOM 2748 O O . PRO B 1 73 ? -6.973 -2.023 52.596 1.00 31.47 73 PRO B O 1
ATOM 2752 N N . HIS B 1 74 ? -6.626 -3.179 50.697 1.00 32.89 74 HIS B N 1
ATOM 2753 C CA . HIS B 1 74 ? -6.653 -1.988 49.853 1.00 30.90 74 HIS B CA 1
ATOM 2754 C C . HIS B 1 74 ? -7.947 -1.675 49.118 1.00 32.09 74 HIS B C 1
ATOM 2755 O O . HIS B 1 74 ? -8.037 -0.639 48.445 1.00 34.60 74 HIS B O 1
ATOM 2762 N N . LYS B 1 75 ? -8.942 -2.548 49.235 1.00 31.64 75 LYS B N 1
ATOM 2763 C CA . LYS B 1 75 ? -10.194 -2.357 48.513 1.00 33.20 75 LYS B CA 1
ATOM 2764 C C . LYS B 1 75 ? -10.860 -0.986 48.609 1.00 34.68 75 LYS B C 1
ATOM 2765 O O . LYS B 1 75 ? -11.689 -0.635 47.754 1.00 34.17 75 LYS B O 1
ATOM 2771 N N . ILE B 1 76 ? -10.509 -0.209 49.632 1.00 36.23 76 ILE B N 1
ATOM 2772 C CA . ILE B 1 76 ? -11.102 1.118 49.802 1.00 38.10 76 ILE B CA 1
ATOM 2773 C C . ILE B 1 76 ? -10.080 2.235 49.661 1.00 39.13 76 ILE B C 1
ATOM 2774 O O . ILE B 1 76 ? -10.355 3.272 49.060 1.00 40.42 76 ILE B O 1
ATOM 2779 N N . GLU B 1 77 ? -8.893 2.024 50.208 1.00 41.17 77 GLU B N 1
ATOM 2780 C CA . GLU B 1 77 ? -7.847 3.037 50.131 1.00 41.08 77 GLU B CA 1
ATOM 2781 C C . GLU B 1 77 ? -7.326 3.273 48.711 1.00 40.40 77 GLU B C 1
ATOM 2782 O O . GLU B 1 77 ? -6.731 4.322 48.426 1.00 39.24 77 GLU B O 1
ATOM 2788 N N . ILE B 1 78 ? -7.547 2.306 47.822 1.00 37.60 78 ILE B N 1
ATOM 2789 C CA . ILE B 1 78 ? -7.067 2.442 46.449 1.00 34.88 78 ILE B CA 1
ATOM 2790 C C . ILE B 1 78 ? -7.957 3.377 45.642 1.00 34.76 78 ILE B C 1
ATOM 2791 O O . ILE B 1 78 ? -7.522 3.932 44.629 1.00 36.14 78 ILE B O 1
ATOM 2796 N N . MET B 1 79 ? -9.197 3.555 46.087 1.00 33.64 79 MET B N 1
ATOM 2797 C CA . MET B 1 79 ? -10.139 4.404 45.364 1.00 34.19 79 MET B CA 1
ATOM 2798 C C . MET B 1 79 ? -9.668 5.843 45.165 1.00 34.42 79 MET B C 1
ATOM 2799 O O . MET B 1 79 ? -9.974 6.469 44.149 1.00 32.24 79 MET B O 1
ATOM 2804 N N . LYS B 1 80 ? -8.906 6.364 46.120 1.00 35.80 80 LYS B N 1
ATOM 2805 C CA . LYS B 1 80 ? -8.438 7.741 46.028 1.00 38.69 80 LYS B CA 1
ATOM 2806 C C . LYS B 1 80 ? -7.303 7.955 45.029 1.00 38.46 80 LYS B C 1
ATOM 2807 O O . LYS B 1 80 ? -6.953 9.097 44.718 1.00 38.22 80 LYS B O 1
ATOM 2813 N N . TYR B 1 81 ? -6.726 6.869 44.523 1.00 36.82 81 TYR B N 1
ATOM 2814 C CA . TYR B 1 81 ? -5.634 6.993 43.564 1.00 34.51 81 TYR B CA 1
ATOM 2815 C C . TYR B 1 81 ? -6.065 6.675 42.135 1.00 32.58 81 TYR B C 1
ATOM 2816 O O . TYR B 1 81 ? -5.248 6.713 41.219 1.00 31.31 81 TYR B O 1
ATOM 2825 N N . LEU B 1 82 ? -7.348 6.366 41.958 1.00 31.30 82 LEU B N 1
ATOM 2826 C CA . LEU B 1 82 ? -7.908 6.028 40.650 1.00 29.61 82 LEU B CA 1
ATOM 2827 C C . LEU B 1 82 ? -8.434 7.284 39.972 1.00 31.99 82 LEU B C 1
ATOM 2828 O O . LEU B 1 82 ? -8.727 8.276 40.643 1.00 30.81 82 LEU B O 1
ATOM 2833 N N . ASP B 1 83 ? -8.562 7.235 38.646 1.00 31.35 83 ASP B N 1
ATOM 2834 C CA . ASP B 1 83 ? -9.055 8.380 37.893 1.00 33.09 83 ASP B CA 1
ATOM 2835 C C . ASP B 1 83 ? -10.570 8.361 37.757 1.00 34.66 83 ASP B C 1
ATOM 2836 O O . ASP B 1 83 ? -11.219 9.409 37.799 1.00 33.94 83 ASP B O 1
ATOM 2841 N N . GLU B 1 84 ? -11.129 7.166 37.572 1.00 36.45 84 GLU B N 1
ATOM 2842 C CA . GLU B 1 84 ? -12.576 7.004 37.438 1.00 37.65 84 GLU B CA 1
ATOM 2843 C C . GLU B 1 84 ? -13.017 5.763 38.201 1.00 35.25 84 GLU B C 1
ATOM 2844 O O . GLU B 1 84 ? -12.242 4.834 38.406 1.00 33.91 84 GLU B O 1
ATOM 2850 N N . ILE B 1 85 ? -14.272 5.761 38.618 1.00 34.69 85 ILE B N 1
ATOM 2851 C CA . ILE B 1 85 ? -14.840 4.651 39.357 1.00 36.44 85 ILE B CA 1
ATOM 2852 C C . ILE B 1 85 ? -16.248 4.448 38.835 1.00 36.96 85 ILE B C 1
ATOM 2853 O O . ILE B 1 85 ? -17.046 5.381 38.828 1.00 37.55 85 ILE B O 1
ATOM 2858 N N . ASP B 1 86 ? -16.561 3.240 38.381 1.00 38.84 86 ASP B N 1
ATOM 2859 C CA . ASP B 1 86 ? -17.896 3.002 37.849 1.00 41.20 86 ASP B CA 1
ATOM 2860 C C . ASP B 1 86 ? -18.977 2.961 38.928 1.00 41.31 86 ASP B C 1
ATOM 2861 O O . ASP B 1 86 ? -18.696 2.799 40.124 1.00 38.15 86 ASP B O 1
ATOM 2866 N N . LYS B 1 87 ? -20.212 3.133 38.470 1.00 42.62 87 LYS B N 1
ATOM 2867 C CA . LYS B 1 87 ? -21.412 3.124 39.298 1.00 45.38 87 LYS B CA 1
ATOM 2868 C C . LYS B 1 87 ? -21.356 2.165 40.488 1.00 45.02 87 LYS B C 1
ATOM 2869 O O . LYS B 1 87 ? -21.268 2.596 41.637 1.00 44.05 87 LYS B O 1
ATOM 2875 N N . ASP B 1 88 ? -21.406 0.866 40.205 1.00 45.89 88 ASP B N 1
ATOM 2876 C CA . ASP B 1 88 ? -21.377 -0.156 41.251 1.00 46.35 88 ASP B CA 1
ATOM 2877 C C . ASP B 1 88 ? -20.331 0.070 42.331 1.00 44.63 88 ASP B C 1
ATOM 2878 O O . ASP B 1 88 ? -20.670 0.274 43.496 1.00 45.05 88 ASP B O 1
ATOM 2883 N N . ALA B 1 89 ? -19.061 0.029 41.949 1.00 42.85 89 ALA B N 1
ATOM 2884 C CA . ALA B 1 89 ? -17.988 0.216 42.915 1.00 42.14 89 ALA B CA 1
ATOM 2885 C C . ALA B 1 89 ? -18.191 1.497 43.717 1.00 42.91 89 ALA B C 1
ATOM 2886 O O . ALA B 1 89 ? -17.795 1.586 44.880 1.00 44.38 89 ALA B O 1
ATOM 2888 N N . GLN B 1 90 ? -18.814 2.492 43.101 1.00 43.11 90 GLN B N 1
ATOM 2889 C CA . GLN B 1 90 ? -19.041 3.747 43.797 1.00 44.46 90 GLN B CA 1
ATOM 2890 C C . GLN B 1 90 ? -20.171 3.612 44.824 1.00 43.38 90 GLN B C 1
ATOM 2891 O O . GLN B 1 90 ? -20.103 4.196 45.906 1.00 41.16 90 GLN B O 1
ATOM 2897 N N . LEU B 1 91 ? -21.206 2.847 44.485 1.00 43.91 91 LEU B N 1
ATOM 2898 C CA . LEU B 1 91 ? -22.322 2.633 45.408 1.00 43.68 91 LEU B CA 1
ATOM 2899 C C . LEU B 1 91 ? -21.820 1.736 46.521 1.00 41.48 91 LEU B C 1
ATOM 2900 O O . LEU B 1 91 ? -21.962 2.049 47.700 1.00 40.32 91 LEU B O 1
ATOM 2905 N N . ILE B 1 92 ? -21.215 0.623 46.121 1.00 39.52 92 ILE B N 1
ATOM 2906 C CA . ILE B 1 92 ? -20.669 -0.360 47.048 1.00 37.70 92 ILE B CA 1
ATOM 2907 C C . ILE B 1 92 ? -19.587 0.213 47.961 1.00 37.32 92 ILE B C 1
ATOM 2908 O O . ILE B 1 92 ? -19.455 -0.203 49.112 1.00 37.10 92 ILE B O 1
ATOM 2913 N N . GLY B 1 93 ? -18.805 1.160 47.452 1.00 37.25 93 GLY B N 1
ATOM 2914 C CA . GLY B 1 93 ? -17.760 1.762 48.271 1.00 37.94 93 GLY B CA 1
ATOM 2915 C C . GLY B 1 93 ? -16.458 0.980 48.376 1.00 37.04 93 GLY B C 1
ATOM 2916 O O . GLY B 1 93 ? -15.674 1.179 49.306 1.00 38.21 93 GLY B O 1
ATOM 2917 N N . ALA B 1 94 ? -16.217 0.091 47.421 1.00 36.22 94 ALA B N 1
ATOM 2918 C CA . ALA B 1 94 ? -15.001 -0.715 47.409 1.00 34.37 94 ALA B CA 1
ATOM 2919 C C . ALA B 1 94 ? -14.659 -1.100 45.972 1.00 33.46 94 ALA B C 1
ATOM 2920 O O . ALA B 1 94 ? -15.552 -1.264 45.139 1.00 33.91 94 ALA B O 1
ATOM 2922 N N . VAL B 1 95 ? -13.366 -1.231 45.688 1.00 32.45 95 VAL B N 1
ATOM 2923 C CA . VAL B 1 95 ? -12.877 -1.586 44.354 1.00 29.33 95 VAL B CA 1
ATOM 2924 C C . VAL B 1 95 ? -12.083 -2.879 44.433 1.00 28.44 95 VAL B C 1
ATOM 2925 O O . VAL B 1 95 ? -11.191 -2.995 45.269 1.00 29.08 95 VAL B O 1
ATOM 2929 N N . ASN B 1 96 ? -12.384 -3.845 43.568 1.00 28.05 96 ASN B N 1
ATOM 2930 C CA . ASN B 1 96 ? -11.648 -5.110 43.581 1.00 27.72 96 ASN B CA 1
ATOM 2931 C C . ASN B 1 96 ? -10.976 -5.406 42.227 1.00 28.21 96 ASN B C 1
ATOM 2932 O O . ASN B 1 96 ? -10.183 -6.355 42.110 1.00 25.23 96 ASN B O 1
ATOM 2937 N N . THR B 1 97 ? -11.299 -4.587 41.222 1.00 27.32 97 THR B N 1
ATOM 2938 C CA . THR B 1 97 ? -10.776 -4.737 39.862 1.00 26.13 97 THR B CA 1
ATOM 2939 C C . THR B 1 97 ? -10.438 -3.378 39.239 1.00 27.34 97 THR B C 1
ATOM 2940 O O . THR B 1 97 ? -11.251 -2.453 39.266 1.00 27.21 97 THR B O 1
ATOM 2944 N N . ILE B 1 98 ? -9.246 -3.270 38.656 1.00 26.83 98 ILE B N 1
ATOM 2945 C CA . ILE B 1 98 ? -8.806 -2.029 38.026 1.00 25.45 98 ILE B CA 1
ATOM 2946 C C . ILE B 1 98 ? -8.369 -2.285 36.584 1.00 25.77 98 ILE B C 1
ATOM 2947 O O . ILE B 1 98 ? -7.851 -3.355 36.272 1.00 25.44 98 ILE B O 1
ATOM 2952 N N . LYS B 1 99 ? -8.577 -1.304 35.710 1.00 25.10 99 LYS B N 1
ATOM 2953 C CA . LYS B 1 99 ? -8.154 -1.419 34.319 1.00 26.21 99 LYS B CA 1
ATOM 2954 C C . LYS B 1 99 ? -7.510 -0.099 33.943 1.00 27.06 99 LYS B C 1
ATOM 2955 O O . LYS B 1 99 ? -8.091 0.950 34.201 1.00 25.91 99 LYS B O 1
ATOM 2961 N N . ILE B 1 100 ? -6.307 -0.150 33.365 1.00 28.64 100 ILE B N 1
ATOM 2962 C CA . ILE B 1 100 ? -5.588 1.055 32.940 1.00 32.87 100 ILE B CA 1
ATOM 2963 C C . ILE B 1 100 ? -5.800 1.178 31.431 1.00 35.70 100 ILE B C 1
ATOM 2964 O O . ILE B 1 100 ? -5.325 0.341 30.653 1.00 35.87 100 ILE B O 1
ATOM 2969 N N . GLU B 1 101 ? -6.499 2.235 31.029 1.00 36.90 101 GLU B N 1
ATOM 2970 C CA . GLU B 1 101 ? -6.849 2.457 29.631 1.00 40.35 101 GLU B CA 1
ATOM 2971 C C . GLU B 1 101 ? -6.688 3.929 29.245 1.00 40.83 101 GLU B C 1
ATOM 2972 O O . GLU B 1 101 ? -7.245 4.813 29.902 1.00 41.09 101 GLU B O 1
ATOM 2978 N N . ASP B 1 102 ? -5.939 4.192 28.178 1.00 40.68 102 ASP B N 1
ATOM 2979 C CA . ASP B 1 102 ? -5.714 5.565 27.732 1.00 39.99 102 ASP B CA 1
ATOM 2980 C C . ASP B 1 102 ? -5.082 6.378 28.863 1.00 38.68 102 ASP B C 1
ATOM 2981 O O . ASP B 1 102 ? -5.516 7.495 29.147 1.00 39.26 102 ASP B O 1
ATOM 2986 N N . GLY B 1 103 ? -4.062 5.804 29.501 1.00 36.13 103 GLY B N 1
ATOM 2987 C CA . GLY B 1 103 ? -3.379 6.472 30.598 1.00 34.30 103 GLY B CA 1
ATOM 2988 C C . GLY B 1 103 ? -4.303 6.789 31.761 1.00 33.13 103 GLY B C 1
ATOM 2989 O O . GLY B 1 103 ? -3.968 7.579 32.647 1.00 32.45 103 GLY B O 1
ATOM 2990 N N . LYS B 1 104 ? -5.455 6.129 31.764 1.00 32.63 104 LYS B N 1
ATOM 2991 C CA . LYS B 1 104 ? -6.493 6.320 32.772 1.00 32.64 104 LYS B CA 1
ATOM 2992 C C . LYS B 1 104 ? -6.766 5.048 33.602 1.00 33.00 104 LYS B C 1
ATOM 2993 O O . LYS B 1 104 ? -7.006 3.970 33.040 1.00 31.38 104 LYS B O 1
ATOM 2999 N N . ALA B 1 105 ? -6.727 5.170 34.932 1.00 31.61 105 ALA B N 1
ATOM 3000 C CA . ALA B 1 105 ? -6.994 4.032 35.818 1.00 31.58 105 ALA B CA 1
ATOM 3001 C C . ALA B 1 105 ? -8.478 4.014 36.221 1.00 30.86 105 ALA B C 1
ATOM 3002 O O . ALA B 1 105 ? -8.998 4.992 36.749 1.00 32.69 105 ALA B O 1
ATOM 3004 N N . ILE B 1 106 ? -9.158 2.898 35.988 1.00 29.64 106 ILE B N 1
ATOM 3005 C CA . ILE B 1 106 ? -10.580 2.813 36.305 1.00 28.69 106 ILE B CA 1
ATOM 3006 C C . ILE B 1 106 ? -10.894 1.732 37.319 1.00 28.18 106 ILE B C 1
ATOM 3007 O O . ILE B 1 106 ? -10.419 0.611 37.199 1.00 30.78 106 ILE B O 1
ATOM 3012 N N . GLY B 1 107 ? -11.707 2.069 38.316 1.00 28.14 107 GLY B N 1
ATOM 3013 C CA . GLY B 1 107 ? -12.060 1.095 39.335 1.00 28.21 107 GLY B CA 1
ATOM 3014 C C . GLY B 1 107 ? -13.390 0.405 39.104 1.00 27.82 107 GLY B C 1
ATOM 3015 O O . GLY B 1 107 ? -14.377 1.042 38.724 1.00 28.25 107 GLY B O 1
ATOM 3016 N N . TYR B 1 108 ? -13.417 -0.902 39.346 1.00 27.89 108 TYR B N 1
ATOM 3017 C CA . TYR B 1 108 ? -14.625 -1.710 39.190 1.00 28.34 108 TYR B CA 1
ATOM 3018 C C . TYR B 1 108 ? -14.787 -2.586 40.419 1.00 27.84 108 TYR B C 1
ATOM 3019 O O . TYR B 1 108 ? -13.862 -2.706 41.228 1.00 30.03 108 TYR B O 1
ATOM 3028 N N . ASN B 1 109 ? -15.963 -3.191 40.563 1.00 26.68 109 ASN B N 1
ATOM 3029 C CA . ASN B 1 109 ? -16.218 -4.115 41.666 1.00 27.45 109 ASN B CA 1
ATOM 3030 C C . ASN B 1 109 ? -17.055 -5.277 41.150 1.00 27.01 109 ASN B C 1
ATOM 3031 O O . ASN B 1 109 ? -18.257 -5.146 40.923 1.00 27.21 109 ASN B O 1
ATOM 3036 N N . THR B 1 110 ? -16.415 -6.425 40.979 1.00 28.25 110 THR B N 1
ATOM 3037 C CA . THR B 1 110 ? -17.097 -7.590 40.442 1.00 27.18 110 THR B CA 1
ATOM 3038 C C . THR B 1 110 ? -17.556 -8.576 41.505 1.00 27.31 110 THR B C 1
ATOM 3039 O O . THR B 1 110 ? -18.182 -9.588 41.192 1.00 29.09 110 THR B O 1
ATOM 3043 N N . ASP B 1 111 ? -17.263 -8.269 42.762 1.00 27.62 111 ASP B N 1
ATOM 3044 C CA . ASP B 1 111 ? -17.642 -9.133 43.881 1.00 29.56 111 ASP B CA 1
ATOM 3045 C C . ASP B 1 111 ? -19.140 -9.389 43.969 1.00 28.79 111 ASP B C 1
ATOM 3046 O O . ASP B 1 111 ? -19.578 -10.539 44.018 1.00 27.51 111 ASP B O 1
ATOM 3051 N N . GLY B 1 112 ? -19.919 -8.312 43.986 1.00 28.57 112 GLY B N 1
ATOM 3052 C CA . GLY B 1 112 ? -21.359 -8.447 44.086 1.00 31.53 112 GLY B CA 1
ATOM 3053 C C . GLY B 1 112 ? -21.957 -9.302 42.994 1.00 32.42 112 GLY B C 1
ATOM 3054 O O . GLY B 1 112 ? -22.653 -10.288 43.261 1.00 32.97 112 GLY B O 1
ATOM 3055 N N . ILE B 1 113 ? -21.688 -8.908 41.755 1.00 32.24 113 ILE B N 1
ATOM 3056 C CA . ILE B 1 113 ? -22.177 -9.616 40.580 1.00 33.17 113 ILE B CA 1
ATOM 3057 C C . ILE B 1 113 ? -21.714 -11.069 40.662 1.00 30.70 113 ILE B C 1
ATOM 3058 O O . ILE B 1 113 ? -22.490 -11.999 40.412 1.00 29.17 113 ILE B O 1
ATOM 3063 N N . GLY B 1 114 ? -20.449 -11.255 41.032 1.00 29.68 114 GLY B N 1
ATOM 3064 C CA . GLY B 1 114 ? -19.891 -12.592 41.154 1.00 29.38 114 GLY B CA 1
ATOM 3065 C C . GLY B 1 114 ? -20.698 -13.474 42.085 1.00 28.29 114 GLY B C 1
ATOM 3066 O O . GLY B 1 114 ? -20.999 -14.623 41.765 1.00 30.00 114 GLY B O 1
ATOM 3067 N N . ALA B 1 115 ? -21.066 -12.933 43.238 1.00 27.74 115 ALA B N 1
ATOM 3068 C CA . ALA B 1 115 ? -21.847 -13.688 44.210 1.00 26.86 115 ALA B CA 1
ATOM 3069 C C . ALA B 1 115 ? -23.227 -14.043 43.679 1.00 26.45 115 ALA B C 1
ATOM 3070 O O . ALA B 1 115 ? -23.703 -15.154 43.896 1.00 27.96 115 ALA B O 1
ATOM 3072 N N . ARG B 1 116 ? -23.883 -13.114 42.989 1.00 27.55 116 ARG B N 1
ATOM 3073 C CA . ARG B 1 116 ? -25.211 -13.420 42.458 1.00 27.82 116 ARG B CA 1
ATOM 3074 C C . ARG B 1 116 ? -25.145 -14.514 41.401 1.00 29.02 116 ARG B C 1
ATOM 3075 O O . ARG B 1 116 ? -25.953 -15.452 41.429 1.00 28.84 116 ARG B O 1
ATOM 3083 N N . MET B 1 117 ? -24.190 -14.403 40.472 1.00 29.23 117 MET B N 1
ATOM 3084 C CA . MET B 1 117 ? -24.052 -15.412 39.417 1.00 29.04 117 MET B CA 1
ATOM 3085 C C . MET B 1 117 ? -23.834 -16.787 40.048 1.00 29.69 117 MET B C 1
ATOM 3086 O O . MET B 1 117 ? -24.483 -17.770 39.672 1.00 31.00 117 MET B O 1
ATOM 3091 N N . ALA B 1 118 ? -22.913 -16.856 41.004 1.00 28.86 118 ALA B N 1
ATOM 3092 C CA . ALA B 1 118 ? -22.611 -18.114 41.684 1.00 29.48 118 ALA B CA 1
ATOM 3093 C C . ALA B 1 118 ? -23.829 -18.655 42.437 1.00 29.89 118 ALA B C 1
ATOM 3094 O O . ALA B 1 118 ? -24.037 -19.863 42.523 1.00 28.26 118 ALA B O 1
ATOM 3096 N N . LEU B 1 119 ? -24.628 -17.755 42.993 1.00 29.95 119 LEU B N 1
ATOM 3097 C CA . LEU B 1 119 ? -25.810 -18.166 43.726 1.00 30.79 119 LEU B CA 1
ATOM 3098 C C . LEU B 1 119 ? -26.919 -18.541 42.754 1.00 31.20 119 LEU B C 1
ATOM 3099 O O . LEU B 1 119 ? -27.600 -19.554 42.932 1.00 29.04 119 LEU B O 1
ATOM 3104 N N . GLU B 1 120 ? -27.100 -17.728 41.718 1.00 31.42 120 GLU B N 1
ATOM 3105 C CA . GLU B 1 120 ? -28.150 -17.996 40.746 1.00 33.86 120 GLU B CA 1
ATOM 3106 C C . GLU B 1 120 ? -27.902 -19.222 39.867 1.00 35.00 120 GLU B C 1
ATOM 3107 O O . GLU B 1 120 ? -28.849 -19.882 39.437 1.00 35.62 120 GLU B O 1
ATOM 3113 N N . GLU B 1 121 ? -26.643 -19.542 39.603 1.00 35.62 121 GLU B N 1
ATOM 3114 C CA . GLU B 1 121 ? -26.345 -20.709 38.779 1.00 38.48 121 GLU B CA 1
ATOM 3115 C C . GLU B 1 121 ? -26.718 -21.963 39.555 1.00 37.86 121 GLU B C 1
ATOM 3116 O O . GLU B 1 121 ? -27.080 -22.997 38.984 1.00 36.20 121 GLU B O 1
ATOM 3122 N N . GLU B 1 122 ? -26.628 -21.841 40.872 1.00 37.00 122 GLU B N 1
ATOM 3123 C CA . GLU B 1 122 ? -26.894 -22.930 41.787 1.00 37.16 122 GLU B CA 1
ATOM 3124 C C . GLU B 1 122 ? -28.375 -23.109 42.125 1.00 36.55 122 GLU B C 1
ATOM 3125 O O . GLU B 1 122 ? -28.848 -24.240 42.249 1.00 36.83 122 GLU B O 1
ATOM 3131 N N . ILE B 1 123 ? -29.118 -22.014 42.268 1.00 33.43 123 ILE B N 1
ATOM 3132 C CA . ILE B 1 123 ? -30.529 -22.135 42.614 1.00 34.69 123 ILE B CA 1
ATOM 3133 C C . ILE B 1 123 ? -31.499 -21.292 41.781 1.00 35.27 123 ILE B C 1
ATOM 3134 O O . ILE B 1 123 ? -32.639 -21.085 42.184 1.00 36.49 123 ILE B O 1
ATOM 3139 N N . GLY B 1 124 ? -31.062 -20.805 40.626 1.00 37.02 124 GLY B N 1
ATOM 3140 C CA . GLY B 1 124 ? -31.949 -19.997 39.806 1.00 38.73 124 GLY B CA 1
ATOM 3141 C C . GLY B 1 124 ? -32.026 -18.567 40.300 1.00 40.17 124 GLY B C 1
ATOM 3142 O O . GLY B 1 124 ? -31.328 -18.199 41.241 1.00 40.28 124 GLY B O 1
ATOM 3143 N N . ARG B 1 125 ? -32.874 -17.757 39.674 1.00 42.03 125 ARG B N 1
ATOM 3144 C CA . ARG B 1 125 ? -33.014 -16.356 40.062 1.00 44.41 125 ARG B CA 1
ATOM 3145 C C . ARG B 1 125 ? -33.251 -16.176 41.552 1.00 43.40 125 ARG B C 1
ATOM 3146 O O . ARG B 1 125 ? -33.999 -16.931 42.171 1.00 45.17 125 ARG B O 1
ATOM 3154 N N . VAL B 1 126 ? -32.603 -15.167 42.121 1.00 42.19 126 VAL B N 1
ATOM 3155 C CA . VAL B 1 126 ? -32.744 -14.864 43.538 1.00 41.00 126 VAL B CA 1
ATOM 3156 C C . VAL B 1 126 ? -33.411 -13.497 43.612 1.00 41.13 126 VAL B C 1
ATOM 3157 O O . VAL B 1 126 ? -32.767 -12.464 43.410 1.00 40.62 126 VAL B O 1
ATOM 3161 N N . LYS B 1 127 ? -34.706 -13.506 43.908 1.00 41.59 127 LYS B N 1
ATOM 3162 C CA . LYS B 1 127 ? -35.496 -12.291 43.970 1.00 41.23 127 LYS B CA 1
ATOM 3163 C C . LYS B 1 127 ? -36.670 -12.472 44.922 1.00 41.46 127 LYS B C 1
ATOM 3164 O O . LYS B 1 127 ? -37.313 -13.520 44.928 1.00 40.22 127 LYS B O 1
ATOM 3170 N N . ASP B 1 128 ? -36.945 -11.444 45.720 1.00 40.85 128 ASP B N 1
ATOM 3171 C CA . ASP B 1 128 ? -38.049 -11.462 46.675 1.00 41.82 128 ASP B CA 1
ATOM 3172 C C . ASP B 1 128 ? -37.858 -12.519 47.739 1.00 40.39 128 ASP B C 1
ATOM 3173 O O . ASP B 1 128 ? -38.801 -13.219 48.098 1.00 40.57 128 ASP B O 1
ATOM 3178 N N . LYS B 1 129 ? -36.636 -12.635 48.242 1.00 37.72 129 LYS B N 1
ATOM 3179 C CA . LYS B 1 129 ? -36.343 -13.616 49.272 1.00 35.96 129 LYS B CA 1
ATOM 3180 C C . LYS B 1 129 ? -35.729 -12.957 50.487 1.00 34.87 129 LYS B C 1
ATOM 3181 O O . LYS B 1 129 ? -35.307 -11.797 50.427 1.00 33.38 129 LYS B O 1
ATOM 3187 N N . ASN B 1 130 ? -35.702 -13.692 51.598 1.00 34.98 130 ASN B N 1
ATOM 3188 C CA . ASN B 1 130 ? -35.110 -13.182 52.836 1.00 33.41 130 ASN B CA 1
ATOM 3189 C C . ASN B 1 130 ? -33.718 -13.756 52.919 1.00 29.83 130 ASN B C 1
ATOM 3190 O O . ASN B 1 130 ? -33.534 -14.968 52.970 1.00 29.31 130 ASN B O 1
ATOM 3195 N N . ILE B 1 131 ? -32.735 -12.876 52.962 1.00 29.55 131 ILE B N 1
ATOM 3196 C CA . ILE B 1 131 ? -31.359 -13.312 52.996 1.00 28.62 131 ILE B CA 1
ATOM 3197 C C . ILE B 1 131 ? -30.594 -12.665 54.126 1.00 28.97 131 ILE B C 1
ATOM 3198 O O . ILE B 1 131 ? -30.708 -11.465 54.353 1.00 28.23 131 ILE B O 1
ATOM 3203 N N . VAL B 1 132 ? -29.807 -13.473 54.828 1.00 29.48 132 VAL B N 1
ATOM 3204 C CA . VAL B 1 132 ? -28.974 -12.966 55.903 1.00 30.49 132 VAL B CA 1
ATOM 3205 C C . VAL B 1 132 ? -27.516 -13.012 55.440 1.00 29.60 132 VAL B C 1
ATOM 3206 O O . VAL B 1 132 ? -27.040 -14.014 54.907 1.00 27.98 132 VAL B O 1
ATOM 3210 N N . ILE B 1 133 ? -26.816 -11.913 55.635 1.00 31.11 133 ILE B N 1
ATOM 3211 C CA . ILE B 1 133 ? -25.420 -11.845 55.266 1.00 32.97 133 ILE B CA 1
ATOM 3212 C C . ILE B 1 133 ? -24.627 -11.632 56.552 1.00 34.67 133 ILE B C 1
ATOM 3213 O O . ILE B 1 133 ? -24.835 -10.651 57.272 1.00 34.75 133 ILE B O 1
ATOM 3218 N N . TYR B 1 134 ? -23.750 -12.582 56.854 1.00 36.05 134 TYR B N 1
ATOM 3219 C CA . TYR B 1 134 ? -22.913 -12.524 58.051 1.00 36.65 134 TYR B CA 1
ATOM 3220 C C . TYR B 1 134 ? -21.610 -11.809 57.755 1.00 36.00 134 TYR B C 1
ATOM 3221 O O . TYR B 1 134 ? -20.753 -12.347 57.059 1.00 36.38 134 TYR B O 1
ATOM 3230 N N . GLY B 1 135 ? -21.467 -10.594 58.279 1.00 37.42 135 GLY B N 1
ATOM 3231 C CA . GLY B 1 135 ? -20.260 -9.825 58.045 1.00 37.51 135 GLY B CA 1
ATOM 3232 C C . GLY B 1 135 ? -20.549 -8.419 57.552 1.00 38.23 135 GLY B C 1
ATOM 3233 O O . GLY B 1 135 ? -21.696 -8.093 57.243 1.00 37.29 135 GLY B O 1
ATOM 3234 N N . ALA B 1 136 ? -19.509 -7.589 57.474 1.00 39.81 136 ALA B N 1
ATOM 3235 C CA . ALA B 1 136 ? -19.656 -6.208 57.028 1.00 42.19 136 ALA B CA 1
ATOM 3236 C C . ALA B 1 136 ? -18.416 -5.662 56.312 1.00 43.48 136 ALA B C 1
ATOM 3237 O O . ALA B 1 136 ? -18.265 -4.446 56.171 1.00 45.26 136 ALA B O 1
ATOM 3239 N N . GLY B 1 137 ? -17.538 -6.553 55.858 1.00 43.77 137 GLY B N 1
ATOM 3240 C CA . GLY B 1 137 ? -16.337 -6.121 55.161 1.00 43.70 137 GLY B CA 1
ATOM 3241 C C . GLY B 1 137 ? -16.605 -5.730 53.717 1.00 44.00 137 GLY B C 1
ATOM 3242 O O . GLY B 1 137 ? -17.743 -5.416 53.357 1.00 44.63 137 GLY B O 1
ATOM 3243 N N . GLY B 1 138 ? -15.566 -5.748 52.885 1.00 43.28 138 GLY B N 1
ATOM 3244 C CA . GLY B 1 138 ? -15.732 -5.386 51.485 1.00 40.97 138 GLY B CA 1
ATOM 3245 C C . GLY B 1 138 ? -16.665 -6.342 50.761 1.00 40.36 138 GLY B C 1
ATOM 3246 O O . GLY B 1 138 ? -17.496 -5.923 49.944 1.00 39.99 138 GLY B O 1
ATOM 3247 N N . ALA B 1 139 ? -16.528 -7.632 51.063 1.00 39.00 139 ALA B N 1
ATOM 3248 C CA . ALA B 1 139 ? -17.358 -8.664 50.446 1.00 39.31 139 ALA B CA 1
ATOM 3249 C C . ALA B 1 139 ? -18.824 -8.475 50.841 1.00 38.72 139 ALA B C 1
ATOM 3250 O O . ALA B 1 139 ? -19.709 -8.382 49.981 1.00 38.65 139 ALA B O 1
ATOM 3252 N N . ALA B 1 140 ? -19.072 -8.413 52.145 1.00 36.74 140 ALA B N 1
ATOM 3253 C CA . ALA B 1 140 ? -20.423 -8.226 52.641 1.00 36.25 140 ALA B CA 1
ATOM 3254 C C . ALA B 1 140 ? -21.047 -7.039 51.935 1.00 35.78 140 ALA B C 1
ATOM 3255 O O . ALA B 1 140 ? -22.198 -7.099 51.513 1.00 35.75 140 ALA B O 1
ATOM 3257 N N . ARG B 1 141 ? -20.280 -5.958 51.803 1.00 37.67 141 ARG B N 1
ATOM 3258 C CA . ARG B 1 141 ? -20.763 -4.750 51.141 1.00 37.26 141 ARG B CA 1
ATOM 3259 C C . ARG B 1 141 ? -21.215 -5.055 49.726 1.00 37.85 141 ARG B C 1
ATOM 3260 O O . ARG B 1 141 ? -22.354 -4.774 49.356 1.00 38.32 141 ARG B O 1
ATOM 3268 N N . ALA B 1 142 ? -20.317 -5.642 48.938 1.00 35.98 142 ALA B N 1
ATOM 3269 C CA . ALA B 1 142 ? -20.621 -5.967 47.553 1.00 33.92 142 ALA B CA 1
ATOM 3270 C C . ALA B 1 142 ? -21.850 -6.862 47.413 1.00 33.27 142 ALA B C 1
ATOM 3271 O O . ALA B 1 142 ? -22.773 -6.556 46.646 1.00 30.48 142 ALA B O 1
ATOM 3273 N N . VAL B 1 143 ? -21.859 -7.967 48.154 1.00 32.20 143 VAL B N 1
ATOM 3274 C CA . VAL B 1 143 ? -22.964 -8.912 48.093 1.00 32.91 143 VAL B CA 1
ATOM 3275 C C . VAL B 1 143 ? -24.254 -8.320 48.649 1.00 33.07 143 VAL B C 1
ATOM 3276 O O . VAL B 1 143 ? -25.331 -8.517 48.079 1.00 32.00 143 VAL B O 1
ATOM 3280 N N . ALA B 1 144 ? -24.152 -7.588 49.753 1.00 31.80 144 ALA B N 1
ATOM 3281 C CA . ALA B 1 144 ? -25.343 -6.980 50.344 1.00 33.22 144 ALA B CA 1
ATOM 3282 C C . ALA B 1 144 ? -25.957 -5.970 49.376 1.00 33.05 144 ALA B C 1
ATOM 3283 O O . ALA B 1 144 ? -27.167 -5.997 49.122 1.00 33.27 144 ALA B O 1
ATOM 3285 N N . PHE B 1 145 ? -25.125 -5.085 48.829 1.00 33.62 145 PHE B N 1
ATOM 3286 C CA . PHE B 1 145 ? -25.608 -4.081 47.891 1.00 34.22 145 PHE B CA 1
ATOM 3287 C C . PHE B 1 145 ? -26.259 -4.697 46.668 1.00 34.49 145 PHE B C 1
ATOM 3288 O O . PHE B 1 145 ? -27.281 -4.203 46.190 1.00 36.43 145 PHE B O 1
ATOM 3296 N N . GLU B 1 146 ? -25.667 -5.775 46.159 1.00 32.81 146 GLU B N 1
ATOM 3297 C CA . GLU B 1 146 ? -26.186 -6.443 44.968 1.00 31.45 146 GLU B CA 1
ATOM 3298 C C . GLU B 1 146 ? -27.490 -7.217 45.176 1.00 31.84 146 GLU B C 1
ATOM 3299 O O . GLU B 1 146 ? -28.388 -7.177 44.331 1.00 30.40 146 GLU B O 1
ATOM 3305 N N . LEU B 1 147 ? -27.598 -7.938 46.286 1.00 32.36 147 LEU B N 1
ATOM 3306 C CA . LEU B 1 147 ? -28.804 -8.716 46.527 1.00 32.93 147 LEU B CA 1
ATOM 3307 C C . LEU B 1 147 ? -29.924 -7.861 47.105 1.00 34.22 147 LEU B C 1
ATOM 3308 O O . LEU B 1 147 ? -31.095 -8.218 47.002 1.00 35.59 147 LEU B O 1
ATOM 3313 N N . ALA B 1 148 ? -29.558 -6.727 47.699 1.00 37.45 148 ALA B N 1
ATOM 3314 C CA . ALA B 1 148 ? -30.533 -5.806 48.284 1.00 39.08 148 ALA B CA 1
ATOM 3315 C C . ALA B 1 148 ? -31.335 -5.126 47.182 1.00 40.80 148 ALA B C 1
ATOM 3316 O O . ALA B 1 148 ? -32.353 -4.484 47.448 1.00 42.12 148 ALA B O 1
ATOM 3318 N N . LYS B 1 149 ? -30.869 -5.262 45.944 1.00 41.56 149 LYS B N 1
ATOM 3319 C CA . LYS B 1 149 ? -31.548 -4.651 44.811 1.00 42.21 149 LYS B CA 1
ATOM 3320 C C . LYS B 1 149 ? -32.925 -5.265 44.574 1.00 42.33 149 LYS B C 1
ATOM 3321 O O . LYS B 1 149 ? -33.823 -4.600 44.055 1.00 42.29 149 LYS B O 1
ATOM 3327 N N . ASP B 1 150 ? -33.099 -6.527 44.954 1.00 41.50 150 ASP B N 1
ATOM 3328 C CA . ASP B 1 150 ? -34.381 -7.186 44.734 1.00 40.37 150 ASP B CA 1
ATOM 3329 C C . ASP B 1 150 ? -34.741 -8.260 45.757 1.00 38.69 150 ASP B C 1
ATOM 3330 O O . ASP B 1 150 ? -35.582 -9.116 45.484 1.00 37.41 150 ASP B O 1
ATOM 3335 N N . ASN B 1 151 ? -34.106 -8.222 46.925 1.00 36.25 151 ASN B N 1
ATOM 3336 C CA . ASN B 1 151 ? -34.382 -9.195 47.980 1.00 35.69 151 ASN B CA 1
ATOM 3337 C C . ASN B 1 151 ? -34.387 -8.485 49.335 1.00 35.68 151 ASN B C 1
ATOM 3338 O O . ASN B 1 151 ? -33.901 -7.351 49.461 1.00 33.66 151 ASN B O 1
ATOM 3343 N N . ASN B 1 152 ? -34.936 -9.145 50.352 1.00 34.29 152 ASN B N 1
ATOM 3344 C CA . ASN B 1 152 ? -34.939 -8.562 51.691 1.00 32.98 152 ASN B CA 1
ATOM 3345 C C . ASN B 1 152 ? -33.679 -9.071 52.348 1.00 31.40 152 ASN B C 1
ATOM 3346 O O . ASN B 1 152 ? -33.484 -10.282 52.440 1.00 31.62 152 ASN B O 1
ATOM 3351 N N . ILE B 1 153 ? -32.825 -8.170 52.807 1.00 29.77 153 ILE B N 1
ATOM 3352 C CA . ILE B 1 153 ? -31.599 -8.619 53.436 1.00 33.15 153 ILE B CA 1
ATOM 3353 C C . ILE B 1 153 ? -31.471 -8.181 54.876 1.00 34.83 153 ILE B C 1
ATOM 3354 O O . ILE B 1 153 ? -32.110 -7.222 55.310 1.00 35.12 153 ILE B O 1
ATOM 3359 N N . ILE B 1 154 ? -30.641 -8.909 55.614 1.00 35.28 154 ILE B N 1
ATOM 3360 C CA . ILE B 1 154 ? -30.371 -8.605 57.008 1.00 36.09 154 ILE B CA 1
ATOM 3361 C C . ILE B 1 154 ? -28.869 -8.758 57.223 1.00 37.61 154 ILE B C 1
ATOM 3362 O O . ILE B 1 154 ? -28.312 -9.851 57.072 1.00 34.83 154 ILE B O 1
ATOM 3367 N N . ILE B 1 155 ? -28.219 -7.652 57.571 1.00 39.64 155 ILE B N 1
ATOM 3368 C CA . ILE B 1 155 ? -26.782 -7.648 57.803 1.00 40.86 155 ILE B CA 1
ATOM 3369 C C . ILE B 1 155 ? -26.483 -7.968 59.264 1.00 42.39 155 ILE B C 1
ATOM 3370 O O . ILE B 1 155 ? -26.785 -7.169 60.154 1.00 41.61 155 ILE B O 1
ATOM 3375 N N . ALA B 1 156 ? -25.893 -9.138 59.503 1.00 43.75 156 ALA B N 1
ATOM 3376 C CA . ALA B 1 156 ? -25.547 -9.580 60.852 1.00 44.88 156 ALA B CA 1
ATOM 3377 C C . ALA B 1 156 ? -24.033 -9.490 61.059 1.00 47.46 156 ALA B C 1
ATOM 3378 O O . ALA B 1 156 ? -23.266 -10.041 60.267 1.00 48.87 156 ALA B O 1
ATOM 3380 N N . ASN B 1 157 ? -23.595 -8.808 62.116 1.00 49.04 157 ASN B N 1
ATOM 3381 C CA . ASN B 1 157 ? -22.161 -8.658 62.370 1.00 51.65 157 ASN B CA 1
ATOM 3382 C C . ASN B 1 157 ? -21.832 -8.595 63.855 1.00 52.88 157 ASN B C 1
ATOM 3383 O O . ASN B 1 157 ? -22.667 -8.184 64.660 1.00 53.59 157 ASN B O 1
ATOM 3388 N N . ARG B 1 158 ? -20.612 -8.981 64.222 1.00 54.54 158 ARG B N 1
ATOM 3389 C CA . ARG B 1 158 ? -20.225 -8.940 65.631 1.00 56.94 158 ARG B CA 1
ATOM 3390 C C . ARG B 1 158 ? -20.263 -7.495 66.131 1.00 57.62 158 ARG B C 1
ATOM 3391 O O . ARG B 1 158 ? -20.617 -7.237 67.283 1.00 58.92 158 ARG B O 1
ATOM 3399 N N . THR B 1 159 ? -19.908 -6.559 65.254 1.00 57.61 159 THR B N 1
ATOM 3400 C CA . THR B 1 159 ? -19.924 -5.135 65.582 1.00 57.29 159 THR B CA 1
ATOM 3401 C C . THR B 1 159 ? -21.252 -4.578 65.079 1.00 57.67 159 THR B C 1
ATOM 3402 O O . THR B 1 159 ? -21.314 -3.929 64.035 1.00 58.72 159 THR B O 1
ATOM 3406 N N . VAL B 1 160 ? -22.313 -4.837 65.833 1.00 57.65 160 VAL B N 1
ATOM 3407 C CA . VAL B 1 160 ? -23.653 -4.404 65.455 1.00 58.85 160 VAL B CA 1
ATOM 3408 C C . VAL B 1 160 ? -23.788 -3.039 64.783 1.00 59.69 160 VAL B C 1
ATOM 3409 O O . VAL B 1 160 ? -24.232 -2.962 63.640 1.00 60.35 160 VAL B O 1
ATOM 3413 N N . GLU B 1 161 ? -23.429 -1.962 65.475 1.00 60.59 161 GLU B N 1
ATOM 3414 C CA . GLU B 1 161 ? -23.566 -0.639 64.874 1.00 60.61 161 GLU B CA 1
ATOM 3415 C C . GLU B 1 161 ? -22.882 -0.572 63.517 1.00 59.21 161 GLU B C 1
ATOM 3416 O O . GLU B 1 161 ? -23.329 0.148 62.624 1.00 57.71 161 GLU B O 1
ATOM 3422 N N . LYS B 1 162 ? -21.800 -1.328 6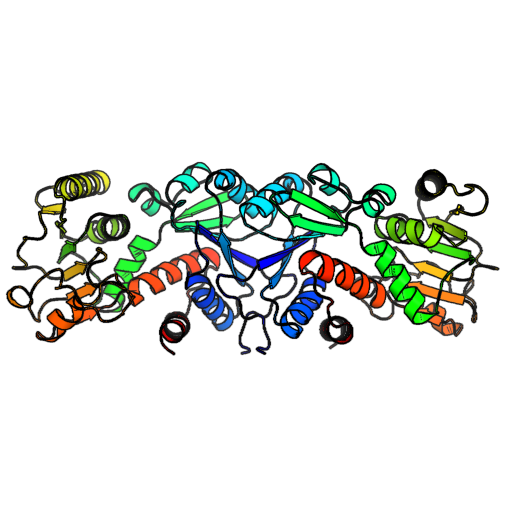3.361 1.00 58.67 162 LYS B N 1
ATOM 3423 C CA . LYS B 1 162 ? -21.086 -1.355 62.089 1.00 58.59 162 LYS B CA 1
ATOM 3424 C C . LYS B 1 162 ? -22.026 -1.933 61.033 1.00 57.72 162 LYS B C 1
ATOM 3425 O O . LYS B 1 162 ? -22.009 -1.511 59.875 1.00 57.72 162 LYS B O 1
ATOM 3431 N N . ALA B 1 163 ? -22.845 -2.899 61.447 1.00 56.33 163 ALA B N 1
ATOM 3432 C CA . ALA B 1 163 ? -23.817 -3.531 60.558 1.00 54.82 163 ALA B CA 1
ATOM 3433 C C . ALA B 1 163 ? -25.008 -2.595 60.383 1.00 53.97 163 ALA B C 1
ATOM 3434 O O . ALA B 1 163 ? -25.646 -2.582 59.329 1.00 53.15 163 ALA B O 1
ATOM 3436 N N . GLU B 1 164 ? -25.312 -1.821 61.424 1.00 53.54 164 GLU B N 1
ATOM 3437 C CA . GLU B 1 164 ? -26.418 -0.872 61.358 1.00 54.29 164 GLU B CA 1
ATOM 3438 C C . GLU B 1 164 ? -26.048 0.190 60.334 1.00 54.11 164 GLU B C 1
ATOM 3439 O O . GLU B 1 164 ? -26.862 0.579 59.491 1.00 54.01 164 GLU B O 1
ATOM 3445 N N . ALA B 1 165 ? -24.805 0.647 60.416 1.00 54.06 165 ALA B N 1
ATOM 3446 C CA . ALA B 1 165 ? -24.297 1.661 59.508 1.00 55.08 165 ALA B CA 1
ATOM 3447 C C . ALA B 1 165 ? -24.463 1.213 58.061 1.00 55.52 165 ALA B C 1
ATOM 3448 O O . ALA B 1 165 ? -24.989 1.959 57.228 1.00 55.82 165 ALA B O 1
ATOM 3450 N N . LEU B 1 166 ? -24.028 -0.011 57.770 1.00 54.89 166 LEU B N 1
ATOM 3451 C CA . LEU B 1 166 ? -24.110 -0.547 56.415 1.00 55.31 166 LEU B CA 1
ATOM 3452 C C . LEU B 1 166 ? -25.544 -0.668 55.918 1.00 55.14 166 LEU B C 1
ATOM 3453 O O . LEU B 1 166 ? -25.828 -0.384 54.752 1.00 55.43 166 LEU B O 1
ATOM 3458 N N . ALA B 1 167 ? -26.446 -1.080 56.804 1.00 54.53 167 ALA B N 1
ATOM 3459 C CA . ALA B 1 167 ? -27.854 -1.231 56.447 1.00 54.35 167 ALA B CA 1
ATOM 3460 C C . ALA B 1 167 ? -28.467 0.105 56.018 1.00 54.34 167 ALA B C 1
ATOM 3461 O O . ALA B 1 167 ? -29.152 0.186 54.990 1.00 52.39 167 ALA B O 1
ATOM 3463 N N . LYS B 1 168 ? -28.219 1.147 56.812 1.00 54.62 168 LYS B N 1
ATOM 3464 C CA . LYS B 1 168 ? -28.737 2.484 56.518 1.00 54.42 168 LYS B CA 1
ATOM 3465 C C . LYS B 1 168 ? -28.211 2.967 55.174 1.00 53.33 168 LYS B C 1
ATOM 3466 O O . LYS B 1 168 ? -28.962 3.499 54.351 1.00 51.57 168 LYS B O 1
ATOM 3472 N N . GLU B 1 169 ? -26.911 2.777 54.964 1.00 53.12 169 GLU B N 1
ATOM 3473 C CA . GLU B 1 169 ? -26.251 3.188 53.728 1.00 53.44 169 GLU B CA 1
ATOM 3474 C C . GLU B 1 169 ? -26.868 2.519 52.507 1.00 53.50 169 GLU B C 1
ATOM 3475 O O . GLU B 1 169 ? -27.078 3.166 51.482 1.00 54.57 169 GLU B O 1
ATOM 3481 N N . ILE B 1 170 ? -27.159 1.225 52.616 1.00 53.13 170 ILE B N 1
ATOM 3482 C CA . ILE B 1 170 ? -27.755 0.483 51.510 1.00 52.36 170 ILE B CA 1
ATOM 3483 C C . ILE B 1 170 ? -29.171 0.966 51.217 1.00 52.67 170 ILE B C 1
ATOM 3484 O O . ILE B 1 170 ? -29.542 1.164 50.059 1.00 49.94 170 ILE B O 1
ATOM 3489 N N . ALA B 1 171 ? -29.964 1.136 52.273 1.00 54.65 171 ALA B N 1
ATOM 3490 C CA . ALA B 1 171 ? -31.341 1.602 52.127 1.00 56.06 171 ALA B CA 1
ATOM 3491 C C . ALA B 1 171 ? -31.321 2.971 51.448 1.00 57.18 171 ALA B C 1
ATOM 3492 O O . ALA B 1 171 ? -32.117 3.252 50.548 1.00 55.88 171 ALA B O 1
ATOM 3494 N N . GLU B 1 172 ? -30.386 3.808 51.886 1.00 58.26 172 GLU B N 1
ATOM 3495 C CA . GLU B 1 172 ? -30.208 5.152 51.350 1.00 60.84 172 GLU B CA 1
ATOM 3496 C C . GLU B 1 172 ? -29.998 5.163 49.831 1.00 60.93 172 GLU B C 1
ATOM 3497 O O . GLU B 1 172 ? -30.805 5.716 49.076 1.00 60.48 172 GLU B O 1
ATOM 3503 N N . LYS B 1 173 ? -28.907 4.538 49.397 1.00 60.28 173 LYS B N 1
ATOM 3504 C CA . LYS B 1 173 ? -28.535 4.485 47.988 1.00 60.27 173 LYS B CA 1
ATOM 3505 C C . LYS B 1 173 ? -29.453 3.699 47.053 1.00 60.68 173 LYS B C 1
ATOM 3506 O O . LYS B 1 173 ? -29.554 4.030 45.873 1.00 61.21 173 LYS B O 1
ATOM 3512 N N . LEU B 1 174 ? -30.120 2.667 47.561 1.00 61.06 174 LEU B N 1
ATOM 3513 C CA . LEU B 1 174 ? -31.001 1.864 46.718 1.00 61.05 174 LEU B CA 1
ATOM 3514 C C . LEU B 1 174 ? -32.471 2.218 46.856 1.00 61.63 174 LEU B C 1
ATOM 3515 O O . LEU B 1 174 ? -33.335 1.523 46.313 1.00 62.64 174 LEU B O 1
ATOM 3520 N N . ASN B 1 175 ? -32.759 3.298 47.576 1.00 61.99 175 ASN B N 1
ATOM 3521 C CA . ASN B 1 175 ? -34.140 3.720 47.773 1.00 61.68 175 ASN B CA 1
ATOM 3522 C C . ASN B 1 175 ? -34.926 2.571 48.402 1.00 60.97 175 ASN B C 1
ATOM 3523 O O . ASN B 1 175 ? -36.023 2.233 47.958 1.00 60.08 175 ASN B O 1
ATOM 3528 N N . LYS B 1 176 ? -34.345 1.966 49.434 1.00 60.42 176 LYS B N 1
ATOM 3529 C CA . LYS B 1 176 ? -34.971 0.848 50.127 1.00 60.46 176 LYS B CA 1
ATOM 3530 C C . LYS B 1 176 ? -35.436 1.298 51.508 1.00 61.00 176 LYS B C 1
ATOM 3531 O O . LYS B 1 176 ? -34.970 2.321 52.014 1.00 61.53 176 LYS B O 1
ATOM 3537 N N . LYS B 1 177 ? -36.347 0.539 52.117 1.00 61.11 177 LYS B N 1
ATOM 3538 C CA . LYS B 1 177 ? -36.867 0.897 53.435 1.00 60.57 177 LYS B CA 1
ATOM 3539 C C . LYS B 1 177 ? -36.026 0.317 54.563 1.00 61.13 177 LYS B C 1
ATOM 3540 O O . LYS B 1 177 ? -36.095 -0.878 54.865 1.00 60.51 177 LYS B O 1
ATOM 3546 N N . PHE B 1 178 ? -35.236 1.191 55.184 1.00 61.64 178 PHE B N 1
ATOM 3547 C CA . PHE B 1 178 ? -34.339 0.819 56.271 1.00 62.52 178 PHE B CA 1
ATOM 3548 C C . PHE B 1 178 ? -34.932 -0.111 57.316 1.00 63.13 178 PHE B C 1
ATOM 3549 O O . PHE B 1 178 ? -34.223 -0.936 57.895 1.00 64.99 178 PHE B O 1
ATOM 3557 N N . GLY B 1 179 ? -36.226 0.014 57.569 1.00 62.13 179 GLY B N 1
ATOM 3558 C CA . GLY B 1 179 ? -36.828 -0.832 58.579 1.00 60.36 179 GLY B CA 1
ATOM 3559 C C . GLY B 1 179 ? -37.156 -2.259 58.181 1.00 58.82 179 GLY B C 1
ATOM 3560 O O . GLY B 1 179 ? -36.973 -3.180 58.980 1.00 57.88 179 GLY B O 1
ATOM 3561 N N . GLU B 1 180 ? -37.620 -2.452 56.949 1.00 56.44 180 GLU B N 1
ATOM 3562 C CA . GLU B 1 180 ? -38.023 -3.778 56.502 1.00 55.51 180 GLU B CA 1
ATOM 3563 C C . GLU B 1 180 ? -37.181 -4.475 55.428 1.00 53.74 180 GLU B C 1
ATOM 3564 O O . GLU B 1 180 ? -36.707 -5.593 55.639 1.00 52.57 180 GLU B O 1
ATOM 3570 N N . GLU B 1 181 ? -37.011 -3.826 54.279 1.00 51.20 181 GLU B N 1
ATOM 3571 C CA . GLU B 1 181 ? -36.255 -4.405 53.170 1.00 48.82 181 GLU B CA 1
ATOM 3572 C C . GLU B 1 181 ? -34.774 -4.630 53.473 1.00 47.83 181 GLU B C 1
ATOM 3573 O O . GLU B 1 181 ? -34.168 -5.581 52.963 1.00 46.02 181 GLU B O 1
ATOM 3579 N N . VAL B 1 182 ? -34.204 -3.765 54.311 1.00 45.72 182 VAL B N 1
ATOM 3580 C CA . VAL B 1 182 ? -32.800 -3.867 54.704 1.00 44.74 182 VAL B CA 1
ATOM 3581 C C . VAL B 1 182 ? -32.688 -3.751 56.230 1.00 45.15 182 VAL B C 1
ATOM 3582 O O . VAL B 1 182 ? -32.869 -2.668 56.788 1.00 44.95 182 VAL B O 1
ATOM 3586 N N . LYS B 1 183 ? -32.395 -4.859 56.905 1.00 44.16 183 LYS B N 1
ATOM 3587 C CA . LYS B 1 183 ? -32.277 -4.854 58.361 1.00 44.93 183 LYS B CA 1
ATOM 3588 C C . LYS B 1 183 ? -30.852 -5.124 58.839 1.00 46.43 183 LYS B C 1
ATOM 3589 O O . LYS B 1 183 ? -29.936 -5.294 58.032 1.00 47.31 183 LYS B O 1
ATOM 3595 N N . PHE B 1 184 ? -30.674 -5.173 60.158 1.00 46.77 184 PHE B N 1
ATOM 3596 C CA . PHE B 1 184 ? -29.364 -5.432 60.752 1.00 48.09 184 PHE B CA 1
ATOM 3597 C C . PHE B 1 184 ? -29.518 -6.134 62.100 1.00 47.58 184 PHE B C 1
ATOM 3598 O O . PHE B 1 184 ? -30.598 -6.116 62.690 1.00 48.11 184 PHE B O 1
ATOM 3606 N N . SER B 1 185 ? -28.446 -6.752 62.588 1.00 47.54 185 SER B N 1
ATOM 3607 C CA . SER B 1 185 ? -28.507 -7.447 63.871 1.00 49.08 185 SER B CA 1
ATOM 3608 C C . SER B 1 185 ? -27.154 -8.020 64.264 1.00 48.87 185 SER B C 1
ATOM 3609 O O . SER B 1 185 ? -26.144 -7.751 63.617 1.00 49.07 185 SER B O 1
ATOM 3612 N N . GLY B 1 186 ? -27.149 -8.817 65.329 1.00 48.09 186 GLY B N 1
ATOM 3613 C CA . GLY B 1 186 ? -25.923 -9.438 65.792 1.00 47.11 186 GLY B CA 1
ATOM 3614 C C . GLY B 1 186 ? -25.791 -10.813 65.171 1.00 46.51 186 GLY B C 1
ATOM 3615 O O . GLY B 1 186 ? -26.639 -11.211 64.381 1.00 47.23 186 GLY B O 1
ATOM 3616 N N . LEU B 1 187 ? -24.744 -11.542 65.536 1.00 46.98 187 LEU B N 1
ATOM 3617 C CA . LEU B 1 187 ? -24.496 -12.876 64.993 1.00 48.07 187 LEU B CA 1
ATOM 3618 C C . LEU B 1 187 ? -25.445 -13.964 65.488 1.00 49.48 187 LEU B C 1
ATOM 3619 O O . LEU B 1 187 ? -25.242 -15.148 65.189 1.00 49.15 187 LEU B O 1
ATOM 3624 N N . ASP B 1 188 ? -26.472 -13.584 66.242 1.00 49.05 188 ASP B N 1
ATOM 3625 C CA . ASP B 1 188 ? -27.405 -14.583 66.751 1.00 49.89 188 ASP B CA 1
ATOM 3626 C C . ASP B 1 188 ? -28.829 -14.335 66.268 1.00 48.33 188 ASP B C 1
ATOM 3627 O O . ASP B 1 188 ? -29.791 -14.784 66.889 1.00 47.67 188 ASP B O 1
ATOM 3632 N N . VAL B 1 189 ? -28.963 -13.617 65.157 1.00 46.41 189 VAL B N 1
ATOM 3633 C CA . VAL B 1 189 ? -30.279 -13.335 64.602 1.00 43.41 189 VAL B CA 1
ATOM 3634 C C . VAL B 1 189 ? -31.051 -14.637 64.340 1.00 43.18 189 VAL B C 1
ATOM 3635 O O . VAL B 1 189 ? -30.470 -15.657 63.965 1.00 41.28 189 VAL B O 1
ATOM 3639 N N . ASP B 1 190 ? -32.362 -14.593 64.554 1.00 42.37 190 ASP B N 1
ATOM 3640 C CA . ASP B 1 190 ? -33.230 -15.745 64.340 1.00 41.60 190 ASP B CA 1
ATOM 3641 C C . ASP B 1 190 ? -33.354 -15.964 62.832 1.00 39.80 190 ASP B C 1
ATOM 3642 O O . ASP B 1 190 ? -33.535 -15.010 62.079 1.00 39.90 190 ASP B O 1
ATOM 3647 N N . LEU B 1 191 ? -33.276 -17.217 62.396 1.00 38.62 191 LEU B N 1
ATOM 3648 C CA . LEU B 1 191 ? -33.351 -17.530 60.969 1.00 36.83 191 LEU B CA 1
ATOM 3649 C C . LEU B 1 191 ? -34.687 -18.076 60.444 1.00 37.16 191 LEU B C 1
ATOM 3650 O O . LEU B 1 191 ? -34.774 -18.463 59.276 1.00 35.94 191 LEU B O 1
ATOM 3655 N N . ASP B 1 192 ? -35.722 -18.108 61.283 1.00 38.13 192 ASP B N 1
ATOM 3656 C CA . ASP B 1 192 ? -37.031 -18.599 60.840 1.00 38.73 192 ASP B CA 1
ATOM 3657 C C . ASP B 1 192 ? -37.503 -17.743 59.657 1.00 38.79 192 ASP B C 1
ATOM 3658 O O . ASP B 1 192 ? -37.423 -16.517 59.696 1.00 36.66 192 ASP B O 1
ATOM 3663 N N . GLY B 1 193 ? -38.002 -18.377 58.606 1.00 39.22 193 GLY B N 1
ATOM 3664 C CA . GLY B 1 193 ? -38.456 -17.591 57.472 1.00 41.31 193 GLY B CA 1
ATOM 3665 C C . GLY B 1 193 ? -37.350 -17.043 56.574 1.00 41.23 193 GLY B C 1
ATOM 3666 O O . GLY B 1 193 ? -37.641 -16.469 55.519 1.00 42.79 193 GLY B O 1
ATOM 3667 N N . VAL B 1 194 ? -36.089 -17.197 56.985 1.00 39.16 194 VAL B N 1
ATOM 3668 C CA . VAL B 1 194 ? -34.962 -16.729 56.175 1.00 34.94 194 VAL B CA 1
ATOM 3669 C C . VAL B 1 194 ? -34.694 -17.808 55.139 1.00 31.50 194 VAL B C 1
ATOM 3670 O O . VAL B 1 194 ? -34.577 -18.982 55.476 1.00 31.07 194 VAL B O 1
ATOM 3674 N N . ASP B 1 195 ? -34.612 -17.401 53.875 1.00 31.08 195 ASP B N 1
ATOM 3675 C CA . ASP B 1 195 ? -34.404 -18.328 52.761 1.00 28.08 195 ASP B CA 1
ATOM 3676 C C . ASP B 1 195 ? -32.961 -18.720 52.490 1.00 25.89 195 ASP B C 1
ATOM 3677 O O . ASP B 1 195 ? -32.673 -19.866 52.141 1.00 24.88 195 ASP B O 1
ATOM 3682 N N . ILE B 1 196 ? -32.063 -17.753 52.641 1.00 25.30 196 ILE B N 1
ATOM 3683 C CA . ILE B 1 196 ? -30.649 -17.945 52.336 1.00 24.35 196 ILE B CA 1
ATOM 3684 C C . ILE B 1 196 ? -29.739 -17.194 53.309 1.00 26.26 196 ILE B C 1
ATOM 3685 O O . ILE B 1 196 ? -30.031 -16.047 53.687 1.00 23.91 196 ILE B O 1
ATOM 3690 N N . ILE B 1 197 ? -28.638 -17.833 53.706 1.00 26.42 197 ILE B N 1
ATOM 3691 C CA . ILE B 1 197 ? -27.662 -17.177 54.569 1.00 28.53 197 ILE B CA 1
ATOM 3692 C C . ILE B 1 197 ? -26.318 -17.245 53.846 1.00 28.31 197 ILE B C 1
ATOM 3693 O O . ILE B 1 197 ? -25.997 -18.240 53.186 1.00 24.48 197 ILE B O 1
ATOM 3698 N N . ILE B 1 198 ? -25.543 -16.175 53.958 1.00 28.48 198 ILE B N 1
ATOM 3699 C CA . ILE B 1 198 ? -24.244 -16.110 53.303 1.00 30.21 198 ILE B CA 1
ATOM 3700 C C . ILE B 1 198 ? -23.165 -15.731 54.315 1.00 32.33 198 ILE B C 1
ATOM 3701 O O . ILE B 1 198 ? -23.324 -14.770 55.070 1.00 33.12 198 ILE B O 1
ATOM 3706 N N . ASN B 1 199 ? -22.075 -16.492 54.341 1.00 33.90 199 ASN B N 1
ATOM 3707 C CA . ASN B 1 199 ? -20.986 -16.205 55.269 1.00 33.96 199 ASN B CA 1
ATOM 3708 C C . ASN B 1 199 ? -19.948 -15.329 54.596 1.00 34.79 199 ASN B C 1
ATOM 3709 O O . ASN B 1 199 ? -19.155 -15.810 53.776 1.00 34.95 199 ASN B O 1
ATOM 3714 N N . ALA B 1 200 ? -19.962 -14.046 54.937 1.00 34.29 200 ALA B N 1
ATOM 3715 C CA . ALA B 1 200 ? -18.994 -13.104 54.392 1.00 35.12 200 ALA B CA 1
ATOM 3716 C C . ALA B 1 200 ? -17.987 -12.733 55.490 1.00 35.91 200 ALA B C 1
ATOM 3717 O O . ALA B 1 200 ? -17.743 -11.552 55.744 1.00 37.74 200 ALA B O 1
ATOM 3719 N N . THR B 1 201 ? -17.427 -13.746 56.151 1.00 35.36 201 THR B N 1
ATOM 3720 C CA . THR B 1 201 ? -16.429 -13.539 57.205 1.00 35.73 201 THR B CA 1
ATOM 3721 C C . THR B 1 201 ? -15.353 -14.605 57.036 1.00 36.89 201 THR B C 1
ATOM 3722 O O . THR B 1 201 ? -15.577 -15.626 56.379 1.00 37.35 201 THR B O 1
ATOM 3726 N N . PRO B 1 202 ? -14.166 -14.381 57.629 1.00 38.25 202 PRO B N 1
ATOM 3727 C CA . PRO B 1 202 ? -13.056 -15.336 57.536 1.00 37.09 202 PRO B CA 1
ATOM 3728 C C . PRO B 1 202 ? -13.232 -16.570 58.423 1.00 38.24 202 PRO B C 1
ATOM 3729 O O . PRO B 1 202 ? -12.479 -17.545 58.292 1.00 38.65 202 PRO B O 1
ATOM 3733 N N . ILE B 1 203 ? -14.213 -16.535 59.325 1.00 37.59 203 ILE B N 1
ATOM 3734 C CA . ILE B 1 203 ? -14.450 -17.666 60.226 1.00 38.39 203 ILE B CA 1
ATOM 3735 C C . ILE B 1 203 ? -14.529 -18.999 59.484 1.00 38.19 203 ILE B C 1
ATOM 3736 O O . ILE B 1 203 ? -15.440 -19.215 58.678 1.00 38.16 203 ILE B O 1
ATOM 3741 N N . GLY B 1 204 ? -13.574 -19.887 59.761 1.00 37.63 204 GLY B N 1
ATOM 3742 C CA . GLY B 1 204 ? -13.558 -21.192 59.121 1.00 36.16 204 GLY B CA 1
ATOM 3743 C C . GLY B 1 204 ? -12.589 -21.294 57.958 1.00 37.78 204 GLY B C 1
ATOM 3744 O O . GLY B 1 204 ? -12.320 -22.390 57.467 1.00 35.68 204 GLY B O 1
ATOM 3745 N N . MET B 1 205 ? -12.061 -20.157 57.515 1.00 39.27 205 MET B N 1
ATOM 3746 C CA . MET B 1 205 ? -11.117 -20.139 56.400 1.00 43.12 205 MET B CA 1
ATOM 3747 C C . MET B 1 205 ? -9.726 -20.630 56.797 1.00 45.30 205 MET B C 1
ATOM 3748 O O . MET B 1 205 ? -9.290 -20.449 57.940 1.00 45.16 205 MET B O 1
ATOM 3753 N N . TYR B 1 206 ? -9.042 -21.262 55.846 1.00 47.21 206 TYR B N 1
ATOM 3754 C CA . TYR B 1 206 ? -7.685 -21.758 56.059 1.00 49.62 206 TYR B CA 1
ATOM 3755 C C . TYR B 1 206 ? -6.876 -20.613 56.670 1.00 50.55 206 TYR B C 1
ATOM 3756 O O . TYR B 1 206 ? -7.104 -19.451 56.342 1.00 50.33 206 TYR B O 1
ATOM 3765 N N . PRO B 1 207 ? -5.923 -20.922 57.567 1.00 52.24 207 PRO B N 1
ATOM 3766 C CA . PRO B 1 207 ? -5.538 -22.255 58.061 1.00 53.52 207 PRO B CA 1
ATOM 3767 C C . PRO B 1 207 ? -6.274 -22.643 59.350 1.00 54.06 207 PRO B C 1
ATOM 3768 O O . PRO B 1 207 ? -6.079 -23.739 59.885 1.00 53.67 207 PRO B O 1
ATOM 3772 N N . ASN B 1 208 ? -7.109 -21.732 59.843 1.00 54.24 208 ASN B N 1
ATOM 3773 C CA . ASN B 1 208 ? -7.874 -21.958 61.065 1.00 55.02 208 ASN B CA 1
ATOM 3774 C C . ASN B 1 208 ? -9.225 -22.584 60.715 1.00 53.88 208 ASN B C 1
ATOM 3775 O O . ASN B 1 208 ? -10.272 -21.964 60.888 1.00 51.37 208 ASN B O 1
ATOM 3780 N N . ILE B 1 209 ? -9.185 -23.826 60.237 1.00 54.85 209 ILE B N 1
ATOM 3781 C CA . ILE B 1 209 ? -10.382 -24.550 59.817 1.00 57.47 209 ILE B CA 1
ATOM 3782 C C . ILE B 1 209 ? -11.100 -25.363 60.887 1.00 59.45 209 ILE B C 1
ATOM 3783 O O . ILE B 1 209 ? -11.997 -26.139 60.564 1.00 59.86 209 ILE B O 1
ATOM 3788 N N . ASP B 1 210 ? -10.720 -25.199 62.149 1.00 62.68 210 ASP B N 1
ATOM 3789 C CA . ASP B 1 210 ? -11.361 -25.955 63.226 1.00 64.28 210 ASP B CA 1
ATOM 3790 C C . ASP B 1 210 ? -12.196 -25.110 64.173 1.00 63.72 210 ASP B C 1
ATOM 3791 O O . ASP B 1 210 ? -12.880 -25.640 65.043 1.00 65.22 210 ASP B O 1
ATOM 3796 N N . VAL B 1 211 ? -12.139 -23.797 63.998 1.00 63.28 211 VAL B N 1
ATOM 3797 C CA . VAL B 1 211 ? -12.887 -22.865 64.833 1.00 63.15 211 VAL B CA 1
ATOM 3798 C C . VAL B 1 211 ? -14.388 -23.197 64.841 1.00 64.19 211 VAL B C 1
ATOM 3799 O O . VAL B 1 211 ? -14.835 -24.110 64.145 1.00 65.28 211 VAL B O 1
ATOM 3803 N N . GLU B 1 212 ? -15.157 -22.461 65.638 1.00 64.29 212 GLU B N 1
ATOM 3804 C CA . GLU B 1 212 ? -16.601 -22.668 65.727 1.00 63.76 212 GLU B CA 1
ATOM 3805 C C . GLU B 1 212 ? -17.284 -21.963 64.554 1.00 62.68 212 GLU B C 1
ATOM 3806 O O . GLU B 1 212 ? -16.944 -20.826 64.226 1.00 63.09 212 GLU B O 1
ATOM 3812 N N . PRO B 1 213 ? -18.249 -22.633 63.902 1.00 61.45 213 PRO B N 1
ATOM 3813 C CA . PRO B 1 213 ? -18.979 -22.056 62.763 1.00 60.06 213 PRO B CA 1
ATOM 3814 C C . PRO B 1 213 ? -19.749 -20.813 63.207 1.00 58.86 213 PRO B C 1
ATOM 3815 O O . PRO B 1 213 ? -20.251 -20.770 64.327 1.00 58.01 213 PRO B O 1
ATOM 3819 N N . ILE B 1 214 ? -19.848 -19.813 62.333 1.00 57.18 214 ILE B N 1
ATOM 3820 C CA . ILE B 1 214 ? -20.547 -18.572 62.666 1.00 57.02 214 ILE B CA 1
ATOM 3821 C C . ILE B 1 214 ? -22.019 -18.764 63.067 1.00 57.26 214 ILE B C 1
ATOM 3822 O O . ILE B 1 214 ? -22.690 -17.814 63.473 1.00 57.31 214 ILE B O 1
ATOM 3827 N N . VAL B 1 215 ? -22.516 -19.992 62.949 1.00 57.83 215 VAL B N 1
ATOM 3828 C CA . VAL B 1 215 ? -23.893 -20.312 63.322 1.00 58.38 215 VAL B CA 1
ATOM 3829 C C . VAL B 1 215 ? -24.031 -21.825 63.491 1.00 59.71 215 VAL B C 1
ATOM 3830 O O . VAL B 1 215 ? -23.619 -22.598 62.621 1.00 58.53 215 VAL B O 1
ATOM 3834 N N . LYS B 1 216 ? -24.596 -22.236 64.626 1.00 61.14 216 LYS B N 1
ATOM 3835 C CA . LYS B 1 216 ? -24.786 -23.650 64.942 1.00 62.93 216 LYS B CA 1
ATOM 3836 C C . LYS B 1 216 ? -25.903 -24.281 64.106 1.00 63.09 216 LYS B C 1
ATOM 3837 O O . LYS B 1 216 ? -26.845 -23.598 63.696 1.00 63.20 216 LYS B O 1
ATOM 3843 N N . ALA B 1 217 ? -25.798 -25.587 63.865 1.00 62.07 217 ALA B N 1
ATOM 3844 C CA . ALA B 1 217 ? -26.795 -26.312 63.079 1.00 61.67 217 ALA B CA 1
ATOM 3845 C C . ALA B 1 217 ? -28.173 -26.212 63.712 1.00 61.78 217 ALA B C 1
ATOM 3846 O O . ALA B 1 217 ? -29.172 -26.636 63.127 1.00 62.24 217 ALA B O 1
ATOM 3848 N N . GLU B 1 218 ? -28.222 -25.656 64.916 1.00 62.09 218 GLU B N 1
ATOM 3849 C CA . GLU B 1 218 ? -29.481 -25.493 65.630 1.00 62.24 218 GLU B CA 1
ATOM 3850 C C . GLU B 1 218 ? -30.463 -24.672 64.804 1.00 60.26 218 GLU B C 1
ATOM 3851 O O . GLU B 1 218 ? -31.618 -25.069 64.623 1.00 59.30 218 GLU B O 1
ATOM 3857 N N . LYS B 1 219 ? -29.995 -23.529 64.304 1.00 57.32 219 LYS B N 1
ATOM 3858 C CA . LYS B 1 219 ? -30.833 -22.641 63.508 1.00 55.22 219 LYS B CA 1
ATOM 3859 C C . LYS B 1 219 ? -30.984 -23.074 62.047 1.00 52.49 219 LYS B C 1
ATOM 3860 O O . LYS B 1 219 ? -31.869 -22.587 61.351 1.00 52.48 219 LYS B O 1
ATOM 3866 N N . LEU B 1 220 ? -30.130 -23.979 61.579 1.00 49.67 220 LEU B N 1
ATOM 3867 C CA . LEU B 1 220 ? -30.198 -24.418 60.190 1.00 48.46 220 LEU B CA 1
ATOM 3868 C C . LEU B 1 220 ? -31.440 -25.243 59.892 1.00 48.22 220 LEU B C 1
ATOM 3869 O O . LEU B 1 220 ? -32.005 -25.882 60.781 1.00 49.69 220 LEU B O 1
ATOM 3874 N N . ARG B 1 221 ? -31.835 -25.246 58.622 1.00 46.76 221 ARG B N 1
ATOM 3875 C CA . ARG B 1 221 ? -33.039 -25.931 58.177 1.00 44.49 221 ARG B CA 1
ATOM 3876 C C . ARG B 1 221 ? -32.813 -26.589 56.811 1.00 45.53 221 ARG B C 1
ATOM 3877 O O . ARG B 1 221 ? -32.154 -26.018 55.940 1.00 44.34 221 ARG B O 1
ATOM 3885 N N . GLU B 1 222 ? -33.384 -27.776 56.623 1.00 45.99 222 GLU B N 1
ATOM 3886 C CA . GLU B 1 222 ? -33.256 -28.531 55.375 1.00 46.44 222 GLU B CA 1
ATOM 3887 C C . GLU B 1 222 ? -33.640 -27.799 54.089 1.00 45.51 222 GLU B C 1
ATOM 3888 O O . GLU B 1 222 ? -33.051 -28.047 53.033 1.00 46.30 222 GLU B O 1
ATOM 3894 N N . ASP B 1 223 ? -34.627 -26.913 54.165 1.00 43.12 223 ASP B N 1
ATOM 3895 C CA . ASP B 1 223 ? -35.069 -26.183 52.980 1.00 42.23 223 ASP B CA 1
ATOM 3896 C C . ASP B 1 223 ? -34.400 -24.815 52.901 1.00 40.87 223 ASP B C 1
ATOM 3897 O O . ASP B 1 223 ? -34.884 -23.906 52.223 1.00 40.36 223 ASP B O 1
ATOM 3902 N N . MET B 1 224 ? -33.283 -24.675 53.604 1.00 38.37 224 MET B N 1
ATOM 3903 C CA . MET B 1 224 ? -32.544 -23.421 53.630 1.00 36.07 224 MET B CA 1
ATOM 3904 C C . MET B 1 224 ? -31.343 -23.575 52.699 1.00 32.94 224 MET B C 1
ATOM 3905 O O . MET B 1 224 ? -30.941 -24.691 52.382 1.00 33.53 224 MET B O 1
ATOM 3910 N N . VAL B 1 225 ? -30.800 -22.460 52.225 1.00 29.80 225 VAL B N 1
ATOM 3911 C CA . VAL B 1 225 ? -29.620 -22.511 51.377 1.00 25.62 225 VAL B CA 1
ATOM 3912 C C . VAL B 1 225 ? -28.513 -21.805 52.144 1.00 23.98 225 VAL B C 1
ATOM 3913 O O . VAL B 1 225 ? -28.718 -20.711 52.679 1.00 23.82 225 VAL B O 1
ATOM 3917 N N . VAL B 1 226 ? -27.347 -22.437 52.211 1.00 21.97 226 VAL B N 1
ATOM 3918 C CA . VAL B 1 226 ? -26.214 -21.886 52.945 1.00 22.71 226 VAL B CA 1
ATOM 3919 C C . VAL B 1 226 ? -25.005 -21.696 52.042 1.00 24.82 226 VAL B C 1
ATOM 3920 O O . VAL B 1 226 ? -24.435 -22.668 51.552 1.00 24.20 226 VAL B O 1
ATOM 3924 N N . MET B 1 227 ? -24.611 -20.446 51.821 1.00 26.50 227 MET B N 1
ATOM 3925 C CA . MET B 1 227 ? -23.448 -20.173 50.987 1.00 27.12 227 MET B CA 1
ATOM 3926 C C . MET B 1 227 ? -22.341 -19.555 51.833 1.00 27.72 227 MET B C 1
ATOM 3927 O O . MET B 1 227 ? -22.557 -18.593 52.576 1.00 27.48 227 MET B O 1
ATOM 3932 N N . ASP B 1 228 ? -21.157 -20.135 51.734 1.00 28.00 228 ASP B N 1
ATOM 3933 C CA . ASP B 1 228 ? -20.002 -19.631 52.455 1.00 28.61 228 ASP B CA 1
ATOM 3934 C C . ASP B 1 228 ? -19.096 -19.049 51.374 1.00 28.46 228 ASP B C 1
ATOM 3935 O O . ASP B 1 228 ? -18.840 -19.722 50.364 1.00 25.69 228 ASP B O 1
ATOM 3940 N N . LEU B 1 229 ? -18.623 -17.816 51.566 1.00 28.43 229 LEU B N 1
ATOM 3941 C CA . LEU B 1 229 ? -17.743 -17.190 50.575 1.00 28.83 229 LEU B CA 1
ATOM 3942 C C . LEU B 1 229 ? -16.320 -17.744 50.618 1.00 31.27 229 LEU B C 1
ATOM 3943 O O . LEU B 1 229 ? -15.476 -17.388 49.792 1.00 32.67 229 LEU B O 1
ATOM 3948 N N . ILE B 1 230 ? -16.057 -18.626 51.576 1.00 32.26 230 ILE B N 1
ATOM 3949 C CA . ILE B 1 230 ? -14.736 -19.229 51.706 1.00 33.40 230 ILE B CA 1
ATOM 3950 C C . ILE B 1 230 ? -14.614 -20.396 50.733 1.00 35.34 230 ILE B C 1
ATOM 3951 O O . ILE B 1 230 ? -15.544 -21.197 50.594 1.00 36.05 230 ILE B O 1
ATOM 3956 N N . TYR B 1 231 ? -13.479 -20.492 50.047 1.00 33.95 231 TYR B N 1
ATOM 3957 C CA . TYR B 1 231 ? -13.293 -21.586 49.098 1.00 34.52 231 TYR B CA 1
ATOM 3958 C C . TYR B 1 231 ? -12.125 -22.474 49.491 1.00 34.00 231 TYR B C 1
ATOM 3959 O O . TYR B 1 231 ? -11.891 -23.516 48.876 1.00 37.13 231 TYR B O 1
ATOM 3968 N N . ASN B 1 232 ? -11.395 -22.064 50.521 1.00 33.45 232 ASN B N 1
ATOM 3969 C CA . ASN B 1 232 ? -10.266 -22.847 51.022 1.00 33.34 232 ASN B CA 1
ATOM 3970 C C . ASN B 1 232 ? -10.472 -22.891 52.526 1.00 31.92 232 ASN B C 1
ATOM 3971 O O . ASN B 1 232 ? -10.294 -21.875 53.199 1.00 30.14 232 ASN B O 1
ATOM 3976 N N . PRO B 1 233 ? -10.848 -24.062 53.077 1.00 32.21 233 PRO B N 1
ATOM 3977 C CA . PRO B 1 233 ? -11.093 -25.355 52.423 1.00 34.48 233 PRO B CA 1
ATOM 3978 C C . PRO B 1 233 ? -12.305 -25.305 51.509 1.00 35.95 233 PRO B C 1
ATOM 3979 O O . PRO B 1 233 ? -13.060 -24.340 51.536 1.00 36.19 233 PRO B O 1
ATOM 3983 N N . LEU B 1 234 ? -12.495 -26.348 50.709 1.00 37.23 234 LEU B N 1
ATOM 3984 C CA . LEU B 1 234 ? -13.646 -26.398 49.813 1.00 40.38 234 LEU B CA 1
ATOM 3985 C C . LEU B 1 234 ? -14.918 -26.673 50.608 1.00 42.37 234 LEU B C 1
ATOM 3986 O O . LEU B 1 234 ? -16.029 -26.384 50.150 1.00 42.09 234 LEU B O 1
ATOM 3991 N N . GLU B 1 235 ? -14.751 -27.231 51.801 1.00 43.75 235 GLU B N 1
ATOM 3992 C CA . GLU B 1 235 ? -15.893 -27.506 52.654 1.00 46.32 235 GLU B CA 1
ATOM 3993 C C . GLU B 1 235 ? -15.553 -27.073 54.067 1.00 45.31 235 GLU B C 1
ATOM 3994 O O . GLU B 1 235 ? -14.934 -27.810 54.825 1.00 45.77 235 GLU B O 1
ATOM 4000 N N . THR B 1 236 ? -15.946 -25.854 54.402 1.00 45.50 236 THR B N 1
ATOM 4001 C CA . THR B 1 236 ? -15.692 -25.305 55.721 1.00 45.44 236 THR B CA 1
ATOM 4002 C C . THR B 1 236 ? -16.513 -26.065 56.752 1.00 46.31 236 THR B C 1
ATOM 4003 O O . THR B 1 236 ? -17.182 -27.053 56.425 1.00 46.34 236 THR B O 1
ATOM 4007 N N . VAL B 1 237 ? -16.452 -25.604 57.998 1.00 46.49 237 VAL B N 1
ATOM 4008 C CA . VAL B 1 237 ? -17.204 -26.229 59.074 1.00 46.61 237 VAL B CA 1
ATOM 4009 C C . VAL B 1 237 ? -18.676 -25.864 58.913 1.00 46.21 237 VAL B C 1
ATOM 4010 O O . VAL B 1 237 ? -19.559 -26.708 59.089 1.00 46.55 237 VAL B O 1
ATOM 4014 N N . LEU B 1 238 ? -18.932 -24.607 58.562 1.00 43.91 238 LEU B N 1
ATOM 4015 C CA . LEU B 1 238 ? -20.293 -24.133 58.375 1.00 43.19 238 LEU B CA 1
ATOM 4016 C C . LEU B 1 238 ? -21.055 -24.973 57.355 1.00 43.19 238 LEU B C 1
ATOM 4017 O O . LEU B 1 238 ? -22.234 -25.265 57.540 1.00 41.75 238 LEU B O 1
ATOM 4022 N N . LEU B 1 239 ? -20.383 -25.364 56.278 1.00 43.68 239 LEU B N 1
ATOM 4023 C CA . LEU B 1 239 ? -21.033 -26.160 55.245 1.00 43.71 239 LEU B CA 1
ATOM 4024 C C . LEU B 1 239 ? -21.282 -27.609 55.643 1.00 45.09 239 LEU B C 1
ATOM 4025 O O . LEU B 1 239 ? -22.260 -28.207 55.205 1.00 43.97 239 LEU B O 1
ATOM 4030 N N . LYS B 1 240 ? -20.413 -28.192 56.465 1.00 48.33 240 LYS B N 1
ATOM 4031 C CA . LYS B 1 240 ? -20.644 -29.572 56.884 1.00 50.37 240 LYS B CA 1
ATOM 4032 C C . LYS B 1 240 ? -21.645 -29.583 58.037 1.00 49.65 240 LYS B C 1
ATOM 4033 O O . LYS B 1 240 ? -22.222 -30.614 58.372 1.00 49.91 240 LYS B O 1
ATOM 4039 N N . GLU B 1 241 ? -21.858 -28.411 58.621 1.00 49.37 241 GLU B N 1
ATOM 4040 C CA . GLU B 1 241 ? -22.812 -28.236 59.710 1.00 49.51 241 GLU B CA 1
ATOM 4041 C C . GLU B 1 241 ? -24.181 -28.139 59.033 1.00 50.06 241 GLU B C 1
ATOM 4042 O O . GLU B 1 241 ? -25.192 -28.614 59.552 1.00 49.96 241 GLU B O 1
ATOM 4048 N N . ALA B 1 242 ? -24.189 -27.519 57.855 1.00 49.26 242 ALA B N 1
ATOM 4049 C CA . ALA B 1 242 ? -25.404 -27.343 57.071 1.00 47.81 242 ALA B CA 1
ATOM 4050 C C . ALA B 1 242 ? -25.805 -28.665 56.444 1.00 46.75 242 ALA B C 1
ATOM 4051 O O . ALA B 1 242 ? -26.988 -28.933 56.251 1.00 46.11 242 ALA B O 1
ATOM 4053 N N . LYS B 1 243 ? -24.814 -29.490 56.121 1.00 47.16 243 LYS B N 1
ATOM 4054 C CA . LYS B 1 243 ? -25.083 -30.784 55.512 1.00 47.50 243 LYS B CA 1
ATOM 4055 C C . LYS B 1 243 ? -25.766 -31.745 56.478 1.00 48.15 243 LYS B C 1
ATOM 4056 O O . LYS B 1 243 ? -26.526 -32.619 56.061 1.00 48.11 243 LYS B O 1
ATOM 4062 N N . LYS B 1 244 ? -25.503 -31.586 57.770 1.00 48.04 244 LYS B N 1
ATOM 4063 C CA . LYS B 1 244 ? -26.120 -32.461 58.755 1.00 50.37 244 LYS B CA 1
ATOM 4064 C C . LYS B 1 244 ? -27.615 -32.161 58.895 1.00 48.94 244 LYS B C 1
ATOM 4065 O O . LYS B 1 244 ? -28.295 -32.740 59.738 1.00 49.32 244 LYS B O 1
ATOM 4071 N N . VAL B 1 245 ? -28.123 -31.249 58.073 1.00 46.89 245 VAL B N 1
ATOM 4072 C CA . VAL B 1 245 ? -29.541 -30.909 58.105 1.00 44.01 245 VAL B CA 1
ATOM 4073 C C . VAL B 1 245 ? -30.060 -30.966 56.672 1.00 42.60 245 VAL B C 1
ATOM 4074 O O . VAL B 1 245 ? -31.107 -30.403 56.348 1.00 41.39 245 VAL B O 1
ATOM 4078 N N . ASN B 1 246 ? -29.309 -31.668 55.825 1.00 41.05 246 ASN B N 1
ATOM 4079 C CA . ASN B 1 246 ? -29.634 -31.834 54.411 1.00 39.98 246 ASN B CA 1
ATOM 4080 C C . ASN B 1 246 ? -29.837 -30.525 53.669 1.00 38.65 246 ASN B C 1
ATOM 4081 O O . ASN B 1 246 ? -30.477 -30.505 52.611 1.00 40.03 246 ASN B O 1
ATOM 4086 N N . ALA B 1 247 ? -29.299 -29.436 54.211 1.00 34.97 247 ALA B N 1
ATOM 4087 C CA . ALA B 1 247 ? -29.442 -28.142 53.561 1.00 34.35 247 ALA B CA 1
ATOM 4088 C C . ALA B 1 247 ? -28.550 -28.043 52.324 1.00 32.33 247 ALA B C 1
ATOM 4089 O O . ALA B 1 247 ? -27.486 -28.650 52.257 1.00 35.81 247 ALA B O 1
ATOM 4091 N N . LYS B 1 248 ? -29.017 -27.278 51.348 1.00 30.47 248 LYS B N 1
ATOM 4092 C CA . LYS B 1 248 ? -28.319 -27.026 50.092 1.00 28.28 248 LYS B CA 1
ATOM 4093 C C . LYS B 1 248 ? -27.092 -26.164 50.398 1.00 29.69 248 LYS B C 1
ATOM 4094 O O . LYS B 1 248 ? -27.236 -25.028 50.865 1.00 28.75 248 LYS B O 1
ATOM 4100 N N . THR B 1 249 ? -25.890 -26.689 50.153 1.00 29.85 249 THR B N 1
ATOM 4101 C CA . THR B 1 249 ? -24.679 -25.915 50.415 1.00 31.48 249 THR B CA 1
ATOM 4102 C C . THR B 1 249 ? -23.950 -25.417 49.159 1.00 31.44 249 THR B C 1
ATOM 4103 O O . THR B 1 249 ? -23.993 -26.045 48.098 1.00 30.88 249 THR B O 1
ATOM 4107 N N . ILE B 1 250 ? -23.296 -24.264 49.297 1.00 31.00 250 ILE B N 1
ATOM 4108 C CA . ILE B 1 250 ? -22.527 -23.638 48.221 1.00 30.41 250 ILE B CA 1
ATOM 4109 C C . ILE B 1 250 ? -21.264 -23.020 48.829 1.00 30.82 250 ILE B C 1
ATOM 4110 O O . ILE B 1 250 ? -21.350 -22.247 49.785 1.00 30.37 250 ILE B O 1
ATOM 4115 N N . ASN B 1 251 ? -20.097 -23.377 48.297 1.00 32.58 251 ASN B N 1
ATOM 4116 C CA . ASN B 1 251 ? -18.838 -22.823 48.799 1.00 33.81 251 ASN B CA 1
ATOM 4117 C C . ASN B 1 251 ? -18.464 -21.569 48.001 1.00 34.21 251 ASN B C 1
ATOM 4118 O O . ASN B 1 251 ? -19.215 -21.140 47.123 1.00 34.49 251 ASN B O 1
ATOM 4123 N N . GLY B 1 252 ? -17.301 -20.995 48.291 1.00 33.28 252 GLY B N 1
ATOM 4124 C CA . GLY B 1 252 ? -16.901 -19.773 47.612 1.00 33.36 252 GLY B CA 1
ATOM 4125 C C . GLY B 1 252 ? -16.252 -19.919 46.249 1.00 33.21 252 GLY B C 1
ATOM 4126 O O . GLY B 1 252 ? -15.778 -18.937 45.683 1.00 31.32 252 GLY B O 1
ATOM 4127 N N . LEU B 1 253 ? -16.235 -21.130 45.710 1.00 33.64 253 LEU B N 1
ATOM 4128 C CA . LEU B 1 253 ? -15.612 -21.360 44.409 1.00 34.90 253 LEU B CA 1
ATOM 4129 C C . LEU B 1 253 ? -16.284 -20.516 43.322 1.00 33.75 253 LEU B C 1
ATOM 4130 O O . LEU B 1 253 ? -15.618 -19.795 42.577 1.00 30.60 253 LEU B O 1
ATOM 4135 N N . GLY B 1 254 ? -17.609 -20.610 43.247 1.00 33.03 254 GLY B N 1
ATOM 4136 C CA . GLY B 1 254 ? -18.362 -19.869 42.251 1.00 33.04 254 GLY B CA 1
ATOM 4137 C C . GLY B 1 254 ? -18.151 -18.368 42.289 1.00 32.26 254 GLY B C 1
ATOM 4138 O O . GLY B 1 254 ? -17.957 -17.744 41.246 1.00 32.80 254 GLY B O 1
ATOM 4139 N N . MET B 1 255 ? -18.196 -17.774 43.477 1.00 31.57 255 MET B N 1
ATOM 4140 C CA . MET B 1 255 ? -17.996 -16.330 43.575 1.00 31.32 255 MET B CA 1
ATOM 4141 C C . MET B 1 255 ? -16.601 -15.967 43.083 1.00 30.95 255 MET B C 1
ATOM 4142 O O . MET B 1 255 ? -16.433 -15.011 42.323 1.00 29.95 255 MET B O 1
ATOM 4147 N N . LEU B 1 256 ? -15.606 -16.738 43.518 1.00 28.85 256 LEU B N 1
ATOM 4148 C CA . LEU B 1 256 ? -14.220 -16.522 43.120 1.00 28.73 256 LEU B CA 1
ATOM 4149 C C . LEU B 1 256 ? -14.055 -16.571 41.601 1.00 30.31 256 LEU B C 1
ATOM 4150 O O . LEU B 1 256 ? -13.417 -15.703 40.996 1.00 31.65 256 LEU B O 1
ATOM 4155 N N . ILE B 1 257 ? -14.630 -17.589 40.981 1.00 29.27 257 ILE B N 1
ATOM 4156 C CA . ILE B 1 257 ? -14.511 -17.734 39.543 1.00 29.87 257 ILE B CA 1
ATOM 4157 C C . ILE B 1 257 ? -15.312 -16.701 38.764 1.00 30.13 257 ILE B C 1
ATOM 4158 O O . ILE B 1 257 ? -14.785 -16.063 37.851 1.00 31.58 257 ILE B O 1
ATOM 4163 N N . TYR B 1 258 ? -16.584 -16.533 39.113 1.00 28.17 258 TYR B N 1
ATOM 4164 C CA . TYR B 1 258 ? -17.419 -15.576 38.412 1.00 27.79 258 TYR B CA 1
ATOM 4165 C C . TYR B 1 258 ? -16.949 -14.146 38.606 1.00 27.71 258 TYR B C 1
ATOM 4166 O O . TYR B 1 258 ? -17.071 -13.304 37.712 1.00 32.04 258 TYR B O 1
ATOM 4175 N N . GLN B 1 259 ? -16.395 -13.871 39.772 1.00 24.18 259 GLN B N 1
ATOM 4176 C CA . GLN B 1 259 ? -15.879 -12.549 40.053 1.00 23.43 259 GLN B CA 1
ATOM 4177 C C . GLN B 1 259 ? -14.647 -12.329 39.170 1.00 23.16 259 GLN B C 1
ATOM 4178 O O . GLN B 1 259 ? -14.433 -11.233 38.638 1.00 20.92 259 GLN B O 1
ATOM 4184 N N . GLY B 1 260 ? -13.842 -13.382 39.018 1.00 21.83 260 GLY B N 1
ATOM 4185 C CA . GLY B 1 260 ? -12.653 -13.293 38.186 1.00 24.44 260 GLY B CA 1
ATOM 4186 C C . GLY B 1 260 ? -13.040 -13.236 36.718 1.00 23.95 260 GLY B C 1
ATOM 4187 O O . GLY B 1 260 ? -12.483 -12.466 35.938 1.00 23.85 260 GLY B O 1
ATOM 4188 N N . ALA B 1 261 ? -14.019 -14.047 36.347 1.00 24.24 261 ALA B N 1
ATOM 4189 C CA . ALA B 1 261 ? -14.489 -14.094 34.971 1.00 25.10 261 ALA B CA 1
ATOM 4190 C C . ALA B 1 261 ? -14.937 -12.727 34.453 1.00 24.72 261 ALA B C 1
ATOM 4191 O O . ALA B 1 261 ? -14.706 -12.397 33.284 1.00 24.90 261 ALA B O 1
ATOM 4193 N N . VAL B 1 262 ? -15.577 -11.931 35.308 1.00 24.05 262 VAL B N 1
ATOM 4194 C CA . VAL B 1 262 ? -16.043 -10.611 34.884 1.00 23.00 262 VAL B CA 1
ATOM 4195 C C . VAL B 1 262 ? -14.865 -9.657 34.741 1.00 23.30 262 VAL B C 1
ATOM 4196 O O . VAL B 1 262 ? -14.851 -8.810 33.848 1.00 24.05 262 VAL B O 1
ATOM 4200 N N . ALA B 1 263 ? -13.887 -9.792 35.634 1.00 21.24 263 ALA B N 1
ATOM 4201 C CA . ALA B 1 263 ? -12.685 -8.967 35.606 1.00 21.23 263 ALA B CA 1
ATOM 4202 C C . ALA B 1 263 ? -11.861 -9.347 34.356 1.00 21.35 263 ALA B C 1
ATOM 4203 O O . ALA B 1 263 ? -11.314 -8.495 33.664 1.00 21.56 263 ALA B O 1
ATOM 4205 N N . PHE B 1 264 ? -11.768 -10.644 34.096 1.00 21.09 264 PHE B N 1
ATOM 4206 C CA . PHE B 1 264 ? -11.052 -11.180 32.943 1.00 21.39 264 PHE B CA 1
ATOM 4207 C C . PHE B 1 264 ? -11.532 -10.466 31.673 1.00 22.64 264 PHE B C 1
ATOM 4208 O O . PHE B 1 264 ? -10.740 -9.941 30.893 1.00 19.63 264 PHE B O 1
ATOM 42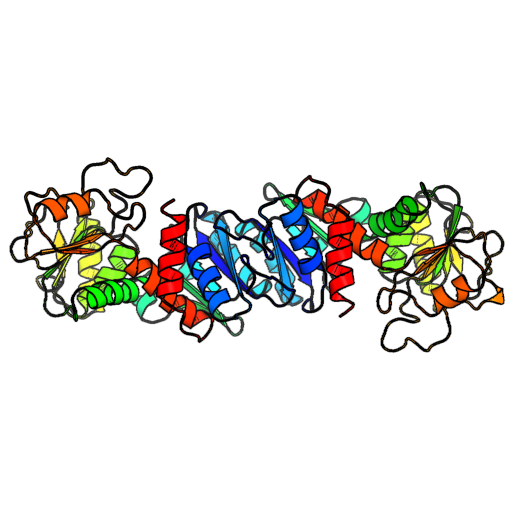16 N N . LYS B 1 265 ? -12.849 -10.462 31.491 1.00 23.03 265 LYS B N 1
ATOM 4217 C CA . LYS B 1 265 ? -13.507 -9.845 30.344 1.00 23.65 265 LYS B CA 1
ATOM 4218 C C . LYS B 1 265 ? -13.162 -8.357 30.281 1.00 25.01 265 LYS B C 1
ATOM 4219 O O . LYS B 1 265 ? -12.836 -7.824 29.220 1.00 25.31 265 LYS B O 1
ATOM 4225 N N . ILE B 1 266 ? -13.219 -7.694 31.429 1.00 24.59 266 ILE B N 1
ATOM 4226 C CA . ILE B 1 266 ? -12.903 -6.274 31.520 1.00 23.41 266 ILE B CA 1
ATOM 4227 C C . ILE B 1 266 ? -11.496 -5.961 31.010 1.00 23.68 266 ILE B C 1
ATOM 4228 O O . ILE B 1 266 ? -11.293 -5.003 30.255 1.00 21.19 266 ILE B O 1
ATOM 4233 N N . TRP B 1 267 ? -10.513 -6.755 31.431 1.00 23.33 267 TRP B N 1
ATOM 4234 C CA . TRP B 1 267 ? -9.141 -6.502 31.002 1.00 26.72 267 TRP B CA 1
ATOM 4235 C C . TRP B 1 267 ? -8.893 -6.877 29.550 1.00 28.08 267 TRP B C 1
ATOM 4236 O O . TRP B 1 267 ? -8.202 -6.170 28.820 1.00 27.89 267 TRP B O 1
ATOM 4247 N N . THR B 1 268 ? -9.480 -7.992 29.138 1.00 29.33 268 THR B N 1
ATOM 4248 C CA . THR B 1 268 ? -9.235 -8.521 27.812 1.00 31.33 268 THR B CA 1
ATOM 4249 C C . THR B 1 268 ? -10.315 -8.442 26.743 1.00 31.13 268 THR B C 1
ATOM 4250 O O . THR B 1 268 ? -10.027 -8.690 25.578 1.00 34.43 268 THR B O 1
ATOM 4254 N N . GLY B 1 269 ? -11.545 -8.123 27.120 1.00 30.07 269 GLY B N 1
ATOM 4255 C CA . GLY B 1 269 ? -12.609 -8.065 26.138 1.00 28.77 269 GLY B CA 1
ATOM 4256 C C . GLY B 1 269 ? -13.047 -9.461 25.716 1.00 31.67 269 GLY B C 1
ATOM 4257 O O . GLY B 1 269 ? -13.902 -9.605 24.844 1.00 31.50 269 GLY B O 1
ATOM 4258 N N . VAL B 1 270 ? -12.475 -10.486 26.351 1.00 32.14 270 VAL B N 1
ATOM 4259 C CA . VAL B 1 270 ? -12.782 -11.885 26.048 1.00 31.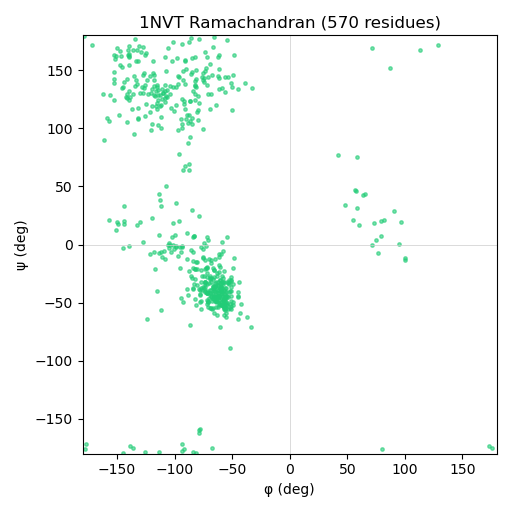91 270 VAL B CA 1
ATOM 4260 C C . VAL B 1 270 ? -13.383 -12.649 27.230 1.00 33.03 270 VAL B C 1
ATOM 4261 O O . VAL B 1 270 ? -12.979 -12.464 28.379 1.00 34.36 270 VAL B O 1
ATOM 4265 N N . GLU B 1 271 ? -14.344 -13.519 26.954 1.00 32.38 271 GLU B N 1
ATOM 4266 C CA . GLU B 1 271 ? -14.933 -14.303 28.024 1.00 34.02 271 GLU B CA 1
ATOM 4267 C C . GLU B 1 271 ? -14.119 -15.573 28.257 1.00 33.22 271 GLU B C 1
ATOM 4268 O O . GLU B 1 271 ? -13.908 -16.378 27.344 1.00 33.83 271 GLU B O 1
ATOM 4274 N N . PRO B 1 272 ? -13.655 -15.770 29.499 1.00 31.10 272 PRO B N 1
ATOM 4275 C CA . PRO B 1 272 ? -12.850 -16.935 29.868 1.00 29.43 272 PRO B CA 1
ATOM 4276 C C . PRO B 1 272 ? -13.696 -18.197 29.946 1.00 28.83 272 PRO B C 1
ATOM 4277 O O . PRO B 1 272 ? -14.921 -18.127 29.961 1.00 30.00 272 PRO B O 1
ATOM 4281 N N . ASN B 1 273 ? -13.035 -19.348 29.985 1.00 28.78 273 ASN B N 1
ATOM 4282 C CA . ASN B 1 273 ? -13.725 -20.631 30.088 1.00 28.81 273 ASN B CA 1
ATOM 4283 C C . ASN B 1 273 ? -13.830 -20.957 31.585 1.00 29.02 273 ASN B C 1
ATOM 4284 O O . ASN B 1 273 ? -12.815 -21.063 32.281 1.00 26.31 273 ASN B O 1
ATOM 4289 N N . ILE B 1 274 ? -15.061 -21.112 32.066 1.00 29.39 274 ILE B N 1
ATOM 4290 C CA . ILE B 1 274 ? -15.332 -21.399 33.471 1.00 29.26 274 ILE B CA 1
ATOM 4291 C C . ILE B 1 274 ? -14.769 -22.724 33.977 1.00 29.94 274 ILE B C 1
ATOM 4292 O O . ILE B 1 274 ? -14.212 -22.777 35.072 1.00 31.26 274 ILE B O 1
ATOM 4297 N N . GLU B 1 275 ? -14.915 -23.798 33.205 1.00 29.86 275 GLU B N 1
ATOM 4298 C CA . GLU B 1 275 ? -14.380 -25.095 33.635 1.00 30.40 275 GLU B CA 1
ATOM 4299 C C . GLU B 1 275 ? -12.862 -25.007 33.827 1.00 29.92 275 GLU B C 1
ATOM 4300 O O . GLU B 1 275 ? -12.290 -25.610 34.751 1.00 28.58 275 GLU B O 1
ATOM 4306 N N . VAL B 1 276 ? -12.211 -24.258 32.947 1.00 26.74 276 VAL B N 1
ATOM 4307 C CA . VAL B 1 276 ? -10.769 -24.092 33.036 1.00 26.15 276 VAL B CA 1
ATOM 4308 C C . VAL B 1 276 ? -10.409 -23.401 34.350 1.00 26.46 276 VAL B C 1
ATOM 4309 O O . VAL B 1 276 ? -9.586 -23.909 35.118 1.00 24.87 276 VAL B O 1
ATOM 4313 N N . MET B 1 277 ? -11.023 -22.242 34.602 1.00 26.08 277 MET B N 1
ATOM 4314 C CA . MET B 1 277 ? -10.765 -21.497 35.836 1.00 27.43 277 MET B CA 1
ATOM 4315 C C . MET B 1 277 ? -11.062 -22.380 37.053 1.00 28.54 277 MET B C 1
ATOM 4316 O O . MET B 1 277 ? -10.230 -22.525 37.954 1.00 29.22 277 MET B O 1
ATOM 4321 N N . LYS B 1 278 ? -12.247 -22.981 37.057 1.00 28.63 278 LYS B N 1
ATOM 4322 C CA . LYS B 1 278 ? -12.692 -23.839 38.152 1.00 31.62 278 LYS B CA 1
ATOM 4323 C C . LYS B 1 278 ? -11.746 -24.986 38.490 1.00 31.31 278 LYS B C 1
ATOM 4324 O O . LYS B 1 278 ? -11.333 -25.141 39.645 1.00 28.15 278 LYS B O 1
ATOM 4330 N N . ASN B 1 279 ? -11.407 -25.792 37.488 1.00 32.33 279 ASN B N 1
ATOM 4331 C CA . ASN B 1 279 ? -10.513 -26.919 37.719 1.00 32.71 279 ASN B CA 1
ATOM 4332 C C . ASN B 1 279 ? -9.084 -26.522 38.052 1.00 31.76 279 ASN B C 1
ATOM 4333 O O . ASN B 1 279 ? -8.406 -27.232 38.793 1.00 31.97 279 ASN B O 1
ATOM 4338 N N . ALA B 1 280 ? -8.609 -25.410 37.496 1.00 30.84 280 ALA B N 1
ATOM 4339 C CA . ALA B 1 280 ? -7.242 -24.981 37.776 1.00 29.18 280 ALA B CA 1
ATOM 4340 C C . ALA B 1 280 ? -7.118 -24.695 39.272 1.00 29.24 280 ALA B C 1
ATOM 4341 O O . ALA B 1 280 ? -6.113 -25.032 39.900 1.00 26.03 280 ALA B O 1
ATOM 4343 N N . ILE B 1 281 ? -8.156 -24.090 39.845 1.00 30.71 281 ILE B N 1
ATOM 4344 C CA . ILE B 1 281 ? -8.150 -23.771 41.269 1.00 33.01 281 ILE B CA 1
ATOM 4345 C C . ILE B 1 281 ? -8.269 -25.025 42.117 1.00 32.63 281 ILE B C 1
ATOM 4346 O O . ILE B 1 281 ? -7.508 -25.228 43.062 1.00 30.41 281 ILE B O 1
ATOM 4351 N N . ILE B 1 282 ? -9.234 -25.869 41.781 1.00 32.54 282 ILE B N 1
ATOM 4352 C CA . ILE B 1 282 ? -9.435 -27.079 42.552 1.00 33.99 282 ILE B CA 1
ATOM 4353 C C . ILE B 1 282 ? -8.161 -27.896 42.620 1.00 35.22 282 ILE B C 1
ATOM 4354 O O . ILE B 1 282 ? -7.786 -28.368 43.687 1.00 34.62 282 ILE B O 1
ATOM 4359 N N . ASP B 1 283 ? -7.473 -28.033 41.494 1.00 36.29 283 ASP B N 1
ATOM 4360 C CA . ASP B 1 283 ? -6.231 -28.799 41.471 1.00 39.61 283 ASP B CA 1
ATOM 4361 C C . ASP B 1 283 ? -5.109 -28.242 42.332 1.00 40.74 283 ASP B C 1
ATOM 4362 O O . ASP B 1 283 ? -4.248 -28.992 42.790 1.00 39.96 283 ASP B O 1
ATOM 4367 N N . LYS B 1 284 ? -5.110 -26.934 42.552 1.00 43.08 284 LYS B N 1
ATOM 4368 C CA . LYS B 1 284 ? -4.079 -26.335 43.382 1.00 45.23 284 LYS B CA 1
ATOM 4369 C C . LYS B 1 284 ? -4.507 -26.373 44.846 1.00 46.59 284 LYS B C 1
ATOM 4370 O O . LYS B 1 284 ? -3.667 -26.316 45.744 1.00 47.40 284 LYS B O 1
ATOM 4376 N N . ILE B 1 285 ? -5.812 -26.460 45.086 1.00 48.18 285 ILE B N 1
ATOM 4377 C CA . ILE B 1 285 ? -6.321 -26.533 46.450 1.00 50.49 285 ILE B CA 1
ATOM 4378 C C . ILE B 1 285 ? -6.216 -27.957 46.974 1.00 52.17 285 ILE B C 1
ATOM 4379 O O . ILE B 1 285 ? -5.674 -28.180 48.052 1.00 51.85 285 ILE B O 1
ATOM 4384 N N . THR B 1 286 ? -6.745 -28.915 46.213 1.00 55.14 286 THR B N 1
ATOM 4385 C CA . THR B 1 286 ? -6.684 -30.315 46.620 1.00 59.10 286 THR B CA 1
ATOM 4386 C C . THR B 1 286 ? -5.286 -30.839 46.297 1.00 62.34 286 THR B C 1
ATOM 4387 O O . THR B 1 286 ? -4.362 -30.041 46.110 1.00 63.84 286 THR B O 1
ATOM 4391 N N . LYS B 1 287 ? -5.129 -32.164 46.244 1.00 65.89 287 LYS B N 1
ATOM 4392 C CA . LYS B 1 287 ? -3.834 -32.792 45.965 1.00 68.48 287 LYS B CA 1
ATOM 4393 C C . LYS B 1 287 ? -2.972 -31.944 45.030 1.00 69.65 287 LYS B C 1
ATOM 4394 O O . LYS B 1 287 ? -1.907 -31.448 45.459 1.00 69.60 287 LYS B O 1
#

Nearest PDB structures (foldseek):
  1nvt-assembly1_B  TM=1.003E+00  e=2.803E-65  Methanocaldococcus jannaschii
  2hk8-assembly2_B  TM=9.405E-01  e=1.251E-31  Aquifex aeolicus
  5dzs-assembly2_A  TM=8.476E-01  e=9.386E-27  Clostridioides difficile 630
  5dzs-assembly2_B-2  TM=8.491E-01  e=3.180E-26  Clostridioides difficile 630
  3sef-assembly2_C  TM=8.997E-01  e=1.532E-22  Vibrio cholerae O1 biovar El Tor str. N16961

Solvent-accessible surface area: 24606 Å² total; per-residue (Å²): 110,48,130,11,9,98,14,46,4,105,2,69,3,0,0,9,0,0,70,96,9,81,141,32,59,11,0,21,0,0,14,28,0,3,58,75,92,65,47,56,42,0,0,0,12,4,59,0,81,74,100,37,4,100,84,0,6,61,0,0,57,2,2,34,2,24,0,0,6,4,42,114,59,2,53,106,88,0,36,129,68,22,63,97,40,50,108,22,0,108,30,6,22,14,0,7,0,0,27,20,109,137,46,100,0,46,0,47,6,2,20,0,59,0,0,22,36,4,0,36,113,84,53,39,150,0,100,116,78,59,1,0,0,3,2,12,37,59,42,0,58,3,0,0,3,13,0,1,73,27,5,56,1,33,0,0,17,204,66,62,133,109,0,68,62,8,0,110,53,0,6,122,85,30,127,59,133,76,58,104,49,0,84,68,24,10,62,114,28,70,6,121,41,7,51,0,1,0,1,15,20,91,63,1,82,132,93,98,73,129,58,125,22,19,14,95,27,144,80,10,82,112,101,2,17,0,1,0,20,14,87,65,49,42,93,5,25,2,7,109,17,0,115,119,40,116,11,81,36,12,35,1,10,12,24,26,6,37,20,0,8,26,0,0,89,40,6,20,54,49,123,14,54,61,118,34,0,84,74,21,0,50,85,94,57,87,248,118,50,129,4,10,92,6,55,10,112,6,98,4,0,0,7,0,0,68,94,9,80,81,28,21,12,0,21,0,0,12,28,0,1,68,71,86,68,44,57,47,0,0,0,2,4,65,0,74,78,110,39,3,110,80,0,5,58,0,0,57,2,2,34,1,33,0,0,6,4,41,119,63,2,37,92,88,0,34,124,75,21,78,80,40,35,151,23,0,106,65,8,18,0,0,4,0,0,32,26,76,137,59,72,0,18,0,44,4,2,9,0,62,0,0,27,55,4,0,41,118,69,53,37,141,0,103,108,71,55,0,0,0,1,2,12,39,22,30,0,36,0,0,0,4,18,0,0,85,34,6,51,0,24,0,0,16,205,60,66,130,110,0,53,58,4,0,108,45,0,6,132,77,34,120,48,110,74,57,107,49,0,86,68,25,24,61,112,28,91,2,118,52,6,52,2,1,0,1,12,22,99,59,1,65,103,91,107,76,133,70,112,20,15,7,97,19,155,73,12,74,112,108,1,19,0,1,0,22,4,46,20,28,46,84,3,15,3,4,114,30,0,104,145,38,116,8,88,25,11,35,0,14,18,17,20,4,41,17,0,10,39,0,0,84,38,10,23,56,48,116,12,54,57,120,38,0,84,77,19,0,44,72,114,35,62,253

Radius of gyration: 30.38 Å; Cα contacts (8 Å, |Δi|>4): 1308; chains: 2; bounding box: 90×47×65 Å

B-factor: mean 44.67, std 16.12, range [8.43, 92.65]

Organism: Methanocaldococcus jannaschii (strain ATCC 43067 / DSM 2661 / JAL-1 / JCM 10045 / NBRC 100440) (NCBI:txid243232)

Sequence (574 aa):
GPLGSMINAKTKVIGLIGHPVEHSFSPIMHNAAFKDKGLNYVYVAFDVLPENLKYVIDGAKALGIVGFNVTIPHKIEIMKYLDEIDKDAQLIGAVNTIKIEDGKAIGYNTDGIGARMALEEEIGRVKDKNIVIYGAGGAARAVAFELAKDNNIIIANRTVEKAEALAKEIAEKLNKKFGEEVKFSGLDVDLDGVDIIINATPIGMYPNIDVEPIVKAEKLREDMVVMDLIYNPLETVLLKEAKKVNAKTINGLGMLIYQGAVAFKIWTGVEPNIEVMKNAIIDKITKGPLGSMINAKTKVIGLIGHPVEHSFSPIMHNAAFKDKGLNYVYVAFDVLPENLKYVIDGAKALGIVGFNVTIPHKIEIMKYLDEIDKDAQLIGAVNTIKIEDGKAIGYNTDGIGARMALEEEIGRVKDKNIVIYGAGGAARAVAFELAKDNNIIIANRTVEKAEALAKEIAEKLNKKFGEEVKFSGLDVDLDGVDIIINATPIGMYPNIDVEPIVKAEKLREDMVVMDLIYNPLETVLLKEAKKVNAKTINGLGMLIYQGAVAFKIWTGVEPNIEVMKNAIIDKITK

CATH classification: 3.40.50.10860 (+1 more: 3.40.50.720)

Foldseek 3Di:
DDPDAPADPVAAEEEEEEAPPVPPCVQLLVRLQCVVVVHRYGYYYDYDDPVCLLPPLVVCVVVVHFWYFYDPPPFQPNVVNFQEEDPLCVLLNGFGIWGADPNGIYGYFLLQVQVQCLPCVPVNDQAAFAEEEEDQPSNSSSPCLRNLLGYQYEYAYQPQVSQLVSLVSSCVVSVHDRVTRRHYYYLPDACDRHAEYEYPDCCCAPPNNPDADSDALVREAQNHEYEYLHVRPFCGNNNVSNVVHNHHYGGNLRSSQSSVQVSSCVRPVDGTDSVSSCCSSVVVNPD/DDPFADADPVAAEEEEEEAPCVVPCLQLLVRLQCVVVVHRYGYYYDYDDPVCLLVPLVVCLVVRHFKYFYDPPCQQVNVVNFDEEDDLCVLLRGFGMWGQDPNGIYGDFLLQVLVQCLVCVQPNHDAAFEEEEEDQDSNSSSNVLNNLLGYAYEYAYQPFVSSLVSQVSSCVVNVHDSVTSGHYYYLVDQCVRHAEYEYPDCVCAPPPQPDDPSDALVRAALRHEYEYLHPQPPAGPNNVRNVVRNHHYHYNLRSVQSSSQVSSCVSPVDGTDSVSSSVSSVVVRPD

InterPro domains:
  IPR006151 Quinate/shikimate 5-dehydrogenase/glutamyl-tRNA reductase [PF01488] (116-224)
  IPR011342 Shikimate dehydrogenase [TIGR00507] (7-280)
  IPR013708 Shikimate dehydrogenase substrate binding, N-terminal [PF08501] (11-93)
  IPR022893 Shikimate dehydrogenase family [MF_00222] (6-278)
  IPR022893 Shikimate dehydrogenase family [PTHR21089] (2-273)
  IPR036291 NAD(P)-binding domain superfamily [SSF51735] (106-278)
  IPR041121 SDH, C-terminal [PF18317] (247-276)
  IPR046346 Aminoacid dehydrogenase-like, N-terminal domain superfamily [SSF53223] (1-105)